Protein AF-A0A3M1SYN9-F1 (afdb_monomer_lite)

Secondary structure (DSSP, 8-state):
-EEEEEEEETTEEEEEEEEEBT-EEEEESSTT-SEE---TTS-SS-EEEEEETTEEEEEE-S-TT-EEETTEEPPTT-EEEE-TT-EEEETTEEEEEEEEPP-TTS-HHHHHHHHHHHGGGT-EEEEEEEEETTEEEEEEEEGGGTEEEEEEEEPP--HHHHHHHHHHHHHHTT---TTBPPEEEEEEETTEEEEEEE---SEEHHHHHHTSPPPHHHHHHHHHHHHHHHHHHHHTT---S--SGGGEEEPTTS-EEE-S-STTTTTSTTTTTT-TTTSHHHHTT--HHHHH-TTS--HHHHHHHHHHHHHHHHHSS-SS---SSS-HHHHHHHHHHPPPPPGGGT-TTS-HHHHHHHHHHT-SSGGGS-S-HHHHHHHHHHHHHHHSPPPTT----------

Structure (mmCIF, N/CA/C/O backbone):
data_AF-A0A3M1SYN9-F1
#
_entry.id   AF-A0A3M1SYN9-F1
#
loop_
_atom_site.group_PDB
_atom_site.id
_atom_site.type_symbol
_atom_site.label_atom_id
_atom_site.label_alt_id
_atom_site.label_comp_id
_atom_site.label_asym_id
_atom_site.label_entity_id
_atom_site.label_seq_id
_atom_site.pdbx_PDB_ins_code
_atom_site.Cartn_x
_atom_site.Cartn_y
_atom_site.Cartn_z
_atom_site.occupancy
_atom_site.B_iso_or_equiv
_atom_site.auth_seq_id
_atom_site.auth_comp_id
_atom_site.auth_asym_id
_atom_site.auth_atom_id
_atom_site.pdbx_PDB_model_num
ATOM 1 N N . MET A 1 1 ? -3.694 12.030 16.478 1.00 66.06 1 MET A N 1
ATOM 2 C CA . MET A 1 1 ? -2.980 10.951 17.192 1.00 66.06 1 MET A CA 1
ATOM 3 C C . MET A 1 1 ? -3.231 9.626 16.485 1.00 66.06 1 MET A C 1
ATOM 5 O O . MET A 1 1 ? -4.340 9.423 15.991 1.00 66.06 1 MET A O 1
ATOM 9 N N . ARG A 1 2 ? -2.213 8.769 16.383 1.00 73.81 2 ARG A N 1
ATOM 10 C CA . ARG A 1 2 ? -2.319 7.401 15.853 1.00 73.81 2 ARG A CA 1
ATOM 11 C C . ARG A 1 2 ? -1.822 6.437 16.924 1.00 73.81 2 ARG A C 1
ATOM 13 O O . ARG A 1 2 ? -0.921 6.789 17.678 1.00 73.81 2 ARG A O 1
ATOM 20 N N . ALA A 1 3 ? -2.394 5.247 16.987 1.00 77.50 3 ALA A N 1
ATOM 21 C CA . ALA A 1 3 ? -1.908 4.177 17.840 1.00 77.50 3 ALA A CA 1
ATOM 22 C C . ALA A 1 3 ? -1.676 2.939 16.982 1.00 77.50 3 ALA A C 1
ATOM 24 O O . ALA A 1 3 ? -2.581 2.462 16.301 1.00 77.50 3 ALA A O 1
ATOM 25 N N . LYS A 1 4 ? -0.460 2.413 17.015 1.00 81.88 4 LYS A N 1
ATOM 26 C CA . LYS A 1 4 ? -0.152 1.112 16.445 1.00 81.88 4 LYS A CA 1
ATOM 27 C C . LYS A 1 4 ? -0.442 0.055 17.497 1.00 81.88 4 LYS A C 1
ATOM 29 O O . LYS A 1 4 ? 0.153 0.058 18.569 1.00 81.88 4 LYS A O 1
ATOM 34 N N . LEU A 1 5 ? -1.353 -0.852 17.185 1.00 85.31 5 LEU A N 1
ATOM 35 C CA . LEU A 1 5 ? -1.667 -2.001 18.013 1.00 85.31 5 LEU A CA 1
ATOM 36 C C . LEU A 1 5 ? -0.888 -3.209 17.505 1.00 85.31 5 LEU A C 1
ATOM 38 O O . LEU A 1 5 ? -1.093 -3.664 16.377 1.00 85.31 5 LEU A O 1
ATOM 42 N N . VAL A 1 6 ? -0.005 -3.733 18.346 1.00 84.75 6 VAL A N 1
ATOM 43 C CA . VAL A 1 6 ? 0.745 -4.963 18.090 1.00 84.75 6 VAL A CA 1
ATOM 44 C C . VAL A 1 6 ? 0.018 -6.111 18.772 1.00 84.75 6 VAL A C 1
ATOM 46 O O . VAL A 1 6 ? -0.166 -6.100 19.987 1.00 84.75 6 VAL A O 1
ATOM 49 N N . ILE A 1 7 ? -0.387 -7.109 17.989 1.00 86.12 7 ILE A N 1
ATOM 50 C CA . ILE A 1 7 ? -1.141 -8.270 18.461 1.00 86.12 7 ILE A CA 1
ATOM 51 C C . ILE A 1 7 ? -0.230 -9.489 18.387 1.00 86.12 7 ILE A C 1
ATOM 53 O O . ILE A 1 7 ? 0.253 -9.860 17.314 1.00 86.12 7 ILE A O 1
ATOM 57 N N . ARG A 1 8 ? -0.018 -10.140 19.524 1.00 85.69 8 ARG A N 1
ATOM 58 C CA . ARG A 1 8 ? 0.822 -11.329 19.682 1.00 85.69 8 ARG A CA 1
ATOM 59 C C . ARG A 1 8 ? -0.016 -12.526 20.116 1.00 85.69 8 ARG A C 1
ATOM 61 O O . ARG A 1 8 ? -1.025 -12.375 20.803 1.00 85.69 8 ARG A O 1
ATOM 68 N N . ARG A 1 9 ? 0.432 -13.725 19.747 1.00 81.94 9 ARG A N 1
ATOM 69 C CA . ARG A 1 9 ? -0.041 -15.003 20.297 1.00 81.94 9 ARG A CA 1
ATOM 70 C C . ARG A 1 9 ? 1.198 -15.768 20.748 1.00 81.94 9 ARG A C 1
ATOM 72 O O . ARG A 1 9 ? 1.974 -16.229 19.915 1.00 81.94 9 ARG A O 1
ATOM 79 N N . GLY A 1 10 ? 1.411 -15.846 22.059 1.00 74.62 10 GLY A N 1
ATOM 80 C CA . GLY A 1 10 ? 2.727 -16.196 22.606 1.00 74.62 10 GLY A CA 1
ATOM 81 C C . GLY A 1 10 ? 3.751 -15.083 22.346 1.00 74.62 10 GLY A C 1
ATOM 82 O O . GLY A 1 10 ? 3.398 -13.906 22.382 1.00 74.62 10 GLY A O 1
ATOM 83 N N . GLU A 1 11 ? 5.002 -15.447 22.063 1.00 59.25 11 GLU A N 1
ATOM 84 C CA . GLU A 1 11 ? 6.099 -14.485 21.848 1.00 59.25 11 GLU A CA 1
ATOM 85 C C . GLU A 1 11 ? 6.140 -13.891 20.431 1.00 59.25 11 GLU A C 1
ATOM 87 O O . GLU A 1 11 ? 6.794 -12.874 20.198 1.00 59.25 11 GLU A O 1
ATOM 92 N N . ARG A 1 12 ? 5.424 -14.485 19.467 1.00 53.34 12 ARG A N 1
ATOM 93 C CA . ARG A 1 12 ? 5.459 -14.039 18.068 1.00 53.34 12 ARG A CA 1
ATOM 94 C C . ARG A 1 12 ? 4.342 -13.029 17.768 1.00 53.34 12 ARG A C 1
ATOM 96 O O . ARG A 1 12 ? 3.180 -13.282 18.113 1.00 53.34 12 ARG A O 1
ATOM 103 N N . PRO A 1 13 ? 4.651 -11.895 17.110 1.00 60.34 13 PRO A N 1
ATOM 104 C CA . PRO A 1 13 ? 3.629 -11.003 16.581 1.00 60.34 13 PRO A CA 1
ATOM 105 C C . PRO A 1 13 ? 2.845 -11.717 15.481 1.00 60.34 13 PRO A C 1
ATOM 107 O O . PRO A 1 13 ? 3.421 -12.334 14.591 1.00 60.34 13 PRO A O 1
ATOM 110 N N . VAL A 1 14 ? 1.520 -11.641 15.570 1.00 70.19 14 VAL A N 1
ATOM 111 C CA . VAL A 1 14 ? 0.594 -12.284 14.630 1.00 70.19 14 VAL A CA 1
ATOM 112 C C . VAL A 1 14 ? -0.031 -11.252 13.705 1.00 70.19 14 VAL A C 1
ATOM 114 O O . VAL A 1 14 ? -0.197 -11.523 12.523 1.00 70.19 14 VAL A O 1
ATOM 117 N N . ARG A 1 15 ? -0.389 -10.073 14.230 1.00 75.19 15 ARG A N 1
ATOM 118 C CA . ARG A 1 15 ? -1.043 -8.998 13.470 1.00 75.19 15 ARG A CA 1
ATOM 119 C C . ARG A 1 15 ? -0.636 -7.628 13.991 1.00 75.19 15 ARG A C 1
ATOM 121 O O . ARG A 1 15 ? -0.247 -7.478 15.150 1.00 75.19 15 ARG A O 1
ATOM 128 N N . ARG A 1 16 ? -0.761 -6.624 13.129 1.00 78.81 16 ARG A N 1
ATOM 129 C CA . ARG A 1 16 ? -0.534 -5.214 13.450 1.00 78.81 16 ARG A CA 1
ATOM 130 C C . ARG A 1 16 ? -1.675 -4.400 12.874 1.00 78.81 16 ARG A C 1
ATOM 132 O O . ARG A 1 16 ? -2.073 -4.632 11.739 1.00 78.81 16 ARG A O 1
ATOM 139 N N . CYS A 1 17 ? -2.198 -3.473 13.661 1.00 79.88 17 CYS A N 1
ATOM 140 C CA . CYS A 1 17 ? -3.273 -2.587 13.230 1.00 79.88 17 CYS A CA 1
ATOM 141 C C . CYS A 1 17 ? -2.858 -1.154 13.503 1.00 79.88 17 CYS A C 1
ATOM 143 O O . CYS A 1 17 ? -2.318 -0.859 14.569 1.00 79.88 17 CYS A O 1
ATOM 145 N N . LEU A 1 18 ? -3.148 -0.261 12.568 1.00 78.00 18 LEU A N 1
ATOM 146 C CA . LEU A 1 18 ? -2.988 1.161 12.798 1.00 78.00 18 LEU A CA 1
ATOM 147 C C . LEU A 1 18 ? -4.362 1.736 13.121 1.00 78.00 18 LEU A C 1
ATOM 149 O O . LEU A 1 18 ? -5.204 1.910 12.239 1.00 78.00 18 LEU A O 1
ATOM 153 N N . LEU A 1 19 ? -4.589 2.010 14.401 1.00 76.44 19 LEU A N 1
ATOM 154 C CA . LEU A 1 19 ? -5.755 2.756 14.831 1.00 76.44 19 LEU A CA 1
ATOM 155 C C . LEU A 1 19 ? -5.458 4.244 14.773 1.00 76.44 19 LEU A C 1
ATOM 157 O O . LEU A 1 19 ? -4.347 4.714 15.037 1.00 76.44 19 LEU A O 1
ATOM 161 N N . HIS A 1 20 ? -6.493 5.013 14.503 1.00 71.75 20 HIS A N 1
ATOM 162 C CA . HIS A 1 20 ? -6.381 6.447 14.456 1.00 71.75 20 HIS A CA 1
ATOM 163 C C . HIS A 1 20 ? -7.418 7.140 15.340 1.00 71.75 20 HIS A C 1
ATOM 165 O O . HIS A 1 20 ? -8.455 6.574 15.668 1.00 71.75 20 HIS A O 1
ATOM 171 N N . SER A 1 21 ? -7.139 8.388 15.728 1.00 69.56 21 SER A N 1
ATOM 172 C CA . SER A 1 21 ? -7.989 9.148 16.651 1.00 69.56 21 SER A CA 1
ATOM 173 C C . SER A 1 21 ? -9.458 9.197 16.215 1.00 69.56 21 SER A C 1
ATOM 175 O O . SER A 1 21 ? -9.762 9.644 15.110 1.00 69.56 21 SER A O 1
ATOM 177 N N . GLY A 1 22 ? -10.370 8.798 17.103 1.00 64.00 22 GLY A N 1
ATOM 178 C CA . GLY A 1 22 ? -11.811 8.767 16.830 1.00 64.00 22 GLY A CA 1
ATOM 179 C C . GLY A 1 22 ? -12.287 7.577 15.987 1.00 64.00 22 GLY A C 1
ATOM 180 O O . GLY A 1 22 ? -13.476 7.497 15.693 1.00 64.00 22 GLY A O 1
ATOM 181 N N . GLN A 1 23 ? -11.398 6.653 15.599 1.00 70.69 23 GLN A N 1
ATOM 182 C CA . GLN A 1 23 ? -11.809 5.325 15.144 1.00 70.69 23 GLN A CA 1
ATOM 183 C C . GLN A 1 23 ? -12.148 4.446 16.342 1.00 70.69 23 GLN A C 1
ATOM 185 O O . GLN A 1 23 ? -11.350 4.354 17.274 1.00 70.69 23 GLN A O 1
ATOM 190 N N . VAL A 1 24 ? -13.282 3.755 16.256 1.00 81.25 24 VAL A N 1
ATOM 191 C CA . VAL A 1 24 ? -13.654 2.653 17.145 1.00 81.25 24 VAL A CA 1
ATOM 192 C C . VAL A 1 24 ? -13.466 1.355 16.365 1.00 81.25 24 VAL A C 1
ATOM 194 O O . VAL A 1 24 ? -13.989 1.234 15.262 1.00 81.25 24 VAL A O 1
ATOM 197 N N . PHE A 1 25 ? -12.711 0.414 16.920 1.00 85.62 25 PHE A N 1
ATOM 198 C CA . PHE A 1 25 ? -12.509 -0.923 16.372 1.00 85.62 25 PHE A CA 1
ATOM 199 C C . PHE A 1 25 ? -13.228 -1.930 17.244 1.00 85.62 25 PHE A C 1
ATOM 201 O O . PHE A 1 25 ? -12.962 -2.028 18.444 1.00 85.62 25 PHE A O 1
ATOM 208 N N . GLU A 1 26 ? -14.079 -2.732 16.630 1.00 90.06 26 GLU A N 1
ATOM 209 C CA . GLU A 1 26 ? -14.638 -3.900 17.273 1.00 90.06 26 GLU A CA 1
ATOM 210 C C . GLU A 1 26 ? -13.681 -5.089 17.167 1.00 90.06 26 GLU A C 1
ATOM 212 O O . GLU A 1 26 ? -13.228 -5.473 16.087 1.00 90.06 26 GLU A O 1
ATOM 217 N N . VAL A 1 27 ? -13.384 -5.697 18.313 1.00 91.94 27 VAL A N 1
ATOM 218 C CA . VAL A 1 27 ? -12.536 -6.881 18.441 1.00 91.94 27 VAL A CA 1
ATOM 219 C C . VAL A 1 27 ? -13.408 -8.084 18.776 1.00 91.94 27 VAL A C 1
ATOM 221 O O . VAL A 1 27 ? -14.240 -8.025 19.684 1.00 91.94 27 VAL A O 1
ATOM 224 N N . GLY A 1 28 ? -13.203 -9.212 18.099 1.00 91.75 28 GLY A N 1
ATOM 225 C CA . GLY A 1 28 ? -13.916 -10.451 18.417 1.00 91.75 28 GLY A CA 1
ATOM 226 C C . GLY A 1 28 ? -13.625 -11.598 17.456 1.00 91.75 28 GLY A C 1
ATOM 227 O O . GLY A 1 28 ? -12.812 -11.474 16.549 1.00 91.75 28 GLY A O 1
ATOM 228 N N . ARG A 1 29 ? -14.300 -12.738 17.638 1.00 92.00 29 ARG A N 1
ATOM 229 C CA . ARG A 1 29 ? -14.220 -13.879 16.699 1.00 92.00 29 ARG A CA 1
ATOM 230 C C . ARG A 1 29 ? -15.294 -13.865 15.610 1.00 92.00 29 ARG A C 1
ATOM 232 O O . ARG A 1 29 ? -15.322 -14.755 14.764 1.00 92.00 29 ARG A O 1
ATOM 239 N N . GLY A 1 30 ? -16.250 -12.939 15.689 1.00 86.44 30 GLY A N 1
ATOM 240 C CA . GLY A 1 30 ? -17.367 -12.834 14.756 1.00 86.44 30 GLY A CA 1
ATOM 241 C C . GLY A 1 30 ? -16.899 -12.494 13.344 1.00 86.44 30 GLY A C 1
ATOM 242 O O . GLY A 1 30 ? -15.811 -11.959 13.148 1.00 86.44 30 GLY A O 1
ATOM 243 N N . ARG A 1 31 ? -17.716 -12.819 12.340 1.00 74.88 31 ARG A N 1
ATOM 244 C CA . ARG A 1 31 ? -17.532 -12.274 10.989 1.00 74.88 31 ARG A CA 1
ATOM 245 C C . ARG A 1 31 ? -18.068 -10.835 10.998 1.00 74.88 31 ARG A C 1
ATOM 247 O O . ARG A 1 31 ? -19.160 -10.625 11.516 1.00 74.88 31 ARG A O 1
ATOM 254 N N . GLY A 1 32 ? -17.305 -9.880 10.464 1.00 71.06 32 GLY A N 1
ATOM 255 C CA . GLY A 1 32 ? -17.706 -8.466 10.371 1.00 71.06 32 GLY A CA 1
ATOM 256 C C . GLY A 1 32 ? -17.196 -7.538 11.480 1.00 71.06 32 GLY A C 1
ATOM 257 O O . GLY A 1 32 ? -17.567 -6.373 11.479 1.00 71.06 32 GLY A O 1
ATOM 258 N N . VAL A 1 33 ? -16.361 -8.028 12.401 1.00 81.44 33 VAL A N 1
ATOM 259 C CA . VAL A 1 33 ? -15.623 -7.167 13.343 1.00 81.44 33 VAL A CA 1
ATOM 260 C C . VAL A 1 33 ? -14.366 -6.601 12.671 1.00 81.44 33 VAL A C 1
ATOM 262 O O . VAL A 1 33 ? -13.794 -7.271 11.807 1.00 81.44 33 VAL A O 1
ATOM 265 N N . ASP A 1 34 ? -13.913 -5.416 13.084 1.00 81.25 34 ASP A N 1
ATOM 266 C CA . ASP A 1 34 ? -12.741 -4.745 12.495 1.00 81.25 34 ASP A CA 1
ATOM 267 C C . ASP A 1 34 ? -11.438 -5.508 12.767 1.00 81.25 34 ASP A C 1
ATOM 269 O O . ASP A 1 34 ? -10.575 -5.631 11.897 1.00 81.25 34 ASP A O 1
ATOM 273 N N . LEU A 1 35 ? -11.308 -6.069 13.975 1.00 83.88 35 LEU A N 1
ATOM 274 C CA . LEU A 1 35 ? -10.184 -6.909 14.368 1.00 83.88 35 LEU A CA 1
ATOM 275 C C . LEU A 1 35 ? -10.657 -8.313 14.750 1.00 83.88 35 LEU A C 1
ATOM 277 O O . LEU A 1 35 ? -11.051 -8.592 15.887 1.00 83.88 35 LEU A O 1
ATOM 281 N N . GLN A 1 36 ? -10.567 -9.231 13.787 1.00 85.94 36 GLN A N 1
ATOM 282 C CA . GLN A 1 36 ? -10.929 -10.623 14.021 1.00 85.94 36 GLN A CA 1
ATOM 283 C C . GLN A 1 36 ? -9.798 -11.398 14.714 1.00 85.94 36 GLN A C 1
ATOM 285 O O . GLN A 1 36 ? -8.738 -11.630 14.129 1.00 85.94 36 GLN A O 1
ATOM 290 N N . LEU A 1 37 ? -10.059 -11.870 15.933 1.00 87.69 37 LEU A N 1
ATOM 291 C CA . LEU A 1 37 ? -9.196 -12.783 16.682 1.00 87.69 37 LEU A CA 1
ATOM 292 C C . LEU A 1 37 ? -9.840 -14.175 16.724 1.00 87.69 37 LEU A C 1
ATOM 294 O O . LEU A 1 37 ? -10.953 -14.347 17.225 1.00 87.69 37 LEU A O 1
ATOM 298 N N . ARG A 1 38 ? -9.151 -15.190 16.187 1.00 84.00 38 ARG A N 1
ATOM 299 C CA . ARG A 1 38 ? -9.663 -16.569 16.127 1.00 84.00 38 ARG A CA 1
ATOM 300 C C . ARG A 1 38 ? -9.268 -17.355 17.381 1.00 84.00 38 ARG A C 1
ATOM 302 O O . ARG A 1 38 ? -8.089 -17.601 17.618 1.00 84.00 38 ARG A O 1
ATOM 309 N N . GLY A 1 39 ? -10.264 -17.771 18.158 1.00 83.44 39 GLY A N 1
ATOM 310 C CA . GLY A 1 39 ? -10.102 -18.644 19.321 1.00 83.44 39 GLY A CA 1
ATOM 311 C C . GLY A 1 39 ? -11.430 -18.878 20.036 1.00 83.44 39 GLY A C 1
ATOM 312 O O . GLY A 1 39 ? -12.271 -17.980 20.094 1.00 83.44 39 GLY A O 1
ATOM 313 N N . GLU A 1 40 ? -11.636 -20.076 20.582 1.00 85.00 40 GLU A N 1
ATOM 314 C CA . GLU A 1 40 ? -12.886 -20.432 21.276 1.00 85.00 40 GLU A CA 1
ATOM 315 C C . GLU A 1 40 ? -13.113 -19.614 22.551 1.00 85.00 40 GLU A C 1
ATOM 317 O O . GLU A 1 40 ? -14.252 -19.330 22.924 1.00 85.00 40 GLU A O 1
ATOM 322 N N . SER A 1 41 ? -12.025 -19.160 23.178 1.00 88.81 41 SER A N 1
ATOM 323 C CA . SER A 1 41 ? -12.070 -18.279 24.341 1.00 88.81 41 SER A CA 1
ATOM 324 C C . SER A 1 41 ? -12.486 -16.839 24.008 1.00 88.81 41 SER A C 1
ATOM 326 O O . SER A 1 41 ? -12.668 -16.028 24.914 1.00 88.81 41 SER A O 1
ATOM 328 N N . ILE A 1 42 ? -12.699 -16.506 22.734 1.00 93.62 42 ILE A N 1
ATOM 329 C CA . ILE A 1 42 ? -13.025 -15.151 22.283 1.00 93.62 42 ILE A CA 1
ATOM 330 C C . ILE A 1 42 ? -14.517 -15.068 21.957 1.00 93.62 42 ILE A C 1
ATOM 332 O O . ILE A 1 42 ? -15.128 -15.973 21.389 1.00 93.62 42 ILE A O 1
ATOM 336 N N . SER A 1 43 ? -15.149 -13.964 22.343 1.00 94.56 43 SER A N 1
ATOM 337 C CA . SER A 1 43 ? -16.576 -13.732 22.080 1.00 94.56 43 SER A CA 1
ATOM 338 C C . SER A 1 43 ? -16.774 -13.200 20.661 1.00 94.56 43 SER A C 1
ATOM 340 O O . SER A 1 43 ? -15.850 -12.642 20.075 1.00 94.56 43 SER A O 1
ATOM 342 N N . ARG A 1 44 ? -17.960 -13.403 20.066 1.00 91.62 44 ARG A N 1
ATOM 343 C CA . ARG A 1 44 ? -18.233 -12.953 18.682 1.00 91.62 44 ARG A CA 1
ATOM 344 C C . ARG A 1 44 ? -17.978 -11.451 18.523 1.00 91.62 44 ARG A C 1
ATOM 346 O O . ARG A 1 44 ? -17.267 -11.071 17.605 1.00 91.62 44 ARG A O 1
ATOM 353 N N . ARG A 1 45 ? -18.492 -10.673 19.473 1.00 94.75 45 ARG A N 1
ATOM 354 C CA . ARG A 1 45 ? -18.142 -9.281 19.763 1.00 94.75 45 ARG A CA 1
ATOM 355 C C . ARG A 1 45 ? -17.547 -9.309 21.169 1.00 94.75 45 ARG A C 1
ATOM 357 O O . ARG A 1 45 ? -18.194 -9.868 22.054 1.00 94.75 45 ARG A O 1
ATOM 364 N N . HIS A 1 46 ? -16.305 -8.884 21.358 1.00 95.81 46 HIS A N 1
ATOM 365 C CA . HIS A 1 46 ? -15.573 -9.093 22.613 1.00 95.81 46 HIS A CA 1
ATOM 366 C C . HIS A 1 46 ? -15.233 -7.774 23.300 1.00 95.81 46 HIS A C 1
ATOM 368 O O . HIS A 1 46 ? -15.600 -7.587 24.454 1.00 95.81 46 HIS A O 1
ATOM 374 N N . ALA A 1 47 ? -14.594 -6.852 22.585 1.00 96.00 47 ALA A N 1
ATOM 375 C CA . ALA A 1 47 ? -14.211 -5.552 23.120 1.00 96.00 47 ALA A CA 1
ATOM 376 C C . ALA A 1 47 ? -14.260 -4.474 22.032 1.00 96.00 47 ALA A C 1
ATOM 378 O O . ALA A 1 47 ? -14.231 -4.789 20.842 1.00 96.00 47 ALA A O 1
ATOM 379 N N . LEU A 1 48 ? -14.308 -3.211 22.449 1.00 93.62 48 LEU A N 1
ATOM 380 C CA . LEU A 1 48 ? -14.079 -2.044 21.602 1.00 93.62 48 LEU A CA 1
ATOM 381 C C . LEU A 1 48 ? -12.725 -1.423 21.932 1.00 93.62 48 LEU A C 1
ATOM 383 O O . LEU A 1 48 ? -12.353 -1.344 23.103 1.00 93.62 48 LEU A O 1
ATOM 387 N N . LEU A 1 49 ? -12.017 -0.963 20.903 1.00 91.06 49 LEU A N 1
ATOM 388 C CA . LEU A 1 49 ? -10.791 -0.179 21.016 1.00 91.06 49 LEU A CA 1
ATOM 389 C C . LEU A 1 49 ? -10.995 1.185 20.358 1.00 91.06 49 LEU A C 1
ATOM 391 O O . LEU A 1 49 ? -11.377 1.242 19.194 1.00 91.06 49 LEU A O 1
ATOM 395 N N . GLU A 1 50 ? -10.704 2.279 21.055 1.00 86.50 50 GLU A N 1
ATOM 396 C CA . GLU A 1 50 ? -10.821 3.636 20.505 1.00 86.50 50 GLU A CA 1
ATOM 397 C C . GLU A 1 50 ? -9.576 4.470 20.814 1.00 86.50 50 GLU A C 1
ATOM 399 O O . GLU A 1 50 ? -9.160 4.577 21.963 1.00 86.50 50 GLU A O 1
ATOM 404 N N . VAL A 1 51 ? -8.977 5.115 19.812 1.00 78.38 51 VAL A N 1
ATOM 405 C CA . VAL A 1 51 ? -7.845 6.028 20.058 1.00 78.38 51 VAL A CA 1
ATOM 406 C C . VAL A 1 51 ? -8.369 7.402 20.461 1.00 78.38 51 VAL A C 1
ATOM 408 O O . VAL A 1 51 ? -9.014 8.088 19.661 1.00 78.38 51 VAL A O 1
ATOM 411 N N . ARG A 1 52 ? -8.019 7.840 21.672 1.00 77.00 52 ARG A N 1
ATOM 412 C CA . ARG A 1 52 ? -8.268 9.194 22.189 1.00 77.00 52 ARG A CA 1
ATOM 413 C C . ARG A 1 52 ? -6.944 9.881 22.536 1.00 77.00 52 ARG A C 1
ATOM 415 O O . ARG A 1 52 ? -5.898 9.244 22.535 1.00 77.00 52 ARG A O 1
ATOM 422 N N . GLY A 1 53 ? -6.989 11.193 22.786 1.00 63.22 53 GLY A N 1
ATOM 423 C CA . GLY A 1 53 ? -5.812 12.071 22.923 1.00 63.22 53 GLY A CA 1
ATOM 424 C C . GLY A 1 53 ? -4.775 11.676 23.985 1.00 63.22 53 GLY A C 1
ATOM 425 O O . GLY A 1 53 ? -3.666 12.194 23.967 1.00 63.22 53 GLY A O 1
ATOM 426 N N . ASP A 1 54 ? -5.118 10.761 24.885 1.00 68.06 54 ASP A N 1
ATOM 427 C CA . ASP A 1 54 ? -4.295 10.277 25.993 1.00 68.06 54 ASP A CA 1
ATOM 428 C C . ASP A 1 54 ? -4.060 8.750 25.965 1.00 68.06 54 ASP A C 1
ATOM 430 O O . ASP A 1 54 ? -3.503 8.203 26.912 1.00 68.06 54 ASP A O 1
ATOM 434 N N . GLY A 1 55 ? -4.467 8.038 24.903 1.00 74.44 55 GLY A N 1
ATOM 435 C CA . GLY A 1 55 ? -4.181 6.607 24.743 1.00 74.44 55 GLY A CA 1
ATOM 436 C C . GLY A 1 55 ? -5.236 5.826 23.958 1.00 74.44 55 GLY A C 1
ATOM 437 O O . GLY A 1 55 ? -6.131 6.395 23.332 1.00 74.44 55 GLY A O 1
ATOM 438 N N . VAL A 1 56 ? -5.153 4.494 24.012 1.00 87.75 56 VAL A N 1
ATOM 439 C CA . VAL A 1 56 ? -6.201 3.613 23.473 1.00 87.75 56 VAL A CA 1
ATOM 440 C C . VAL A 1 56 ? -7.186 3.290 24.592 1.00 87.75 56 VAL A C 1
ATOM 442 O O . VAL A 1 56 ? -6.814 2.707 25.605 1.00 87.75 56 VAL A O 1
ATOM 445 N N . ARG A 1 57 ? -8.447 3.685 24.433 1.00 91.25 57 ARG A N 1
ATOM 446 C CA . ARG A 1 57 ? -9.549 3.249 25.288 1.00 91.25 57 ARG A CA 1
ATOM 447 C C . ARG A 1 57 ? -9.953 1.836 24.928 1.00 91.25 57 ARG A C 1
ATOM 449 O O . ARG A 1 57 ? -10.045 1.502 23.751 1.00 91.25 57 ARG A O 1
ATOM 456 N N . VAL A 1 58 ? -10.202 1.035 25.949 1.00 94.12 58 VAL A N 1
ATOM 457 C CA . VAL A 1 58 ? -10.674 -0.337 25.829 1.00 94.12 58 VAL A CA 1
ATOM 458 C C . VAL A 1 58 ? -11.962 -0.477 26.615 1.00 94.12 58 VAL A C 1
ATOM 460 O O . VAL A 1 58 ? -12.018 -0.080 27.777 1.00 94.12 58 VAL A O 1
ATOM 463 N N . THR A 1 59 ? -12.974 -1.074 25.997 1.00 95.81 59 THR A N 1
ATOM 464 C CA . THR A 1 59 ? -14.248 -1.386 26.652 1.00 95.81 59 THR A CA 1
ATOM 465 C C . THR A 1 59 ? -14.595 -2.842 26.394 1.00 95.81 59 THR A C 1
ATOM 467 O O . THR A 1 59 ? -14.773 -3.238 25.243 1.00 95.81 59 THR A O 1
ATOM 470 N N . ASP A 1 60 ? -14.709 -3.650 27.447 1.00 95.75 60 ASP A N 1
ATOM 471 C CA . ASP A 1 60 ? -15.223 -5.018 27.329 1.00 95.75 60 ASP A CA 1
ATOM 472 C C . ASP A 1 60 ? -16.736 -4.984 27.046 1.00 95.75 60 ASP A C 1
ATOM 474 O O . ASP A 1 60 ? -17.483 -4.250 27.694 1.00 95.75 60 ASP A O 1
ATOM 478 N N . LEU A 1 61 ? -17.204 -5.759 26.065 1.00 95.69 61 LEU A N 1
ATOM 479 C CA . LEU A 1 61 ? -18.606 -5.770 25.625 1.00 95.69 61 LEU A CA 1
ATOM 480 C C . LEU A 1 61 ? -19.480 -6.796 26.372 1.00 95.69 61 LEU A C 1
ATOM 482 O O . LEU A 1 61 ? -20.488 -7.250 25.827 1.00 95.69 61 LEU A O 1
ATOM 486 N N . GLY A 1 62 ? -19.104 -7.188 27.590 1.00 92.62 62 GLY A N 1
ATOM 487 C CA . GLY A 1 62 ? -19.749 -8.281 28.322 1.00 92.62 62 GLY A CA 1
ATOM 488 C C . GLY A 1 62 ? -19.264 -9.640 27.823 1.00 92.62 62 GLY A C 1
ATOM 489 O O . GLY A 1 62 ? -20.049 -10.560 27.577 1.00 92.62 62 GLY A O 1
ATOM 490 N N . SER A 1 63 ? -17.961 -9.749 27.579 1.00 95.12 63 SER A N 1
ATOM 491 C CA . SER A 1 63 ? -17.365 -10.938 26.997 1.00 95.12 63 SER A CA 1
ATOM 492 C C . SER A 1 63 ? -17.404 -12.133 27.957 1.00 95.12 63 SER A C 1
ATOM 494 O O . SER A 1 63 ? -17.274 -12.002 29.171 1.00 95.12 63 SER A O 1
ATOM 496 N N . ARG A 1 64 ? -17.559 -13.351 27.414 1.00 93.81 64 ARG A N 1
ATOM 497 C CA . ARG A 1 64 ? -17.720 -14.568 28.238 1.00 93.81 64 ARG A CA 1
ATOM 498 C C . ARG A 1 64 ? -16.506 -14.881 29.118 1.00 93.81 64 ARG A C 1
ATOM 500 O O . ARG A 1 64 ? -16.678 -15.397 30.213 1.00 93.81 64 ARG A O 1
ATOM 507 N N . ASN A 1 65 ? -15.301 -14.636 28.607 1.00 93.56 65 ASN A N 1
ATOM 508 C CA . ASN A 1 65 ? -14.049 -15.002 29.279 1.00 93.56 65 ASN A CA 1
ATOM 509 C C . ASN A 1 65 ? -13.253 -13.780 29.754 1.00 93.56 65 ASN A C 1
ATOM 511 O O . ASN A 1 65 ? -12.117 -13.943 30.189 1.00 93.56 65 ASN A O 1
ATOM 515 N N . GLY A 1 66 ? -13.847 -12.587 29.664 1.00 94.38 66 GLY A N 1
ATOM 516 C CA . GLY A 1 66 ? -13.254 -11.338 30.112 1.00 94.38 66 GLY A CA 1
ATOM 517 C C . GLY A 1 66 ? -12.147 -10.786 29.213 1.00 94.38 66 GLY A C 1
ATOM 518 O O . GLY A 1 66 ? -11.443 -11.512 28.505 1.00 94.38 66 GLY A O 1
ATOM 519 N N . THR A 1 67 ? -11.965 -9.476 29.330 1.00 96.38 67 THR A N 1
ATOM 520 C CA . THR A 1 67 ? -10.814 -8.726 28.826 1.00 96.38 67 THR A CA 1
ATOM 521 C C . THR A 1 67 ? -9.949 -8.312 30.015 1.00 96.38 67 THR A C 1
ATOM 523 O O . THR A 1 67 ? -10.469 -7.783 30.997 1.00 96.38 67 THR A O 1
ATOM 526 N N . TYR A 1 68 ? -8.637 -8.531 29.944 1.00 96.06 68 TYR 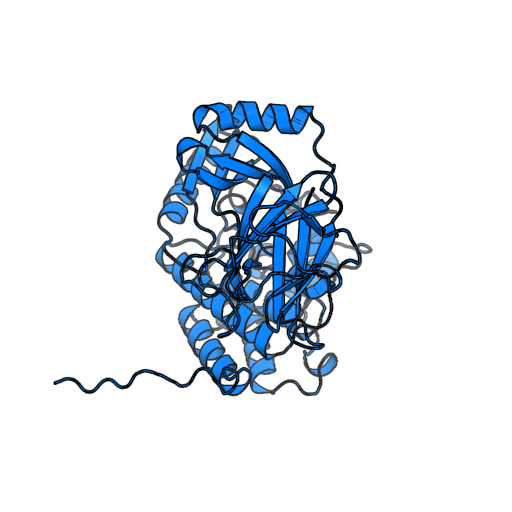A N 1
ATOM 527 C CA . TYR A 1 68 ? -7.714 -8.220 31.040 1.00 96.06 68 TYR A CA 1
ATOM 528 C C . TYR A 1 68 ? -6.733 -7.127 30.622 1.00 96.06 68 TYR A C 1
ATOM 530 O O . TYR A 1 68 ? -6.202 -7.194 29.520 1.00 96.06 68 TYR A O 1
ATOM 538 N N . LEU A 1 69 ? -6.460 -6.160 31.491 1.00 95.06 69 LEU A N 1
ATOM 539 C CA . LEU A 1 69 ? -5.443 -5.122 31.308 1.00 95.06 69 LEU A CA 1
ATOM 540 C C . LEU A 1 69 ? -4.412 -5.254 32.430 1.00 95.06 69 LEU A C 1
ATOM 542 O O . LEU A 1 69 ? -4.794 -5.161 33.594 1.00 95.06 69 LEU A O 1
ATOM 546 N N . ASP A 1 70 ? -3.146 -5.505 32.090 1.00 92.62 70 ASP A N 1
ATOM 547 C CA . ASP A 1 70 ? -2.065 -5.764 33.056 1.00 92.62 70 ASP A CA 1
ATOM 548 C C . ASP A 1 70 ? -2.492 -6.800 34.124 1.00 92.62 70 ASP A C 1
ATOM 550 O O . ASP A 1 70 ? -2.414 -6.581 35.331 1.00 92.62 70 ASP A O 1
ATOM 554 N N . ASP A 1 71 ? -3.053 -7.917 33.641 1.00 90.88 71 ASP A N 1
ATOM 555 C CA . ASP A 1 71 ? -3.629 -9.037 34.406 1.00 90.88 71 ASP A CA 1
ATOM 556 C C . ASP A 1 71 ? -4.861 -8.736 35.278 1.00 90.88 71 ASP A C 1
ATOM 558 O O . ASP A 1 71 ? -5.461 -9.654 35.848 1.00 90.88 71 ASP A O 1
ATOM 562 N N . ARG A 1 72 ? -5.347 -7.494 35.301 1.00 94.50 72 ARG A N 1
ATOM 563 C CA . ARG A 1 72 ? -6.606 -7.126 35.955 1.00 94.50 72 ARG A CA 1
ATOM 564 C C . ARG A 1 72 ? -7.792 -7.302 35.006 1.00 94.50 72 ARG A C 1
ATOM 566 O O . ARG A 1 72 ? -7.809 -6.739 33.916 1.00 94.50 72 ARG A O 1
ATOM 573 N N . LEU A 1 73 ? -8.821 -8.030 35.443 1.00 96.00 73 LEU A N 1
ATOM 574 C CA . LEU A 1 73 ? -10.087 -8.141 34.711 1.00 96.00 73 LEU A CA 1
ATOM 575 C C . LEU A 1 73 ? -10.774 -6.769 34.619 1.00 96.00 73 LEU A C 1
ATOM 577 O O . LEU A 1 73 ? -10.952 -6.088 35.633 1.00 96.00 73 LEU A O 1
ATOM 581 N N . LEU A 1 74 ? -11.160 -6.375 33.407 1.00 95.62 74 LEU A N 1
ATOM 582 C CA . LEU A 1 74 ? -11.971 -5.187 33.176 1.00 95.62 74 LEU A CA 1
ATOM 583 C C . LEU A 1 74 ? -13.435 -5.467 33.519 1.00 95.62 74 LEU A C 1
ATOM 585 O O . LEU A 1 74 ? -13.971 -6.532 33.216 1.00 95.62 74 LEU A O 1
ATOM 589 N N . GLU A 1 75 ? -14.085 -4.486 34.135 1.00 95.25 75 GLU A N 1
ATOM 590 C CA . GLU A 1 75 ? -15.531 -4.511 34.325 1.00 95.25 75 GLU A CA 1
ATOM 591 C C . GLU A 1 75 ? -16.230 -4.310 32.975 1.00 95.25 75 GLU A C 1
ATOM 593 O O . GLU A 1 75 ? -15.828 -3.462 32.171 1.00 95.25 75 GLU A O 1
ATOM 598 N N . ALA A 1 76 ? -17.265 -5.110 32.712 1.00 93.19 76 ALA A N 1
ATOM 599 C CA . ALA A 1 76 ? -18.012 -5.036 31.465 1.00 93.19 76 ALA A CA 1
ATOM 600 C C . ALA A 1 76 ? -18.624 -3.641 31.277 1.00 93.19 76 ALA A C 1
ATOM 602 O O . ALA A 1 76 ? -19.209 -3.080 32.199 1.00 93.19 76 ALA A O 1
ATOM 603 N N . HIS A 1 77 ? -18.522 -3.112 30.059 1.00 93.19 77 HIS A N 1
ATOM 604 C CA . HIS A 1 77 ? -19.032 -1.799 29.653 1.00 93.19 77 HIS A CA 1
ATOM 605 C C . HIS A 1 77 ? -18.372 -0.586 30.330 1.00 93.19 77 HIS A C 1
ATOM 607 O O . HIS A 1 77 ? -18.837 0.537 30.138 1.00 93.19 77 HIS A O 1
ATOM 613 N N . THR A 1 78 ? -17.255 -0.782 31.033 1.00 92.31 78 THR A N 1
ATOM 614 C CA . THR A 1 78 ? -16.446 0.303 31.601 1.00 92.31 78 THR A CA 1
ATOM 615 C C . THR A 1 78 ? -15.234 0.591 30.710 1.00 92.31 78 THR A C 1
ATOM 617 O O . THR A 1 78 ? -14.583 -0.326 30.207 1.00 92.31 78 THR A O 1
ATOM 620 N N . GLU A 1 79 ? -14.922 1.873 30.494 1.00 91.81 79 GLU A N 1
ATOM 621 C CA . GLU A 1 79 ? -13.722 2.287 29.757 1.00 91.81 79 GLU A CA 1
ATOM 622 C C . GLU A 1 79 ? -12.461 2.145 30.626 1.00 91.81 79 GLU A C 1
ATOM 624 O O . GLU A 1 79 ? -12.401 2.630 31.757 1.00 91.81 79 GLU A O 1
ATOM 629 N N . ALA A 1 80 ? -11.420 1.536 30.062 1.00 92.12 80 ALA A N 1
ATOM 630 C CA . ALA A 1 80 ? -10.067 1.513 30.609 1.00 92.12 80 ALA A CA 1
ATOM 631 C C . ALA A 1 80 ? -9.065 2.079 29.595 1.00 92.12 80 ALA A C 1
ATOM 633 O O . ALA A 1 80 ? -9.328 2.097 28.393 1.00 92.12 80 ALA A O 1
ATOM 634 N N . VAL A 1 81 ? -7.907 2.547 30.065 1.00 91.00 81 VAL A N 1
ATOM 635 C CA . VAL A 1 81 ? -6.853 3.100 29.201 1.00 91.00 81 VAL A CA 1
ATOM 636 C C . VAL A 1 81 ? -5.734 2.080 29.037 1.00 91.00 81 VAL A C 1
ATOM 638 O O . VAL A 1 81 ? -5.041 1.769 29.999 1.00 91.00 81 VAL A O 1
ATOM 641 N N . LEU A 1 82 ? -5.526 1.595 27.814 1.00 90.00 82 LEU A N 1
ATOM 642 C CA . LEU A 1 82 ? -4.321 0.873 27.419 1.00 90.00 82 LEU A CA 1
ATOM 643 C C . LEU A 1 82 ? -3.217 1.903 27.145 1.00 90.00 82 LEU A C 1
ATOM 645 O O . LEU A 1 82 ? -3.120 2.467 26.049 1.00 90.00 82 LEU A O 1
ATOM 649 N N . ALA A 1 83 ? -2.441 2.200 28.185 1.00 84.44 83 ALA A N 1
ATOM 650 C CA . ALA A 1 83 ? -1.316 3.125 28.131 1.00 84.44 83 ALA A CA 1
ATOM 651 C C . ALA A 1 83 ? -0.103 2.504 27.403 1.00 84.44 83 ALA A C 1
ATOM 653 O O . ALA A 1 83 ? 0.004 1.277 27.322 1.00 84.44 83 ALA A O 1
ATOM 654 N N . PRO A 1 84 ? 0.839 3.318 26.886 1.00 80.19 84 PRO A N 1
ATOM 655 C CA . PRO A 1 84 ? 2.109 2.807 26.374 1.00 80.19 84 PRO A CA 1
ATOM 656 C C . PRO A 1 84 ? 2.822 1.931 27.412 1.00 80.19 84 PRO A C 1
ATOM 658 O O . PRO A 1 84 ? 3.025 2.355 28.547 1.00 80.19 84 PRO A O 1
ATOM 661 N N . GLY A 1 85 ? 3.211 0.719 27.014 1.00 82.25 85 GLY A N 1
ATOM 662 C CA . GLY A 1 85 ? 3.868 -0.257 27.892 1.00 82.25 85 GLY A CA 1
ATOM 663 C C . GLY A 1 85 ? 2.918 -1.177 28.667 1.00 82.25 85 GLY A C 1
ATOM 664 O O . GLY A 1 85 ? 3.369 -2.228 29.113 1.00 82.25 85 GLY A O 1
ATOM 665 N N . SER A 1 86 ? 1.627 -0.842 28.764 1.00 89.50 86 SER A N 1
ATOM 666 C CA . SER A 1 86 ? 0.601 -1.758 29.273 1.00 89.50 86 SER A CA 1
ATOM 667 C C . SER A 1 86 ? 0.232 -2.812 28.230 1.00 89.50 86 SER A C 1
ATOM 669 O O . SER A 1 86 ? 0.392 -2.617 27.018 1.00 89.50 86 SER A O 1
ATOM 671 N N . GLU A 1 87 ? -0.318 -3.924 28.704 1.00 92.06 87 GLU A N 1
ATOM 672 C CA . GLU A 1 87 ? -0.737 -5.039 27.869 1.00 92.06 87 GLU A CA 1
ATOM 673 C C . GLU A 1 87 ? -2.195 -5.426 28.117 1.00 92.06 87 GLU A C 1
ATOM 675 O O . GLU A 1 87 ? -2.642 -5.650 29.242 1.00 92.06 87 GLU A O 1
ATOM 680 N N . LEU A 1 88 ? -2.943 -5.555 27.025 1.00 94.19 88 LEU A N 1
ATOM 681 C CA . LEU A 1 88 ? -4.302 -6.061 27.017 1.00 94.19 88 LEU A CA 1
ATOM 682 C C . LEU A 1 88 ? -4.313 -7.539 26.611 1.00 94.19 88 LEU A C 1
ATOM 684 O O . LEU A 1 88 ? -3.785 -7.910 25.564 1.00 94.19 88 LEU A O 1
ATOM 688 N N . ARG A 1 89 ? -4.970 -8.394 27.389 1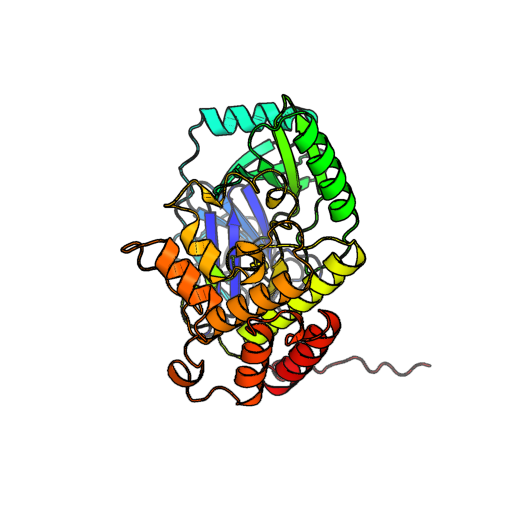.00 94.62 89 ARG A N 1
ATOM 689 C CA . ARG A 1 89 ? -5.116 -9.823 27.110 1.00 94.62 89 ARG A CA 1
ATOM 690 C C . ARG A 1 89 ? -6.571 -10.184 26.819 1.00 94.62 89 ARG A C 1
ATOM 692 O O . ARG A 1 89 ? -7.455 -9.994 27.653 1.00 94.62 89 ARG A O 1
ATOM 699 N N . ILE A 1 90 ? -6.787 -10.767 25.638 1.00 93.94 90 ILE A N 1
ATOM 700 C CA . ILE A 1 90 ? -8.069 -11.302 25.155 1.00 93.94 90 ILE A CA 1
ATOM 701 C C . ILE A 1 90 ? -7.848 -12.765 24.756 1.00 93.94 90 ILE A C 1
ATOM 703 O O . ILE A 1 90 ? -7.241 -13.069 23.724 1.00 93.94 90 ILE A O 1
ATOM 707 N N . GLY A 1 91 ? -8.310 -13.698 25.591 1.00 90.94 91 GLY A N 1
ATOM 708 C CA . GLY A 1 91 ? -8.024 -15.123 25.408 1.00 90.94 91 GLY A CA 1
ATOM 709 C C . GLY A 1 91 ? -6.514 -15.405 25.371 1.00 90.94 91 GLY A C 1
ATOM 710 O O . GLY A 1 91 ? -5.798 -15.082 26.316 1.00 90.94 91 GLY A O 1
ATOM 711 N N . ALA A 1 92 ? -6.036 -16.005 24.275 1.00 89.19 92 ALA A N 1
ATOM 712 C CA . ALA A 1 92 ? -4.616 -16.308 24.047 1.00 89.19 92 ALA A CA 1
ATOM 713 C C . ALA A 1 92 ? -3.821 -15.157 23.395 1.00 89.19 92 ALA A C 1
ATOM 715 O O . ALA A 1 92 ? -2.630 -15.316 23.118 1.00 89.19 92 ALA A O 1
ATOM 716 N N . PHE A 1 93 ? -4.475 -14.031 23.098 1.00 91.19 93 PHE A N 1
ATOM 717 C CA . PHE A 1 93 ? -3.859 -12.898 22.419 1.00 91.19 93 PHE A CA 1
ATOM 718 C C . PHE A 1 93 ? -3.445 -11.827 23.420 1.00 91.19 93 PHE A C 1
ATOM 720 O O . PHE A 1 93 ? -4.200 -11.498 24.337 1.00 91.19 93 PHE A O 1
ATOM 727 N N . ARG A 1 94 ? -2.253 -11.277 23.199 1.00 92.00 94 ARG A N 1
ATOM 728 C CA . ARG A 1 94 ? -1.691 -10.137 23.923 1.00 92.00 94 ARG A CA 1
ATOM 729 C C . ARG A 1 94 ? -1.599 -8.953 22.970 1.00 92.00 94 ARG A C 1
ATOM 731 O O . ARG A 1 94 ? -1.101 -9.094 21.854 1.00 92.00 94 ARG A O 1
ATOM 738 N N . LEU A 1 95 ? -2.137 -7.817 23.377 1.00 91.62 95 LEU A N 1
ATOM 739 C CA . LEU A 1 95 ? -2.282 -6.605 22.588 1.00 91.62 95 LEU A CA 1
ATOM 740 C C . LEU A 1 95 ? -1.540 -5.482 23.310 1.00 91.62 95 LEU A C 1
ATOM 742 O O . LEU A 1 95 ? -1.831 -5.195 24.465 1.00 91.62 95 LEU A O 1
ATOM 746 N N . ALA A 1 96 ? -0.616 -4.826 22.621 1.00 89.19 96 ALA A N 1
ATOM 747 C CA . ALA A 1 96 ? 0.083 -3.653 23.134 1.00 89.19 96 ALA A CA 1
ATOM 748 C C . ALA A 1 96 ? -0.146 -2.471 22.192 1.00 89.19 96 ALA A C 1
ATOM 750 O O . ALA A 1 96 ? -0.130 -2.643 20.970 1.00 89.19 96 ALA A O 1
ATOM 751 N N . ALA A 1 97 ? -0.354 -1.282 22.755 1.00 86.38 97 ALA A N 1
ATOM 752 C CA . ALA A 1 97 ? -0.496 -0.056 21.984 1.00 86.38 97 ALA A CA 1
ATOM 753 C C . ALA A 1 97 ? 0.786 0.777 22.059 1.00 86.38 97 ALA A C 1
ATOM 755 O O . ALA A 1 97 ? 1.256 1.139 23.136 1.00 86.38 97 ALA A O 1
ATOM 756 N N . GLU A 1 98 ? 1.320 1.123 20.897 1.00 83.12 98 GLU A N 1
ATOM 757 C CA . GLU A 1 98 ? 2.349 2.138 20.738 1.00 83.12 98 GLU A CA 1
ATOM 758 C C . GLU A 1 98 ? 1.676 3.396 20.193 1.00 83.12 98 GLU A C 1
ATOM 760 O O . GLU A 1 98 ? 1.116 3.393 19.093 1.00 83.12 98 GLU A O 1
ATOM 765 N N . ILE A 1 99 ? 1.696 4.480 20.966 1.00 75.94 99 ILE A N 1
ATOM 766 C CA . ILE A 1 99 ? 1.238 5.769 20.459 1.00 75.94 99 ILE A CA 1
ATOM 767 C C . ILE A 1 99 ? 2.291 6.278 19.491 1.00 75.94 99 ILE A C 1
ATOM 769 O O . ILE A 1 99 ? 3.404 6.619 19.884 1.00 75.94 99 ILE A O 1
ATOM 773 N N . LEU A 1 100 ? 1.917 6.343 18.220 1.00 67.56 100 LEU A N 1
ATOM 774 C CA . LEU A 1 100 ? 2.766 6.947 17.217 1.00 67.56 100 LEU A CA 1
ATOM 775 C C . LEU A 1 100 ? 2.568 8.461 17.280 1.00 67.56 100 LEU A C 1
ATOM 777 O O . LEU A 1 100 ? 1.413 8.916 17.359 1.00 67.56 100 LEU A O 1
ATOM 781 N N . PRO A 1 101 ? 3.651 9.255 17.184 1.00 55.75 101 PRO A N 1
ATOM 782 C CA . PRO A 1 101 ? 3.504 10.680 16.961 1.00 55.75 101 PRO A CA 1
ATOM 783 C C . PRO A 1 101 ? 2.553 10.873 15.776 1.00 55.75 101 PRO A C 1
ATOM 785 O O . PRO A 1 101 ? 2.661 10.228 14.720 1.00 55.75 101 PRO A O 1
ATOM 788 N N . GLY A 1 102 ? 1.529 11.703 15.982 1.00 51.00 102 GLY A N 1
ATOM 789 C CA . GLY A 1 102 ? 0.733 12.153 14.854 1.00 51.00 102 GLY A CA 1
ATOM 790 C C . GLY A 1 102 ? 1.667 12.829 13.855 1.00 51.00 102 GLY A C 1
ATOM 791 O O . GLY A 1 102 ? 2.706 13.364 14.240 1.00 51.00 102 GLY A O 1
ATOM 792 N N . LEU A 1 103 ? 1.282 12.885 12.582 1.00 49.09 103 LEU A N 1
ATOM 793 C CA . LEU A 1 103 ? 1.703 14.035 11.791 1.00 49.09 103 LEU A CA 1
ATOM 794 C C . LEU A 1 103 ? 1.035 15.261 12.432 1.00 49.09 103 LEU A C 1
ATOM 796 O O . LEU A 1 103 ? -0.020 15.715 11.995 1.00 49.09 103 LEU A O 1
ATOM 800 N N . GLU A 1 104 ? 1.610 15.765 13.523 1.00 46.12 104 GLU A N 1
ATOM 801 C CA . GLU A 1 104 ? 1.385 17.115 14.034 1.00 46.12 104 GLU A CA 1
ATOM 802 C C . GLU A 1 104 ? 2.057 18.078 13.046 1.00 46.12 104 GLU A C 1
ATOM 804 O O . GLU A 1 104 ? 3.057 18.717 13.337 1.00 46.12 104 GLU A O 1
ATOM 809 N N . GLY A 1 105 ? 1.586 18.063 11.799 1.00 43.41 105 GLY A N 1
ATOM 810 C CA . GLY A 1 105 ? 2.245 18.726 10.674 1.00 43.41 105 GLY A CA 1
ATOM 811 C C . GLY A 1 105 ? 1.319 19.662 9.918 1.00 43.41 105 GLY A C 1
ATOM 812 O O . GLY A 1 105 ? 1.753 20.710 9.446 1.00 43.41 105 GLY A O 1
ATOM 813 N N . ALA A 1 106 ? 0.028 19.345 9.853 1.00 53.22 106 ALA A N 1
ATOM 814 C CA . ALA A 1 106 ? -0.930 20.293 9.331 1.00 53.22 106 ALA A CA 1
ATOM 815 C C . ALA A 1 106 ? -1.224 21.369 10.374 1.00 53.22 106 ALA A C 1
ATOM 817 O O . ALA A 1 106 ? -1.817 21.095 11.422 1.00 53.22 106 ALA A O 1
ATOM 818 N N . SER A 1 107 ? -0.885 22.616 10.051 1.00 62.25 107 SER A N 1
ATOM 819 C CA . SER A 1 107 ? -1.412 23.764 10.789 1.00 62.25 107 SER A CA 1
ATOM 820 C C . SER A 1 107 ? -2.942 23.650 10.896 1.00 62.25 107 SER A C 1
ATOM 822 O O . SER A 1 107 ? -3.608 23.174 9.969 1.00 62.25 107 SER A O 1
ATOM 824 N N . GLY A 1 108 ? -3.538 24.120 11.998 1.00 72.50 108 GLY A N 1
ATOM 825 C CA . GLY A 1 108 ? -5.003 24.188 12.115 1.00 72.50 108 GLY A CA 1
ATOM 826 C C . GLY A 1 108 ? -5.660 24.900 10.918 1.00 72.50 108 GLY A C 1
ATOM 827 O O . GLY A 1 108 ? -6.787 24.577 10.543 1.00 72.50 108 GLY A O 1
ATOM 828 N N . ALA A 1 109 ? -4.917 25.794 10.256 1.00 80.38 109 ALA A N 1
ATOM 829 C CA . ALA A 1 109 ? -5.308 26.451 9.017 1.00 80.38 109 ALA A CA 1
ATOM 830 C C . ALA A 1 109 ? -5.426 25.492 7.814 1.00 80.38 109 ALA A C 1
ATOM 832 O O . ALA A 1 109 ? -6.419 25.572 7.091 1.00 80.38 109 ALA A O 1
ATOM 833 N N . GLU A 1 110 ? -4.479 24.567 7.612 1.00 84.06 110 GLU A N 1
ATOM 834 C CA . GLU A 1 110 ? -4.522 23.579 6.518 1.00 84.06 110 GLU A CA 1
ATOM 835 C C . GLU A 1 110 ? -5.703 22.617 6.705 1.00 84.06 110 GLU A C 1
ATOM 837 O O . GLU A 1 110 ? -6.494 22.412 5.783 1.00 84.06 110 GLU A O 1
ATOM 842 N N . ARG A 1 111 ? -5.923 22.126 7.935 1.00 87.19 111 ARG A N 1
ATOM 843 C CA . ARG A 1 111 ? -7.105 21.306 8.253 1.00 87.19 111 ARG A CA 1
ATOM 844 C C . ARG A 1 111 ? -8.405 22.065 7.985 1.00 87.19 111 ARG A C 1
ATOM 846 O O . ARG A 1 111 ? -9.322 21.508 7.387 1.00 87.19 111 ARG A O 1
ATOM 853 N N . ALA A 1 112 ? -8.494 23.330 8.398 1.00 88.19 112 ALA A N 1
ATOM 854 C CA . ALA A 1 112 ? -9.673 24.159 8.152 1.00 88.19 112 ALA A CA 1
ATOM 855 C C . ALA A 1 112 ? -9.897 24.429 6.653 1.00 88.19 112 ALA A C 1
ATOM 857 O O . ALA A 1 112 ? -11.040 24.492 6.200 1.00 88.19 112 ALA A O 1
ATOM 858 N N . GLN A 1 113 ? -8.824 24.570 5.869 1.00 89.69 113 GLN A N 1
ATOM 859 C CA . GLN A 1 113 ? -8.909 24.698 4.416 1.00 89.69 113 GLN A CA 1
ATOM 860 C C . GLN A 1 113 ? -9.471 23.425 3.782 1.00 89.69 113 GLN A C 1
ATOM 862 O O . GLN A 1 113 ? -10.417 23.514 3.000 1.00 89.69 113 GLN A O 1
ATOM 867 N N . VAL A 1 114 ? -8.939 22.256 4.148 1.00 91.31 114 VAL A N 1
ATOM 868 C CA . VAL A 1 114 ? -9.429 20.969 3.640 1.00 91.31 114 VAL A CA 1
ATOM 869 C C . VAL A 1 114 ? -10.872 20.728 4.081 1.00 91.31 114 VAL A C 1
ATOM 871 O O . VAL A 1 114 ? -11.698 20.360 3.255 1.00 91.31 114 VAL A O 1
ATOM 874 N N . GLN A 1 115 ? -11.232 21.060 5.325 1.00 93.31 115 GLN A N 1
ATOM 875 C CA . GLN A 1 115 ? -12.615 20.974 5.805 1.00 93.31 115 GLN A CA 1
ATOM 876 C C . GLN A 1 115 ? -13.587 21.825 4.968 1.00 93.31 115 GLN A C 1
ATOM 878 O O . GLN A 1 115 ? -14.690 21.375 4.666 1.00 93.31 115 GLN A O 1
ATOM 883 N N . ARG A 1 116 ? -13.193 23.042 4.565 1.00 92.50 116 ARG A N 1
ATOM 884 C CA . ARG A 1 116 ? -14.002 23.897 3.672 1.00 92.50 116 ARG A CA 1
ATOM 885 C C . ARG A 1 116 ? -14.075 23.373 2.237 1.00 92.50 116 ARG A C 1
ATOM 887 O O . ARG A 1 116 ? -15.032 23.693 1.531 1.00 92.50 116 ARG A O 1
ATOM 894 N N . LEU A 1 117 ? -13.060 22.635 1.791 1.00 91.75 117 LEU A N 1
ATOM 895 C CA . LEU A 1 117 ? -13.028 22.010 0.470 1.00 91.75 117 LEU A CA 1
ATOM 896 C C . LEU A 1 117 ? -14.016 20.839 0.395 1.00 91.75 117 LEU A C 1
ATOM 898 O O . LEU A 1 117 ? -14.757 20.732 -0.577 1.00 91.75 117 LEU A O 1
ATOM 902 N N . VAL A 1 118 ? -14.062 20.009 1.440 1.00 92.06 118 VAL A N 1
ATOM 903 C CA . VAL A 1 118 ? -14.918 18.812 1.483 1.00 92.06 118 VAL A CA 1
ATOM 904 C C . VAL A 1 118 ? -16.315 19.066 2.044 1.00 92.06 118 VAL A C 1
ATOM 906 O O . VAL A 1 118 ? -17.157 18.189 1.994 1.00 92.06 118 VAL A O 1
ATOM 909 N N . ALA A 1 119 ? -16.625 20.264 2.549 1.00 86.88 119 ALA A N 1
ATOM 910 C CA . ALA A 1 119 ? -17.904 20.541 3.220 1.00 86.88 119 ALA A CA 1
ATOM 911 C C . ALA A 1 119 ? -19.158 20.090 2.433 1.00 86.88 119 ALA A C 1
ATOM 913 O O . ALA A 1 119 ? -20.147 19.685 3.038 1.00 86.88 119 ALA A O 1
ATOM 914 N N . GLY A 1 120 ? -19.112 20.128 1.095 1.00 81.88 120 GLY A N 1
ATOM 915 C CA . GLY A 1 120 ? -20.209 19.689 0.226 1.00 81.88 120 GLY A CA 1
ATOM 916 C C . GLY A 1 120 ? -20.445 18.172 0.165 1.00 81.88 120 GLY A C 1
ATOM 917 O O . GLY A 1 120 ? -21.505 17.759 -0.297 1.00 81.88 120 GLY A O 1
ATOM 918 N N . ASP A 1 121 ? -19.502 17.342 0.617 1.00 81.81 121 ASP A N 1
ATOM 919 C CA . ASP A 1 121 ? -19.634 15.877 0.650 1.00 81.81 121 ASP A CA 1
ATOM 920 C C . ASP A 1 121 ? -20.105 15.336 2.021 1.00 81.81 121 ASP A C 1
ATOM 922 O O . ASP A 1 121 ? -20.440 14.157 2.148 1.00 81.81 121 ASP A O 1
ATOM 926 N N . GLY A 1 122 ? -20.190 16.203 3.040 1.00 86.06 122 GLY A N 1
ATOM 927 C CA . GLY A 1 122 ? -20.598 15.839 4.401 1.00 86.06 122 GLY A CA 1
ATOM 928 C C . GLY A 1 122 ? -19.520 15.129 5.230 1.00 86.06 122 GLY A C 1
ATOM 929 O O . GLY A 1 122 ? -19.847 14.527 6.253 1.00 86.06 122 GLY A O 1
ATOM 930 N N . THR A 1 123 ? -18.257 15.177 4.805 1.00 93.06 123 THR A N 1
ATOM 931 C CA . THR A 1 123 ? -17.112 14.581 5.499 1.00 93.06 123 THR A CA 1
ATOM 932 C C . THR A 1 123 ? -16.518 15.557 6.515 1.00 93.06 123 THR A C 1
ATOM 934 O O . THR A 1 123 ? -16.159 16.697 6.212 1.00 93.06 123 THR A O 1
ATOM 937 N N . GLU A 1 124 ? -16.356 15.085 7.745 1.00 91.38 124 GLU A N 1
ATOM 938 C CA . GLU A 1 124 ? -15.675 15.786 8.830 1.00 91.38 124 GLU A CA 1
ATOM 939 C C . GLU A 1 124 ? -14.206 15.361 8.883 1.00 91.38 124 GLU A C 1
ATOM 941 O O . GLU A 1 124 ? -13.883 14.228 9.241 1.00 91.38 124 GLU A O 1
ATOM 946 N N . ILE A 1 125 ? -13.290 16.268 8.556 1.00 91.19 125 ILE A N 1
ATOM 947 C CA . ILE A 1 125 ? -11.851 16.012 8.573 1.00 91.19 125 ILE A CA 1
ATOM 948 C C . ILE A 1 125 ? -11.359 15.904 10.014 1.00 91.19 125 ILE A C 1
ATOM 950 O O . ILE A 1 125 ? -11.514 16.826 10.824 1.00 91.19 125 ILE A O 1
ATOM 954 N N . ARG A 1 126 ? -10.704 14.787 10.329 1.00 84.94 126 ARG A N 1
ATOM 955 C CA . ARG A 1 126 ? -10.179 14.470 11.660 1.00 84.94 126 ARG A CA 1
ATOM 956 C C . ARG A 1 126 ? -8.710 14.868 11.800 1.00 84.94 126 ARG A C 1
ATOM 958 O O . ARG A 1 126 ? -8.395 15.734 12.611 1.00 84.94 126 ARG A O 1
ATOM 965 N N . TYR A 1 127 ? -7.817 14.271 11.016 1.00 77.62 127 TYR A N 1
ATOM 966 C CA . TYR A 1 127 ? -6.365 14.500 11.088 1.00 77.62 127 TYR A CA 1
ATOM 967 C C . TYR A 1 127 ? -5.689 14.120 9.765 1.00 77.62 127 TYR A C 1
ATOM 969 O O . TYR A 1 127 ? -6.278 13.430 8.934 1.00 77.62 127 TYR A O 1
ATOM 977 N N . GLN A 1 128 ? -4.451 14.567 9.567 1.00 83.38 128 GLN A N 1
ATOM 978 C CA . GLN A 1 128 ? -3.652 14.225 8.393 1.00 83.38 128 GLN A CA 1
ATOM 979 C C . GLN A 1 128 ? -3.019 12.835 8.561 1.00 83.38 128 GLN A C 1
ATOM 981 O O . GLN A 1 128 ? -2.463 12.523 9.614 1.00 83.38 128 GLN A O 1
ATOM 986 N N . ILE A 1 129 ? -3.130 11.998 7.529 1.00 81.19 129 ILE A N 1
ATOM 987 C CA . ILE A 1 129 ? -2.542 10.650 7.453 1.00 81.19 129 ILE A CA 1
ATOM 988 C C . ILE A 1 129 ? -1.165 10.710 6.790 1.00 81.19 129 ILE A C 1
ATOM 990 O O . ILE A 1 129 ? -0.251 10.010 7.214 1.00 81.19 129 ILE A O 1
ATOM 994 N N . GLY A 1 130 ? -1.013 11.559 5.772 1.00 78.88 130 GLY A N 1
ATOM 995 C CA . GLY A 1 130 ? 0.220 11.678 5.004 1.00 78.88 130 GLY A CA 1
ATOM 996 C C . GLY A 1 130 ? 0.280 12.961 4.185 1.00 78.88 130 GLY A C 1
ATOM 997 O O . GLY A 1 130 ? -0.739 13.603 3.915 1.00 78.88 130 GLY A O 1
ATOM 998 N N . LYS A 1 131 ? 1.491 13.328 3.774 1.00 78.94 131 LYS A N 1
ATOM 999 C CA . LYS A 1 131 ? 1.762 14.404 2.820 1.00 78.94 131 LYS A CA 1
ATOM 1000 C C . LYS A 1 131 ? 2.863 13.932 1.882 1.00 78.94 131 LYS A C 1
ATOM 1002 O O . LYS A 1 131 ? 3.900 13.470 2.344 1.00 78.94 131 LYS A O 1
ATOM 1007 N N . GLY A 1 132 ? 2.614 14.015 0.584 1.00 69.75 132 GLY A N 1
ATOM 1008 C CA . GLY A 1 132 ? 3.555 13.622 -0.457 1.00 69.75 132 GLY A CA 1
ATOM 1009 C C . GLY A 1 132 ? 3.643 14.683 -1.546 1.00 69.75 132 GLY A C 1
ATOM 1010 O O . GLY A 1 132 ? 2.975 15.712 -1.480 1.00 69.75 132 GLY A O 1
ATOM 1011 N N . ALA A 1 133 ? 4.443 14.405 -2.575 1.00 65.62 133 ALA A N 1
ATOM 1012 C CA . ALA A 1 133 ? 4.642 15.317 -3.703 1.00 65.62 133 ALA A CA 1
ATOM 1013 C C . ALA A 1 133 ? 3.335 15.668 -4.439 1.00 65.62 133 ALA A C 1
ATOM 1015 O O . ALA A 1 133 ? 3.186 16.767 -4.952 1.00 65.62 133 ALA A O 1
ATOM 1016 N N . THR A 1 134 ? 2.362 14.752 -4.468 1.00 70.25 134 THR A N 1
ATOM 1017 C CA . THR A 1 134 ? 1.094 14.948 -5.191 1.00 70.25 134 THR A CA 1
ATOM 1018 C C . THR A 1 134 ? -0.006 15.599 -4.348 1.00 70.25 134 THR A C 1
ATOM 1020 O O . THR A 1 134 ? -1.122 15.750 -4.838 1.00 70.25 134 THR A O 1
ATOM 1023 N N . GLY A 1 135 ? 0.252 15.900 -3.071 1.00 80.81 135 GLY A N 1
ATOM 1024 C CA . GLY A 1 135 ? -0.729 16.504 -2.169 1.00 80.81 135 GLY A CA 1
ATOM 1025 C C . GLY A 1 135 ? -0.779 15.860 -0.783 1.00 80.81 135 GLY A C 1
ATOM 1026 O O . GLY A 1 135 ? 0.188 15.266 -0.301 1.00 80.81 135 GLY A O 1
ATOM 1027 N N . SER A 1 136 ? -1.923 15.986 -0.114 1.00 87.25 136 SER A N 1
ATOM 1028 C CA . SER A 1 136 ? -2.108 15.543 1.274 1.00 87.25 136 SER A CA 1
ATOM 1029 C C . SER A 1 136 ? -3.239 14.533 1.412 1.00 87.25 136 SER A C 1
ATOM 1031 O O . SER A 1 136 ? -4.239 14.596 0.702 1.00 87.25 136 SER A O 1
ATOM 1033 N N . VAL A 1 137 ? -3.089 13.600 2.347 1.00 90.12 137 VAL A N 1
ATOM 1034 C CA . VAL A 1 137 ? -4.086 12.574 2.659 1.00 90.12 137 VAL A CA 1
ATOM 1035 C C . VAL A 1 137 ? -4.568 12.776 4.085 1.00 90.12 137 VAL A C 1
ATOM 1037 O O . VAL A 1 137 ? -3.768 12.929 5.008 1.00 90.12 137 VAL A O 1
ATOM 1040 N N . TRP A 1 138 ? -5.882 12.767 4.267 1.00 90.50 138 TRP A N 1
ATOM 1041 C CA . TRP A 1 138 ? -6.556 13.072 5.522 1.00 90.50 138 TRP A CA 1
ATOM 1042 C C . TRP A 1 138 ? -7.517 11.968 5.900 1.00 90.50 138 TRP A C 1
ATOM 1044 O O . TRP A 1 138 ? -8.165 11.386 5.044 1.00 90.50 138 TRP A O 1
ATOM 1054 N N . ALA A 1 139 ? -7.672 11.717 7.187 1.00 88.56 139 ALA A N 1
ATOM 1055 C CA . ALA A 1 139 ? -8.781 10.921 7.662 1.00 88.56 139 ALA A CA 1
ATOM 1056 C C . ALA A 1 139 ? -10.018 11.799 7.801 1.00 88.56 139 ALA A C 1
ATOM 1058 O O . ALA A 1 139 ? -9.964 12.874 8.409 1.00 88.56 139 ALA A O 1
ATOM 1059 N N . GLY A 1 140 ? -11.131 11.316 7.271 1.00 90.50 140 GLY A N 1
ATOM 1060 C CA . GLY A 1 140 ? -12.441 11.930 7.376 1.00 90.50 140 GLY A CA 1
ATOM 1061 C C . GLY A 1 140 ? -13.452 10.980 8.005 1.00 90.50 140 GLY A C 1
ATOM 1062 O O . GLY A 1 140 ? -13.330 9.764 7.892 1.00 90.50 140 GLY A O 1
ATOM 1063 N N . TRP A 1 141 ? -14.463 11.538 8.654 1.00 88.62 141 TRP A N 1
ATOM 1064 C CA . TRP A 1 141 ? -15.634 10.820 9.143 1.00 88.62 141 TRP A CA 1
ATOM 1065 C C . TRP A 1 141 ? -16.856 11.216 8.323 1.00 88.62 141 TRP A C 1
ATOM 1067 O O . TRP A 1 141 ? -17.072 12.402 8.100 1.00 88.62 141 TRP A O 1
ATOM 1077 N N . GLN A 1 142 ? -17.665 10.248 7.899 1.00 90.88 142 GLN A N 1
ATOM 1078 C CA . GLN A 1 142 ? -18.937 10.493 7.219 1.00 90.88 142 GLN A CA 1
ATOM 1079 C C . GLN A 1 142 ? -20.094 10.114 8.157 1.00 90.88 142 GLN A C 1
ATOM 1081 O O . GLN A 1 142 ? -20.494 8.946 8.161 1.00 90.88 142 GLN A O 1
ATOM 1086 N N . PRO A 1 143 ? -20.670 11.065 8.929 1.00 85.50 143 PRO A N 1
ATOM 1087 C CA . PRO A 1 143 ? -21.680 10.766 9.950 1.00 85.50 143 PRO A CA 1
ATOM 1088 C C . PRO A 1 143 ? -22.893 10.018 9.403 1.00 85.50 143 PRO A C 1
ATOM 1090 O O . PRO A 1 143 ? -23.375 9.073 10.015 1.00 85.50 143 PRO A O 1
ATOM 1093 N N . ARG A 1 144 ? -23.353 10.401 8.205 1.00 89.38 144 ARG A N 1
ATOM 1094 C CA . ARG A 1 144 ? -24.534 9.802 7.564 1.00 89.38 144 ARG A CA 1
ATOM 1095 C C . ARG A 1 144 ? -24.367 8.319 7.242 1.00 89.38 144 ARG A C 1
ATOM 1097 O O . ARG A 1 144 ? -25.355 7.598 7.219 1.00 89.38 144 ARG A O 1
ATOM 1104 N N . LEU A 1 145 ? -23.141 7.895 6.946 1.00 87.62 145 LEU A N 1
ATOM 1105 C CA . LEU A 1 145 ? -22.807 6.510 6.606 1.00 87.62 145 LEU A CA 1
ATOM 1106 C C . LEU A 1 145 ? -22.150 5.773 7.775 1.00 87.62 145 LEU A C 1
ATOM 1108 O O . LEU A 1 145 ? -21.834 4.596 7.638 1.00 87.62 145 LEU A O 1
ATOM 1112 N N . ASN A 1 146 ? -21.928 6.467 8.894 1.00 82.31 146 ASN A N 1
ATOM 1113 C CA . ASN A 1 146 ? -21.235 5.960 10.067 1.00 82.31 146 ASN A CA 1
ATOM 1114 C C . ASN A 1 146 ? -19.915 5.243 9.711 1.00 82.31 146 ASN A C 1
ATOM 1116 O O . ASN A 1 146 ? -19.661 4.132 10.174 1.00 82.31 146 ASN A O 1
ATOM 1120 N N . ARG A 1 147 ? -19.083 5.862 8.858 1.00 86.19 147 ARG A N 1
ATOM 1121 C CA . ARG A 1 147 ? -17.798 5.286 8.422 1.00 86.19 147 ARG A CA 1
ATOM 1122 C C . ARG A 1 147 ? -16.667 6.306 8.356 1.00 86.19 147 ARG A C 1
ATOM 1124 O O . ARG A 1 147 ? -16.884 7.483 8.058 1.00 86.19 147 ARG A O 1
ATOM 1131 N N . MET A 1 148 ? -15.448 5.820 8.560 1.00 85.56 148 MET A N 1
ATOM 1132 C CA . MET A 1 148 ? -14.226 6.576 8.297 1.00 85.56 148 MET A CA 1
ATOM 1133 C C . MET A 1 148 ? -13.773 6.406 6.846 1.00 85.56 148 MET A C 1
ATOM 1135 O O . MET A 1 148 ? -13.993 5.361 6.236 1.00 85.56 148 MET A O 1
ATOM 1139 N N . VAL A 1 149 ? -13.132 7.439 6.306 1.00 93.19 149 VAL A N 1
ATOM 1140 C CA . VAL A 1 149 ? -12.637 7.507 4.926 1.00 93.19 149 VAL A CA 1
ATOM 1141 C C . VAL A 1 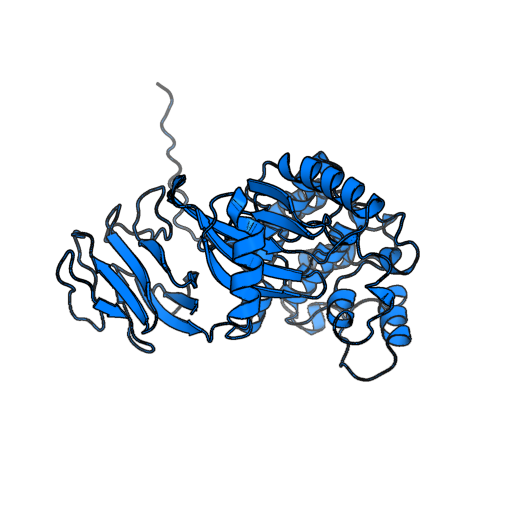149 ? -11.260 8.164 4.878 1.00 93.19 149 VAL A C 1
ATOM 1143 O O . VAL A 1 149 ? -10.897 8.938 5.766 1.00 93.19 149 VAL A O 1
ATOM 1146 N N . ALA A 1 150 ? -10.494 7.869 3.833 1.00 93.19 150 ALA A N 1
ATOM 1147 C CA . ALA A 1 150 ? -9.292 8.609 3.481 1.00 93.19 150 ALA A CA 1
ATOM 1148 C C . ALA A 1 150 ? -9.643 9.649 2.408 1.00 93.19 150 ALA A C 1
ATOM 1150 O O . ALA A 1 150 ? -10.257 9.323 1.400 1.00 93.19 150 ALA A O 1
ATOM 1151 N N . VAL A 1 151 ? -9.257 10.904 2.606 1.00 94.12 151 VAL A N 1
ATOM 1152 C CA . VAL A 1 151 ? -9.463 12.007 1.666 1.00 94.12 151 VAL A CA 1
ATOM 1153 C C . VAL A 1 151 ? -8.108 12.452 1.139 1.00 94.12 151 VAL A C 1
ATOM 1155 O O . VAL A 1 151 ? -7.334 13.076 1.867 1.00 94.12 151 VAL A O 1
ATOM 1158 N N . LYS A 1 152 ? -7.814 12.146 -0.125 1.00 92.69 152 LYS A N 1
ATOM 1159 C CA . LYS A 1 152 ? -6.609 12.625 -0.809 1.00 92.69 152 LYS A CA 1
ATOM 1160 C C . LYS A 1 152 ? -6.929 13.917 -1.542 1.00 92.69 152 LYS A C 1
ATOM 1162 O O . LYS A 1 152 ? -7.695 13.910 -2.499 1.00 92.69 152 LYS A O 1
ATOM 1167 N N . VAL A 1 153 ? -6.347 15.016 -1.081 1.00 91.38 153 VAL A N 1
ATOM 1168 C CA . VAL A 1 153 ? -6.466 16.343 -1.683 1.00 91.38 153 VAL A CA 1
ATOM 1169 C C . VAL A 1 153 ? -5.247 16.586 -2.554 1.00 91.38 153 VAL A C 1
ATOM 1171 O O . VAL A 1 153 ? -4.116 16.515 -2.067 1.00 91.38 153 VAL A O 1
ATOM 1174 N N . LEU A 1 154 ? -5.488 16.887 -3.825 1.00 88.31 154 LEU A N 1
ATOM 1175 C CA . LEU A 1 154 ? -4.447 17.188 -4.798 1.00 88.31 154 LEU A CA 1
ATOM 1176 C C . LEU A 1 154 ? -4.220 18.706 -4.899 1.00 88.31 154 LEU A C 1
ATOM 1178 O O . LEU A 1 154 ? -4.977 19.533 -4.361 1.00 88.31 154 LEU A O 1
ATOM 1182 N N . GLU A 1 155 ? -3.134 19.076 -5.566 1.00 84.12 155 GLU A N 1
ATOM 1183 C CA . GLU A 1 155 ? -2.882 20.466 -5.939 1.00 84.12 155 GLU A CA 1
ATOM 1184 C C . GLU A 1 155 ? -3.920 20.977 -6.946 1.00 84.12 155 GLU A C 1
ATOM 1186 O O . GLU A 1 155 ? -4.684 20.208 -7.532 1.00 84.12 155 GLU A O 1
ATOM 1191 N N . ALA A 1 156 ? -4.014 22.301 -7.077 1.00 82.62 156 ALA A N 1
ATOM 1192 C CA . ALA A 1 156 ? -4.922 22.907 -8.043 1.00 82.62 156 ALA A CA 1
ATOM 1193 C C . ALA A 1 156 ? -4.501 22.541 -9.471 1.00 82.62 156 ALA A C 1
ATOM 1195 O O . ALA A 1 156 ? -3.314 22.532 -9.784 1.00 82.62 156 ALA A O 1
ATOM 1196 N N . VAL A 1 157 ? -5.485 22.264 -10.321 1.00 80.75 157 VAL A N 1
ATOM 1197 C CA . VAL A 1 157 ? -5.268 21.836 -11.707 1.00 80.75 157 VAL A CA 1
ATOM 1198 C C . VAL A 1 157 ? -5.911 22.811 -12.682 1.00 80.75 157 VAL A C 1
ATOM 1200 O O . VAL A 1 157 ? -6.909 23.466 -12.355 1.00 80.75 157 VAL A O 1
ATOM 1203 N N . ASP A 1 158 ? -5.356 22.894 -13.887 1.00 82.62 158 ASP A N 1
ATOM 1204 C CA . ASP A 1 158 ? -5.962 23.656 -14.972 1.00 82.62 158 ASP A CA 1
ATOM 1205 C C . ASP A 1 158 ? -7.164 22.917 -15.599 1.00 82.62 158 ASP A C 1
ATOM 1207 O O . ASP A 1 158 ? -7.627 21.876 -15.119 1.00 82.62 158 ASP A O 1
ATOM 1211 N N . ALA A 1 159 ? -7.742 23.489 -16.658 1.00 81.00 159 ALA A N 1
ATOM 1212 C CA . ALA A 1 159 ? -8.921 22.917 -17.300 1.00 81.00 159 ALA A CA 1
ATOM 1213 C C . ALA A 1 159 ? -8.646 21.579 -18.014 1.00 81.00 159 ALA A C 1
ATOM 1215 O O . ALA A 1 159 ? -9.534 20.721 -18.025 1.00 81.00 159 ALA A O 1
ATOM 1216 N N . GLU A 1 160 ? -7.461 21.398 -18.600 1.00 78.00 160 GLU A N 1
ATOM 1217 C CA . GLU A 1 160 ? -7.086 20.182 -19.328 1.00 78.00 160 GLU A CA 1
ATOM 1218 C C . GLU A 1 160 ? -6.815 19.043 -18.340 1.00 78.00 160 GLU A C 1
ATOM 1220 O O . GLU A 1 160 ? -7.427 17.970 -18.425 1.00 78.00 160 GLU A O 1
ATOM 1225 N N . ASP A 1 161 ? -6.001 19.319 -17.325 1.00 80.88 161 ASP A N 1
ATOM 1226 C CA . ASP A 1 161 ? -5.677 18.390 -16.247 1.00 80.88 161 ASP A CA 1
ATOM 1227 C C . ASP A 1 161 ? -6.922 17.985 -15.455 1.00 80.88 161 ASP A C 1
ATOM 1229 O O . ASP A 1 161 ? -7.087 16.823 -15.072 1.00 80.88 161 ASP A O 1
ATOM 1233 N N . ARG A 1 162 ? -7.879 18.906 -15.281 1.00 85.06 162 ARG A N 1
ATOM 1234 C CA . ARG A 1 162 ? -9.182 18.594 -14.683 1.00 85.06 162 ARG A CA 1
ATOM 1235 C C . ARG A 1 162 ? -9.960 17.563 -15.495 1.00 85.06 162 ARG A C 1
ATOM 1237 O O . ARG A 1 162 ? -10.572 16.666 -14.912 1.00 85.06 162 ARG A O 1
ATOM 1244 N N . GLN A 1 163 ? -10.012 17.692 -16.820 1.00 84.38 163 GLN A N 1
ATOM 1245 C CA . GLN A 1 163 ? -10.736 16.728 -17.655 1.00 84.38 163 GLN A CA 1
ATOM 1246 C C . GLN A 1 163 ? -10.079 15.348 -17.610 1.00 84.38 163 GLN A C 1
ATOM 1248 O O . GLN A 1 163 ? -10.791 14.339 -17.556 1.00 84.38 163 GLN A O 1
ATOM 1253 N N . ARG A 1 164 ? -8.743 15.310 -17.582 1.00 82.06 164 ARG A N 1
ATOM 1254 C CA . ARG A 1 164 ? -7.963 14.079 -17.433 1.00 82.06 164 ARG A CA 1
ATOM 1255 C C . ARG A 1 164 ? -8.213 13.414 -16.080 1.00 82.06 164 ARG A C 1
ATOM 1257 O O . ARG A 1 164 ? -8.646 12.264 -16.058 1.00 82.06 164 ARG A O 1
ATOM 1264 N N . PHE A 1 165 ? -8.114 14.171 -14.986 1.00 86.56 165 PHE A N 1
ATOM 1265 C CA . PHE A 1 165 ? -8.464 13.716 -13.637 1.00 86.56 165 PHE A CA 1
ATOM 1266 C C . PHE A 1 165 ? -9.852 13.068 -13.597 1.00 86.56 165 PHE A C 1
ATOM 1268 O O . PHE A 1 165 ? -10.014 11.940 -13.139 1.00 86.56 165 PHE A O 1
ATOM 1275 N N . LEU A 1 166 ? -10.872 13.765 -14.113 1.00 88.88 166 LEU A N 1
ATOM 1276 C CA . LEU A 1 166 ? -12.250 13.269 -14.103 1.00 88.88 166 LEU A CA 1
ATOM 1277 C C . LEU A 1 166 ? -12.431 12.015 -14.966 1.00 88.88 166 LEU A C 1
ATOM 1279 O O . LEU A 1 166 ? -13.340 11.227 -14.710 1.00 88.88 166 LEU A O 1
ATOM 1283 N N . ARG A 1 167 ? -11.632 11.831 -16.021 1.00 87.19 167 ARG A N 1
ATOM 1284 C CA . ARG A 1 167 ? -11.645 10.608 -16.833 1.00 87.19 167 ARG A CA 1
ATOM 1285 C C . ARG A 1 167 ? -11.050 9.442 -16.049 1.00 87.19 167 ARG A C 1
ATOM 1287 O O . ARG A 1 167 ? -11.705 8.410 -15.939 1.00 87.19 167 ARG A O 1
ATOM 1294 N N . GLU A 1 168 ? -9.861 9.616 -15.489 1.00 85.81 168 GLU A N 1
ATOM 1295 C CA . GLU A 1 168 ? -9.148 8.560 -14.763 1.00 85.81 168 GLU A CA 1
ATOM 1296 C C . GLU A 1 168 ? -9.864 8.173 -13.467 1.00 85.81 168 GLU A C 1
ATOM 1298 O O . GLU A 1 168 ? -10.056 6.988 -13.202 1.00 85.81 168 GLU A O 1
ATOM 1303 N N . ALA A 1 169 ? -10.385 9.146 -12.714 1.00 89.81 169 ALA A N 1
ATOM 1304 C CA . ALA A 1 169 ? -11.168 8.879 -11.510 1.00 89.81 169 ALA A CA 1
ATOM 1305 C C . ALA A 1 169 ? -12.451 8.078 -11.807 1.00 89.81 169 ALA A C 1
ATOM 1307 O O . ALA A 1 169 ? -12.831 7.209 -11.024 1.00 89.81 169 ALA A O 1
ATOM 1308 N N . ARG A 1 170 ? -13.097 8.299 -12.964 1.00 91.75 170 ARG A N 1
ATOM 1309 C CA . ARG A 1 170 ? -14.252 7.489 -13.401 1.00 91.75 170 ARG A CA 1
ATOM 1310 C C . ARG A 1 170 ? -13.874 6.061 -13.762 1.00 91.75 170 ARG A C 1
ATOM 1312 O O . ARG A 1 170 ? -14.682 5.170 -13.522 1.00 91.75 170 ARG A O 1
ATOM 1319 N N . LEU A 1 171 ? -12.709 5.848 -14.375 1.00 90.44 171 LEU A N 1
ATOM 1320 C CA . LEU A 1 171 ? -12.216 4.498 -14.650 1.00 90.44 171 LEU A CA 1
ATOM 1321 C C . LEU A 1 171 ? -11.910 3.785 -13.334 1.00 90.44 171 LEU A C 1
ATOM 1323 O O . LEU A 1 171 ? -12.378 2.673 -13.119 1.00 90.44 171 LEU A O 1
ATOM 1327 N N . ALA A 1 172 ? -11.230 4.463 -12.412 1.00 89.81 172 ALA A N 1
ATOM 1328 C CA . ALA A 1 172 ? -10.850 3.869 -11.141 1.00 89.81 172 ALA A CA 1
ATOM 1329 C C . ALA A 1 172 ? -12.045 3.557 -10.234 1.00 89.81 172 ALA A C 1
ATOM 1331 O O . ALA A 1 172 ? -12.040 2.555 -9.528 1.00 89.81 172 ALA A O 1
ATOM 1332 N N . ALA A 1 173 ? -13.103 4.371 -10.288 1.00 91.62 173 ALA A N 1
ATOM 1333 C CA . ALA A 1 173 ? -14.350 4.104 -9.572 1.00 91.62 173 ALA A CA 1
ATOM 1334 C C . ALA A 1 173 ? -15.052 2.806 -10.024 1.00 91.62 173 ALA A C 1
ATOM 1336 O O . ALA A 1 173 ? -15.943 2.336 -9.322 1.00 91.62 173 ALA A O 1
ATOM 1337 N N . ARG A 1 174 ? -14.679 2.234 -11.181 1.00 92.06 174 ARG A N 1
ATOM 1338 C CA . ARG A 1 174 ? -15.203 0.952 -11.684 1.00 92.06 174 ARG A CA 1
ATOM 1339 C C . ARG A 1 174 ? -14.400 -0.257 -11.210 1.00 92.06 174 ARG A C 1
ATOM 1341 O O . ARG A 1 174 ? -14.815 -1.377 -11.481 1.00 92.06 174 ARG A O 1
ATOM 1348 N N . ILE A 1 175 ? -13.254 -0.052 -10.560 1.00 93.56 175 ILE A N 1
ATOM 1349 C CA . ILE A 1 175 ? -12.426 -1.158 -10.085 1.00 93.56 175 ILE A CA 1
ATOM 1350 C C . ILE A 1 175 ? -13.132 -1.834 -8.908 1.00 93.56 175 ILE A C 1
ATOM 1352 O O . ILE A 1 175 ? -13.304 -1.247 -7.836 1.00 93.56 175 ILE A O 1
ATOM 1356 N N . GLU A 1 176 ? -13.487 -3.101 -9.094 1.00 91.62 176 GLU A N 1
ATOM 1357 C CA . GLU A 1 176 ? -14.052 -3.961 -8.060 1.00 91.62 176 GLU A CA 1
ATOM 1358 C C . GLU A 1 176 ? -13.046 -5.052 -7.692 1.00 91.62 176 GLU A C 1
ATOM 1360 O O . GLU A 1 176 ? -13.016 -6.130 -8.273 1.00 91.62 176 GLU A O 1
ATOM 1365 N N . SER A 1 177 ? -12.190 -4.770 -6.710 1.00 95.62 177 SER A N 1
ATOM 1366 C CA . SER A 1 177 ? -11.201 -5.736 -6.233 1.00 95.62 177 SER A CA 1
ATOM 1367 C C . SER A 1 177 ? -10.932 -5.553 -4.742 1.00 95.62 177 SER A C 1
ATOM 1369 O O . SER A 1 177 ? -10.837 -4.413 -4.281 1.00 95.62 177 SER A O 1
ATOM 1371 N N . PRO A 1 178 ? -10.790 -6.638 -3.957 1.00 95.81 178 PRO A N 1
ATOM 1372 C CA . PRO A 1 178 ? -10.362 -6.529 -2.567 1.00 95.81 178 PRO A CA 1
ATOM 1373 C C . PRO A 1 178 ? -8.902 -6.069 -2.440 1.00 95.81 178 PRO A C 1
ATOM 1375 O O . PRO A 1 178 ? -8.536 -5.573 -1.379 1.00 95.81 178 PRO A O 1
ATOM 1378 N N . TYR A 1 179 ? -8.100 -6.192 -3.504 1.00 97.50 179 TYR A N 1
ATOM 1379 C CA . TYR A 1 179 ? -6.667 -5.878 -3.535 1.00 97.50 179 TYR A CA 1
ATOM 1380 C C . TYR A 1 179 ? -6.360 -4.437 -3.966 1.00 97.50 179 TYR A C 1
ATOM 1382 O O . TYR A 1 179 ? -5.198 -4.052 -4.075 1.00 97.50 179 TYR A O 1
ATOM 1390 N N . VAL A 1 180 ? -7.385 -3.622 -4.219 1.00 96.50 180 VAL A N 1
ATOM 1391 C CA . VAL A 1 180 ? -7.248 -2.206 -4.580 1.00 96.50 180 VAL A CA 1
ATOM 1392 C C . VAL A 1 180 ? -8.035 -1.379 -3.575 1.00 96.50 180 VAL A C 1
ATOM 1394 O O . VAL A 1 180 ? -9.161 -1.729 -3.218 1.00 96.50 180 VAL A O 1
ATOM 1397 N N . VAL A 1 181 ? -7.451 -0.280 -3.097 1.00 95.50 181 VAL A N 1
ATOM 1398 C CA . VAL A 1 181 ? -8.156 0.663 -2.222 1.00 95.50 181 VAL A CA 1
ATOM 1399 C C . VAL A 1 181 ? -9.367 1.222 -2.960 1.00 95.50 181 VAL A C 1
ATOM 1401 O O . VAL A 1 181 ? -9.243 1.830 -4.023 1.00 95.50 181 VAL A O 1
ATOM 1404 N N . ARG A 1 182 ? -10.559 1.028 -2.391 1.00 94.75 182 ARG A N 1
ATOM 1405 C CA . ARG A 1 182 ? -11.797 1.431 -3.060 1.00 94.75 182 ARG A CA 1
ATOM 1406 C C . ARG A 1 182 ? -11.920 2.953 -3.129 1.00 94.75 182 ARG A C 1
ATOM 1408 O O . ARG A 1 182 ? -11.874 3.629 -2.102 1.00 94.75 182 ARG A O 1
ATOM 1415 N N . LEU A 1 183 ? -12.186 3.483 -4.321 1.00 94.62 183 LEU A N 1
ATOM 1416 C CA . LEU A 1 183 ? -12.609 4.870 -4.506 1.00 94.62 183 LEU A CA 1
ATOM 1417 C C . LEU A 1 183 ? -14.115 4.988 -4.221 1.00 94.62 183 LEU A C 1
ATOM 1419 O O . LEU A 1 183 ? -14.926 4.315 -4.848 1.00 94.62 183 LEU A O 1
ATOM 1423 N N . HIS A 1 184 ? -14.498 5.814 -3.249 1.00 93.31 184 HIS A N 1
ATOM 1424 C CA . HIS A 1 184 ? -15.896 6.045 -2.876 1.00 93.31 184 HIS A CA 1
ATOM 1425 C C . HIS A 1 184 ? -16.524 7.230 -3.607 1.00 93.31 184 HIS A C 1
ATOM 1427 O O . HIS A 1 184 ? -17.690 7.154 -3.981 1.00 93.31 184 HIS A O 1
ATOM 1433 N N . ASP A 1 185 ? -15.784 8.326 -3.757 1.00 93.06 185 ASP A N 1
ATOM 1434 C CA . ASP A 1 185 ? -16.232 9.534 -4.454 1.00 93.06 185 ASP A CA 1
ATOM 1435 C C . ASP A 1 185 ? -15.011 10.315 -4.962 1.00 93.06 185 ASP A C 1
ATOM 1437 O O . ASP A 1 185 ? -13.894 10.141 -4.469 1.00 93.06 185 ASP A O 1
ATOM 1441 N N . PHE A 1 186 ? -15.211 11.196 -5.936 1.00 93.06 186 PHE A N 1
ATOM 1442 C CA . PHE A 1 186 ? -14.191 12.125 -6.411 1.00 93.06 186 PHE A CA 1
ATOM 1443 C C . PHE A 1 186 ? -14.835 13.436 -6.850 1.00 93.06 186 PHE A C 1
ATOM 1445 O O . PHE A 1 186 ? -15.902 13.461 -7.465 1.00 93.06 186 PHE A O 1
ATOM 1452 N N . ARG A 1 187 ? -14.180 14.556 -6.550 1.00 92.50 187 ARG A N 1
ATOM 1453 C CA . ARG A 1 187 ? -14.722 15.895 -6.808 1.00 92.50 187 ARG A CA 1
ATOM 1454 C C . ARG A 1 187 ? -13.619 16.856 -7.207 1.00 92.50 187 ARG A C 1
ATOM 1456 O O . ARG A 1 187 ? -12.441 16.607 -6.977 1.00 92.50 187 ARG A O 1
ATOM 1463 N N . VAL A 1 188 ? -14.026 17.968 -7.810 1.00 91.38 188 VAL A N 1
ATOM 1464 C CA . VAL A 1 188 ? -13.151 19.110 -8.081 1.00 91.38 188 VAL A CA 1
ATOM 1465 C C . VAL A 1 188 ? -13.859 20.342 -7.557 1.00 91.38 188 VAL A C 1
ATOM 1467 O O . VAL A 1 188 ? -14.866 20.759 -8.125 1.00 91.38 188 VAL A O 1
ATOM 1470 N N . GLU A 1 189 ? -13.334 20.903 -6.475 1.00 90.88 189 GLU A N 1
ATOM 1471 C CA . GLU A 1 189 ? -13.921 22.045 -5.782 1.00 90.88 189 GLU A CA 1
ATOM 1472 C C . GLU A 1 189 ? -12.895 23.178 -5.759 1.00 90.88 189 GLU A C 1
ATOM 1474 O O . GLU A 1 189 ? -11.731 22.962 -5.429 1.00 90.88 189 GLU A O 1
ATOM 1479 N N . ARG A 1 190 ? -13.295 24.391 -6.163 1.00 86.19 190 ARG A N 1
ATOM 1480 C CA . ARG A 1 190 ? -12.380 25.548 -6.287 1.00 86.19 190 ARG A CA 1
ATOM 1481 C C . ARG A 1 190 ? -11.081 25.235 -7.061 1.00 86.19 190 ARG A C 1
ATOM 1483 O O . ARG A 1 190 ? -10.002 25.664 -6.668 1.00 86.19 190 ARG A O 1
ATOM 1490 N N . GLY A 1 191 ? -11.185 24.439 -8.129 1.00 86.94 191 GLY A N 1
ATOM 1491 C CA . GLY A 1 191 ? -10.043 24.024 -8.958 1.00 86.94 191 GLY A CA 1
ATOM 1492 C C . GLY A 1 191 ? -9.135 22.957 -8.336 1.00 86.94 191 GLY A C 1
ATOM 1493 O O . GLY A 1 191 ? -8.173 22.548 -8.975 1.00 86.94 191 GLY A O 1
ATOM 1494 N N . ARG A 1 192 ? -9.433 22.472 -7.123 1.00 89.69 192 ARG A N 1
ATOM 1495 C CA . ARG A 1 192 ? -8.661 21.425 -6.444 1.00 89.69 192 ARG A CA 1
ATOM 1496 C C . ARG A 1 192 ? -9.395 20.087 -6.495 1.00 89.69 192 ARG A C 1
ATOM 1498 O O . ARG A 1 192 ? -10.505 19.986 -5.957 1.00 89.69 192 ARG A O 1
ATOM 1505 N N . PRO A 1 193 ? -8.808 19.060 -7.123 1.00 90.94 193 PRO A N 1
ATOM 1506 C CA . PRO A 1 193 ? -9.350 17.719 -7.079 1.00 90.94 193 PRO A CA 1
ATOM 1507 C C . PRO A 1 193 ? -9.168 17.083 -5.701 1.00 90.94 193 PRO A C 1
ATOM 1509 O O . PRO A 1 193 ? -8.160 17.299 -5.022 1.00 90.94 193 PRO A O 1
ATOM 1512 N N . TYR A 1 194 ? -10.122 16.248 -5.308 1.00 92.75 194 TYR A N 1
ATOM 1513 C CA . TYR A 1 194 ? -9.943 15.333 -4.192 1.00 92.75 194 TYR A CA 1
ATOM 1514 C C . TYR A 1 194 ? -10.648 14.001 -4.428 1.00 92.75 194 TYR A C 1
ATOM 1516 O O . TYR A 1 194 ? -11.641 13.912 -5.154 1.00 92.75 194 TYR A O 1
ATOM 1524 N N . LEU A 1 195 ? -10.103 12.968 -3.794 1.00 93.50 195 LEU A N 1
ATOM 1525 C CA . LEU A 1 195 ? -10.588 11.595 -3.819 1.00 93.50 195 LEU A CA 1
ATOM 1526 C C . LEU A 1 195 ? -11.018 11.206 -2.406 1.00 93.50 195 LEU A C 1
ATOM 1528 O O . LEU A 1 195 ? -10.253 11.397 -1.462 1.00 93.50 195 LEU A O 1
ATOM 1532 N N . VAL A 1 196 ? -12.213 10.641 -2.268 1.00 94.62 196 VAL A N 1
ATOM 1533 C CA . VAL A 1 196 ? -12.693 10.009 -1.036 1.00 94.62 196 VAL A CA 1
ATOM 1534 C C . VAL A 1 196 ? -12.561 8.506 -1.217 1.00 94.62 196 VAL A C 1
ATOM 1536 O O . VAL A 1 196 ? -13.163 7.934 -2.119 1.00 94.62 196 VAL A O 1
ATOM 1539 N N . MET A 1 197 ? -11.770 7.863 -0.374 1.00 94.81 197 MET A N 1
ATOM 1540 C CA . MET A 1 197 ? -11.304 6.490 -0.539 1.00 94.81 197 MET A CA 1
ATOM 1541 C C . MET A 1 197 ? -11.542 5.684 0.738 1.00 94.81 197 MET A C 1
ATOM 1543 O O . MET A 1 197 ? -11.756 6.240 1.821 1.00 94.81 197 MET A O 1
ATOM 1547 N N . GLU A 1 198 ? -11.488 4.365 0.612 1.00 94.19 198 GLU A N 1
ATOM 1548 C CA . GLU A 1 198 ? -11.401 3.456 1.749 1.00 94.19 198 GLU A CA 1
ATOM 1549 C C . GLU A 1 198 ? -10.216 3.846 2.648 1.00 94.19 198 GLU A C 1
ATOM 1551 O O . GLU A 1 198 ? -9.097 4.057 2.177 1.00 94.19 198 GLU A O 1
ATOM 1556 N N . LEU A 1 199 ? -10.460 3.940 3.957 1.00 91.75 199 LEU A N 1
ATOM 1557 C CA . LEU A 1 199 ? -9.394 4.088 4.942 1.00 91.75 199 LEU A CA 1
ATOM 1558 C C . LEU A 1 199 ? -8.939 2.702 5.398 1.00 91.75 199 LEU A C 1
ATOM 1560 O O . LEU A 1 199 ? -9.642 2.061 6.175 1.00 91.75 199 LEU A O 1
ATOM 1564 N N . VAL A 1 200 ? -7.766 2.257 4.943 1.00 90.62 200 VAL A N 1
ATOM 1565 C CA . VAL A 1 200 ? -7.205 0.953 5.330 1.00 90.62 200 VAL A CA 1
ATOM 1566 C C . VAL A 1 200 ? -6.547 1.052 6.718 1.00 90.62 200 VAL A C 1
ATOM 1568 O O . VAL A 1 200 ? -5.620 1.844 6.893 1.00 90.62 200 VAL A O 1
ATOM 1571 N N . PRO A 1 201 ? -6.997 0.271 7.719 1.00 78.31 201 PRO A N 1
ATOM 1572 C CA . PRO A 1 201 ? -6.552 0.398 9.110 1.00 78.31 201 PRO A CA 1
ATOM 1573 C C . PRO A 1 201 ? -5.231 -0.331 9.439 1.00 78.31 201 PRO A C 1
ATOM 1575 O O . PRO A 1 201 ? -5.132 -1.071 10.422 1.00 78.31 201 PRO A O 1
ATOM 1578 N N . GLY A 1 202 ? -4.185 -0.124 8.641 1.00 82.88 202 GLY A N 1
ATOM 1579 C CA . GLY A 1 202 ? -2.894 -0.775 8.862 1.00 82.88 202 GLY A CA 1
ATOM 1580 C C . GLY A 1 202 ? -1.696 0.003 8.335 1.00 82.88 202 GLY A C 1
ATOM 1581 O O . GLY A 1 202 ? -1.762 1.220 8.174 1.00 82.88 202 GLY A O 1
ATOM 1582 N N . LEU A 1 203 ? -0.578 -0.699 8.166 1.00 86.44 203 LEU A N 1
ATOM 1583 C CA . LEU A 1 203 ? 0.706 -0.112 7.781 1.00 86.44 203 LEU A CA 1
ATOM 1584 C C . LEU A 1 203 ? 0.907 -0.217 6.275 1.00 86.44 203 LEU A C 1
ATOM 1586 O O . LEU A 1 203 ? 0.443 -1.166 5.646 1.00 86.44 203 LEU A O 1
ATOM 1590 N N . SER A 1 204 ? 1.673 0.700 5.702 1.00 91.94 204 SER A N 1
ATOM 1591 C CA . SER A 1 204 ? 2.268 0.449 4.393 1.00 91.94 204 SER A CA 1
ATOM 1592 C C . SER A 1 204 ? 3.297 -0.689 4.469 1.00 91.94 204 SER A C 1
ATOM 1594 O O . SER A 1 204 ? 3.912 -0.924 5.513 1.00 91.94 204 SER A O 1
ATOM 1596 N N . ALA A 1 205 ? 3.550 -1.379 3.357 1.00 94.88 205 ALA A N 1
ATOM 1597 C CA . ALA A 1 205 ? 4.603 -2.388 3.276 1.00 94.88 205 ALA A CA 1
ATOM 1598 C C . ALA A 1 205 ? 5.992 -1.775 3.538 1.00 94.88 205 ALA A C 1
ATOM 1600 O O . ALA A 1 205 ? 6.875 -2.447 4.065 1.00 94.88 205 ALA A O 1
ATOM 1601 N N . LEU A 1 206 ? 6.175 -0.483 3.236 1.00 92.50 206 LEU A N 1
ATOM 1602 C CA . LEU A 1 206 ? 7.383 0.264 3.595 1.00 92.50 206 LEU A CA 1
ATOM 1603 C C . LEU A 1 206 ? 7.531 0.449 5.112 1.00 92.50 206 LEU A C 1
ATOM 1605 O O . LEU A 1 206 ? 8.606 0.215 5.655 1.00 92.50 206 LEU A O 1
ATOM 1609 N N . GLU A 1 207 ? 6.463 0.847 5.807 1.00 89.00 207 GLU A N 1
ATOM 1610 C CA . GLU A 1 207 ? 6.470 0.934 7.274 1.00 89.00 207 GLU A CA 1
ATOM 1611 C C . GLU A 1 207 ? 6.683 -0.449 7.898 1.00 89.00 207 GLU A C 1
ATOM 1613 O O . GLU A 1 207 ? 7.453 -0.577 8.843 1.00 89.00 207 GLU A O 1
ATOM 1618 N N . ARG A 1 208 ? 6.079 -1.501 7.330 1.00 89.19 208 ARG A N 1
ATOM 1619 C CA . ARG A 1 208 ? 6.310 -2.886 7.756 1.00 89.19 208 ARG A CA 1
ATOM 1620 C C . ARG A 1 208 ? 7.776 -3.301 7.604 1.00 89.19 208 ARG A C 1
ATOM 1622 O O . ARG A 1 208 ? 8.291 -3.959 8.506 1.00 89.19 208 ARG A O 1
ATOM 1629 N N . LEU A 1 209 ? 8.441 -2.925 6.512 1.00 90.69 209 LEU A N 1
ATOM 1630 C CA . LEU A 1 209 ? 9.875 -3.168 6.310 1.00 90.69 209 LEU A CA 1
ATOM 1631 C C . LEU A 1 209 ? 10.737 -2.459 7.358 1.00 90.69 209 LEU A C 1
ATOM 1633 O O . LEU A 1 209 ? 11.700 -3.032 7.859 1.00 90.69 209 LEU A O 1
ATOM 1637 N N . ALA A 1 210 ? 10.372 -1.230 7.731 1.00 88.06 210 ALA A N 1
ATOM 1638 C CA . ALA A 1 210 ? 11.099 -0.462 8.740 1.00 88.06 210 ALA A CA 1
ATOM 1639 C C . ALA A 1 210 ? 11.035 -1.088 10.148 1.00 88.06 210 ALA A C 1
ATOM 1641 O O . ALA A 1 210 ? 11.874 -0.782 10.993 1.00 88.06 210 ALA A O 1
ATOM 1642 N N . GLU A 1 211 ? 10.070 -1.973 10.410 1.00 83.00 211 GLU A N 1
ATOM 1643 C CA . GLU A 1 211 ? 9.959 -2.700 11.682 1.00 83.00 211 GLU A CA 1
ATOM 1644 C C . GLU A 1 211 ? 10.852 -3.945 11.774 1.00 83.00 211 GLU A C 1
ATOM 1646 O O . GLU A 1 211 ? 10.904 -4.582 12.828 1.00 83.00 211 GLU A O 1
ATOM 1651 N N . GLY A 1 212 ? 11.537 -4.305 10.688 1.00 86.06 212 GLY A N 1
ATOM 1652 C CA . GLY A 1 212 ? 12.438 -5.448 10.619 1.00 86.06 212 GLY A CA 1
ATOM 1653 C C . GLY A 1 212 ? 12.107 -6.394 9.472 1.00 86.06 212 GLY A C 1
ATOM 1654 O O . GLY A 1 212 ? 11.239 -6.131 8.637 1.00 86.06 212 GLY A O 1
ATOM 1655 N N . GLU A 1 213 ? 12.797 -7.529 9.460 1.00 87.06 213 GLU A N 1
ATOM 1656 C CA . GLU A 1 213 ? 12.780 -8.477 8.348 1.00 87.06 213 GLU A CA 1
ATOM 1657 C C . GLU A 1 213 ? 11.364 -8.945 7.973 1.00 87.06 213 GLU A C 1
ATOM 1659 O O . GLU A 1 213 ? 10.479 -9.164 8.815 1.00 87.06 213 GLU A O 1
ATOM 1664 N N . VAL A 1 214 ? 11.142 -9.074 6.666 1.00 91.31 214 VAL A N 1
ATOM 1665 C CA . VAL A 1 214 ? 9.921 -9.622 6.077 1.00 91.31 214 VAL A CA 1
ATOM 1666 C C . VAL A 1 214 ? 10.223 -11.056 5.671 1.00 91.31 214 VAL A C 1
ATOM 1668 O O . VAL A 1 214 ? 11.160 -11.316 4.923 1.00 91.31 214 VAL A O 1
ATOM 1671 N N . SER A 1 215 ? 9.437 -12.004 6.182 1.00 92.50 215 SER A N 1
ATOM 1672 C CA . SER A 1 215 ? 9.636 -13.414 5.834 1.00 92.50 215 SER A CA 1
ATOM 1673 C C . SER A 1 215 ? 9.348 -13.662 4.351 1.00 92.50 215 SER A C 1
ATOM 1675 O O . SER A 1 215 ? 8.503 -12.985 3.762 1.00 92.50 215 SER A O 1
ATOM 1677 N N . LEU A 1 216 ? 9.970 -14.693 3.766 1.00 94.88 216 LEU A N 1
ATOM 1678 C CA . LEU A 1 216 ? 9.699 -15.104 2.383 1.00 94.88 216 LEU A CA 1
ATOM 1679 C C . LEU A 1 216 ? 8.194 -15.273 2.121 1.00 94.88 216 LEU A C 1
ATOM 1681 O O . LEU A 1 216 ? 7.681 -14.795 1.113 1.00 94.88 216 LEU A O 1
ATOM 1685 N N . GLY A 1 217 ? 7.472 -15.914 3.043 1.00 94.56 217 GLY A N 1
ATOM 1686 C CA . GLY A 1 217 ? 6.041 -16.139 2.871 1.00 94.56 217 GLY A CA 1
ATOM 1687 C C . GLY A 1 217 ? 5.201 -14.863 2.909 1.00 94.56 217 GLY A C 1
ATOM 1688 O O . GLY A 1 217 ? 4.264 -14.726 2.127 1.00 94.56 217 GLY A O 1
ATOM 1689 N N . GLU A 1 218 ? 5.570 -13.903 3.757 1.00 94.12 218 GLU A N 1
ATOM 1690 C CA . GLU A 1 218 ? 4.931 -12.585 3.798 1.00 94.12 218 GLU A CA 1
ATOM 1691 C C . GLU A 1 218 ? 5.214 -11.797 2.509 1.00 94.12 218 GLU A C 1
ATOM 1693 O O . GLU A 1 218 ? 4.283 -11.274 1.900 1.00 94.12 218 GLU A O 1
ATOM 1698 N N . ALA A 1 219 ? 6.464 -11.784 2.032 1.00 97.00 219 ALA A N 1
ATOM 1699 C CA . ALA A 1 219 ? 6.838 -11.120 0.783 1.00 97.00 219 ALA A CA 1
ATOM 1700 C C . ALA A 1 219 ? 6.093 -11.702 -0.433 1.00 97.00 219 ALA A C 1
ATOM 1702 O O . ALA A 1 219 ? 5.548 -10.950 -1.242 1.00 97.00 219 ALA A O 1
ATOM 1703 N N . LEU A 1 220 ? 6.015 -13.034 -0.541 1.00 97.75 220 LEU A N 1
ATOM 1704 C CA . LEU A 1 220 ? 5.277 -13.708 -1.613 1.00 97.75 220 LEU A CA 1
ATOM 1705 C C . LEU A 1 220 ? 3.767 -13.455 -1.521 1.00 97.75 220 LEU A C 1
ATOM 1707 O O . LEU A 1 220 ? 3.131 -13.234 -2.550 1.00 97.75 220 LEU A O 1
ATOM 1711 N N . GLY A 1 221 ? 3.199 -13.446 -0.310 1.00 97.25 221 GLY A N 1
ATOM 1712 C CA . GLY A 1 221 ? 1.790 -13.119 -0.081 1.00 97.25 221 GLY A CA 1
ATOM 1713 C C . GLY A 1 221 ? 1.444 -11.703 -0.540 1.00 97.25 221 GLY A C 1
ATOM 1714 O O . GLY A 1 221 ? 0.514 -11.526 -1.326 1.00 97.25 221 GLY A O 1
ATOM 1715 N N . ILE A 1 222 ? 2.255 -10.716 -0.140 1.00 97.94 222 ILE A N 1
ATOM 1716 C CA . ILE A 1 222 ? 2.123 -9.324 -0.593 1.00 97.94 222 ILE A CA 1
ATOM 1717 C C . ILE A 1 222 ? 2.243 -9.248 -2.117 1.00 97.94 222 ILE A C 1
ATOM 1719 O O . ILE A 1 222 ? 1.412 -8.622 -2.771 1.00 97.94 222 ILE A O 1
ATOM 1723 N N . GLY A 1 223 ? 3.244 -9.909 -2.704 1.00 98.44 223 GLY A N 1
ATOM 1724 C CA . GLY A 1 223 ? 3.424 -9.936 -4.153 1.00 98.44 223 GLY A CA 1
ATOM 1725 C C . GLY A 1 223 ? 2.215 -10.499 -4.892 1.00 98.44 223 GLY A C 1
ATOM 1726 O O . GLY A 1 223 ? 1.787 -9.925 -5.892 1.00 98.44 223 GLY A O 1
ATOM 1727 N N . ARG A 1 224 ? 1.665 -11.624 -4.421 1.00 98.62 224 ARG A N 1
ATOM 1728 C CA . ARG A 1 224 ? 0.494 -12.273 -5.026 1.00 98.62 224 ARG A CA 1
ATOM 1729 C C . ARG A 1 224 ? -0.713 -11.338 -5.014 1.00 98.62 224 ARG A C 1
ATOM 1731 O O . ARG A 1 224 ? -1.371 -11.175 -6.038 1.00 98.62 224 ARG A O 1
ATOM 1738 N N . ASP A 1 225 ? -0.982 -10.718 -3.872 1.00 98.50 225 ASP A N 1
ATOM 1739 C CA . ASP A 1 225 ? -2.091 -9.781 -3.700 1.00 98.50 225 ASP A CA 1
ATOM 1740 C C . ASP A 1 225 ? -1.912 -8.538 -4.598 1.00 98.50 225 ASP A C 1
ATOM 1742 O O . ASP A 1 225 ? -2.859 -8.094 -5.246 1.00 98.50 225 ASP A O 1
ATOM 1746 N N . LEU A 1 226 ? -0.682 -8.032 -4.750 1.00 98.31 226 LEU A N 1
ATOM 1747 C CA . LEU A 1 226 ? -0.375 -6.962 -5.706 1.00 98.31 226 LEU A CA 1
ATOM 1748 C C . LEU A 1 226 ? -0.564 -7.387 -7.161 1.00 98.31 226 LEU A C 1
ATOM 1750 O O . LEU A 1 226 ? -1.107 -6.617 -7.946 1.00 98.31 226 LEU A O 1
ATOM 1754 N N . ALA A 1 227 ? -0.158 -8.599 -7.539 1.00 98.50 227 ALA A N 1
ATOM 1755 C CA . ALA A 1 227 ? -0.408 -9.104 -8.884 1.00 98.50 227 ALA A CA 1
ATOM 1756 C C . ALA A 1 227 ? -1.918 -9.176 -9.172 1.00 98.50 227 ALA A C 1
ATOM 1758 O O . ALA A 1 227 ? -2.350 -8.760 -10.243 1.00 98.50 227 ALA A O 1
ATOM 1759 N N . ALA A 1 228 ? -2.730 -9.599 -8.196 1.00 98.44 228 ALA A N 1
ATOM 1760 C CA . ALA A 1 228 ? -4.190 -9.577 -8.307 1.00 98.44 228 ALA A CA 1
ATOM 1761 C C . ALA A 1 228 ? -4.760 -8.149 -8.413 1.00 98.44 228 ALA A C 1
ATOM 1763 O O . ALA A 1 228 ? -5.708 -7.916 -9.164 1.00 98.44 228 ALA A O 1
ATOM 1764 N N . ALA A 1 229 ? -4.170 -7.177 -7.710 1.00 97.75 229 ALA A N 1
ATOM 1765 C CA . ALA A 1 229 ? -4.505 -5.766 -7.885 1.00 97.75 229 ALA A CA 1
ATOM 1766 C C . ALA A 1 229 ? -4.227 -5.299 -9.324 1.00 97.75 229 ALA A C 1
ATOM 1768 O O . ALA A 1 229 ? -5.086 -4.677 -9.943 1.00 97.75 229 ALA A O 1
ATOM 1769 N N . LEU A 1 230 ? -3.059 -5.640 -9.878 1.00 97.25 230 LEU A N 1
ATOM 1770 C CA . LEU A 1 230 ? -2.664 -5.253 -11.236 1.00 97.25 230 LEU A CA 1
ATOM 1771 C C . LEU A 1 230 ? -3.532 -5.894 -12.325 1.00 97.25 230 LEU A C 1
ATOM 1773 O O . LEU A 1 230 ? -3.818 -5.229 -13.318 1.00 97.25 230 LEU A O 1
ATOM 1777 N N . VAL A 1 231 ? -4.002 -7.130 -12.124 1.00 97.62 231 VAL A N 1
ATOM 1778 C CA . VAL A 1 231 ? -5.026 -7.746 -12.990 1.00 97.62 231 VAL A CA 1
ATOM 1779 C C . VAL A 1 231 ? -6.281 -6.868 -13.024 1.00 97.62 231 VAL A C 1
ATOM 1781 O O . VAL A 1 231 ? -6.703 -6.436 -14.094 1.00 97.62 231 VAL A O 1
ATOM 1784 N N . ALA A 1 232 ? -6.818 -6.504 -11.854 1.00 96.19 232 ALA A N 1
ATOM 1785 C CA . ALA A 1 232 ? -8.029 -5.685 -11.762 1.00 96.19 232 ALA A CA 1
ATOM 1786 C C . ALA A 1 232 ? -7.858 -4.274 -12.363 1.00 96.19 232 ALA A C 1
ATOM 1788 O O . ALA A 1 232 ? -8.785 -3.731 -12.964 1.00 96.19 232 ALA A O 1
ATOM 1789 N N . LEU A 1 233 ? -6.674 -3.663 -12.231 1.00 93.31 233 LEU A N 1
ATOM 1790 C CA . LEU A 1 233 ? -6.368 -2.391 -12.896 1.00 93.31 233 LEU A CA 1
ATOM 1791 C C . LEU A 1 233 ? -6.364 -2.550 -14.424 1.00 93.31 233 LEU A C 1
ATOM 1793 O O . LEU A 1 233 ? -6.992 -1.749 -15.125 1.00 93.31 233 LEU A O 1
ATOM 1797 N N . GLY A 1 234 ? -5.709 -3.602 -14.925 1.00 91.19 234 GLY A N 1
ATOM 1798 C CA . GLY A 1 234 ? -5.601 -3.909 -16.351 1.00 91.19 234 GLY A CA 1
ATOM 1799 C C . GLY A 1 234 ? -6.956 -4.080 -17.039 1.00 91.19 234 GLY A C 1
ATOM 1800 O O . GLY A 1 234 ? -7.155 -3.544 -18.128 1.00 91.19 234 GLY A O 1
ATOM 1801 N N . GLU A 1 235 ? -7.925 -4.716 -16.375 1.00 92.25 235 GLU A N 1
ATOM 1802 C CA . GLU A 1 235 ? -9.305 -4.875 -16.872 1.00 92.25 235 GLU A CA 1
ATOM 1803 C C . GLU A 1 235 ? -10.029 -3.537 -17.107 1.00 92.25 235 GLU A C 1
ATOM 1805 O O . GLU A 1 235 ? -10.923 -3.440 -17.950 1.00 92.25 235 GLU A O 1
ATOM 1810 N N . THR A 1 236 ? -9.624 -2.478 -16.399 1.00 89.62 236 THR A N 1
ATOM 1811 C CA . THR A 1 236 ? -10.177 -1.121 -16.557 1.00 89.62 236 THR A CA 1
ATOM 1812 C C . THR A 1 236 ? -9.350 -0.220 -17.479 1.00 89.62 236 THR A C 1
ATOM 1814 O O . THR A 1 236 ? -9.749 0.917 -17.744 1.00 89.62 236 THR A O 1
ATOM 1817 N N . GLY A 1 237 ? -8.216 -0.718 -17.985 1.00 87.69 237 GLY A N 1
ATOM 1818 C CA . GLY A 1 237 ? -7.274 0.034 -18.816 1.00 87.69 237 GLY A CA 1
ATOM 1819 C C . GLY A 1 237 ? -6.414 1.039 -18.044 1.00 87.69 237 GLY A C 1
ATOM 1820 O O . GLY A 1 237 ? -5.841 1.938 -18.659 1.00 87.69 237 GLY A O 1
ATOM 1821 N N . ILE A 1 238 ? -6.330 0.922 -16.714 1.00 88.44 238 ILE A N 1
ATOM 1822 C CA . ILE A 1 238 ? -5.492 1.788 -15.876 1.00 88.44 238 ILE A CA 1
ATOM 1823 C C . ILE A 1 238 ? -4.108 1.164 -15.707 1.00 88.44 238 ILE A C 1
ATOM 1825 O O . ILE A 1 238 ? -3.983 -0.012 -15.381 1.00 88.44 238 ILE A O 1
ATOM 1829 N N . VAL A 1 239 ? -3.070 1.987 -15.864 1.00 89.81 239 VAL A N 1
ATOM 1830 C CA . VAL A 1 239 ? -1.685 1.664 -15.490 1.00 89.81 239 VAL A CA 1
ATOM 1831 C C . VAL A 1 239 ? -1.348 2.447 -14.222 1.00 89.81 239 VAL A C 1
ATOM 1833 O O . VAL A 1 239 ? -1.606 3.649 -14.146 1.00 89.81 239 VAL A O 1
ATOM 1836 N N . HIS A 1 240 ? -0.789 1.791 -13.209 1.00 91.44 240 HIS A N 1
ATOM 1837 C CA . HIS A 1 240 ? -0.530 2.402 -11.907 1.00 91.44 240 HIS A CA 1
ATOM 1838 C C . HIS A 1 240 ? 0.642 3.392 -11.932 1.00 91.44 240 HIS A C 1
ATOM 1840 O O . HIS A 1 240 ? 0.556 4.470 -11.341 1.00 91.44 240 HIS A O 1
ATOM 1846 N N . ARG A 1 241 ? 1.753 3.025 -12.584 1.00 89.50 241 ARG A N 1
ATOM 1847 C CA . ARG A 1 241 ? 2.984 3.822 -12.765 1.00 89.50 241 ARG A CA 1
ATOM 1848 C C . ARG A 1 241 ? 3.743 4.170 -11.476 1.00 89.50 241 ARG A C 1
ATOM 1850 O O . ARG A 1 241 ? 4.619 5.039 -11.492 1.00 89.50 241 ARG A O 1
ATOM 1857 N N . ASP A 1 242 ? 3.401 3.560 -10.340 1.00 89.12 242 ASP A N 1
ATOM 1858 C CA . ASP A 1 242 ? 4.007 3.848 -9.020 1.00 89.12 242 ASP A CA 1
ATOM 1859 C C . ASP A 1 242 ? 3.927 2.676 -8.045 1.00 89.12 242 ASP A C 1
ATOM 1861 O O . ASP A 1 242 ? 3.709 2.866 -6.846 1.00 89.12 242 ASP A O 1
ATOM 1865 N N . VAL A 1 243 ? 4.034 1.454 -8.553 1.00 94.75 243 VAL A N 1
ATOM 1866 C CA . VAL A 1 243 ? 4.027 0.278 -7.687 1.00 94.75 243 VAL A CA 1
ATOM 1867 C C . VAL A 1 243 ? 5.316 0.285 -6.863 1.00 94.75 243 VAL A C 1
ATOM 1869 O O . VAL A 1 243 ? 6.410 0.158 -7.408 1.00 94.75 243 VAL A O 1
ATOM 1872 N N . LYS A 1 244 ? 5.184 0.496 -5.551 1.00 94.44 244 LYS A N 1
ATOM 1873 C CA . LYS A 1 244 ? 6.288 0.542 -4.580 1.00 94.44 244 LYS A CA 1
ATOM 1874 C C . LYS A 1 244 ? 5.770 0.243 -3.173 1.00 94.44 244 LYS A C 1
ATOM 1876 O O . LYS A 1 244 ? 4.606 0.551 -2.915 1.00 94.44 244 LYS A O 1
ATOM 1881 N N . PRO A 1 245 ? 6.608 -0.210 -2.219 1.00 95.44 245 PRO A N 1
ATOM 1882 C CA . PRO A 1 245 ? 6.162 -0.576 -0.870 1.00 95.44 245 PRO A CA 1
ATOM 1883 C C . PRO A 1 245 ? 5.358 0.510 -0.129 1.00 95.44 245 PRO A C 1
ATOM 1885 O O . PRO A 1 245 ? 4.476 0.193 0.663 1.00 95.44 245 PRO A O 1
ATOM 1888 N N . GLY A 1 246 ? 5.629 1.795 -0.389 1.00 91.94 246 GLY A N 1
ATOM 1889 C CA . GLY A 1 246 ? 4.894 2.911 0.225 1.00 91.94 246 GLY A CA 1
ATOM 1890 C C . GLY A 1 246 ? 3.436 3.047 -0.237 1.00 91.94 246 GLY A C 1
ATOM 1891 O O . GLY A 1 246 ? 2.630 3.621 0.486 1.00 91.94 246 GLY A O 1
ATOM 1892 N N . ASN A 1 247 ? 3.088 2.483 -1.397 1.00 94.06 247 ASN A N 1
ATOM 1893 C CA . ASN A 1 247 ? 1.735 2.494 -1.966 1.00 94.06 247 ASN A CA 1
ATOM 1894 C C . ASN A 1 247 ? 1.007 1.151 -1.768 1.00 94.06 247 ASN A C 1
ATOM 1896 O O . ASN A 1 247 ? -0.032 0.903 -2.377 1.00 94.06 247 ASN A O 1
ATOM 1900 N N . VAL A 1 248 ? 1.550 0.271 -0.926 1.00 96.81 248 VAL A N 1
ATOM 1901 C CA . VAL A 1 248 ? 0.960 -1.029 -0.603 1.00 96.81 248 VAL A CA 1
ATOM 1902 C C . VAL A 1 248 ? 0.520 -0.992 0.846 1.00 96.81 248 VAL A C 1
ATOM 1904 O O . VAL A 1 248 ? 1.367 -0.993 1.730 1.00 96.81 248 VAL A O 1
ATOM 1907 N N . LEU A 1 249 ? -0.781 -0.931 1.101 1.00 95.25 249 LEU A N 1
ATOM 1908 C CA . LEU A 1 249 ? -1.340 -0.914 2.450 1.00 95.25 249 LEU A CA 1
ATOM 1909 C C . LEU A 1 249 ? -1.674 -2.340 2.883 1.00 95.25 249 LEU A C 1
ATOM 1911 O O . LEU A 1 249 ? -2.357 -3.061 2.165 1.00 95.25 249 LEU A O 1
ATOM 1915 N N . LEU A 1 250 ? -1.205 -2.739 4.056 1.00 93.38 250 LEU A N 1
ATOM 1916 C CA . LEU A 1 250 ? -1.504 -4.023 4.673 1.00 93.38 250 LEU A CA 1
ATOM 1917 C C . LEU A 1 250 ? -2.648 -3.818 5.655 1.00 93.38 250 LEU A C 1
ATOM 1919 O O . LEU A 1 250 ? -2.515 -3.042 6.602 1.00 93.38 250 LEU A O 1
ATOM 1923 N N . ASP A 1 251 ? -3.774 -4.486 5.437 1.00 87.00 251 ASP A N 1
ATOM 1924 C CA . ASP A 1 251 ? -4.878 -4.437 6.390 1.00 87.00 251 ASP A CA 1
ATOM 1925 C C . ASP A 1 251 ? -4.568 -5.276 7.655 1.00 87.00 251 ASP A C 1
ATOM 1927 O O . ASP A 1 251 ? -3.609 -6.055 7.680 1.00 87.00 251 ASP A O 1
ATOM 1931 N N . PRO A 1 252 ? -5.375 -5.170 8.727 1.00 79.88 252 PRO A N 1
ATOM 1932 C CA . PRO A 1 252 ? -5.211 -5.977 9.938 1.00 79.88 252 PRO A CA 1
ATOM 1933 C C . PRO A 1 252 ? -5.165 -7.493 9.727 1.00 79.88 252 PRO A C 1
ATOM 1935 O O . PRO A 1 252 ? -4.676 -8.216 10.596 1.00 79.88 252 PRO A O 1
ATOM 1938 N N . SER A 1 253 ? -5.726 -8.002 8.629 1.00 79.25 253 SER A N 1
ATOM 1939 C CA . SER A 1 253 ? -5.701 -9.423 8.290 1.00 79.25 253 SER A CA 1
ATOM 1940 C C . SER A 1 253 ? -4.402 -9.857 7.610 1.00 79.25 253 SER A C 1
ATOM 1942 O O . SER A 1 253 ? -4.119 -11.056 7.593 1.00 79.25 253 SER A O 1
ATOM 1944 N N . GLY A 1 254 ? -3.603 -8.895 7.139 1.00 84.38 254 GLY A N 1
ATOM 1945 C CA . GLY A 1 254 ? -2.390 -9.097 6.352 1.00 84.38 254 GLY A CA 1
ATOM 1946 C C . GLY A 1 254 ? -2.622 -9.028 4.841 1.00 84.38 254 GLY A C 1
ATOM 1947 O O . GLY A 1 254 ? -1.675 -9.249 4.092 1.00 84.38 254 GLY A O 1
ATOM 1948 N N . LEU A 1 255 ? -3.846 -8.728 4.389 1.00 92.25 255 LEU A N 1
ATOM 1949 C CA . LEU A 1 255 ? -4.163 -8.568 2.970 1.00 92.25 255 LEU A CA 1
ATOM 1950 C C . LEU A 1 255 ? -3.500 -7.292 2.443 1.00 92.25 255 LEU A C 1
ATOM 1952 O O . LEU A 1 255 ? -3.677 -6.217 3.027 1.00 92.25 255 LEU A O 1
ATOM 1956 N N . ALA A 1 256 ? -2.781 -7.398 1.327 1.00 96.81 256 ALA A N 1
ATOM 1957 C CA . ALA A 1 256 ? -2.188 -6.233 0.686 1.00 96.81 256 ALA A CA 1
ATOM 1958 C C . ALA A 1 256 ? -3.179 -5.555 -0.271 1.00 96.81 256 ALA A C 1
ATOM 1960 O O . ALA A 1 256 ? -3.829 -6.198 -1.097 1.00 96.81 256 ALA A O 1
ATOM 1961 N N . LYS A 1 257 ? -3.267 -4.228 -0.170 1.00 97.69 257 LYS A N 1
ATOM 1962 C CA . LYS A 1 257 ? -4.083 -3.365 -1.020 1.00 97.69 257 LYS A CA 1
ATOM 1963 C C . LYS A 1 257 ? -3.225 -2.309 -1.693 1.00 97.69 257 LYS A C 1
ATOM 1965 O O . LYS A 1 257 ? -2.512 -1.560 -1.026 1.00 97.69 257 LYS A O 1
ATOM 1970 N N . LEU A 1 258 ? -3.331 -2.212 -3.009 1.00 96.50 258 LEU A N 1
ATOM 1971 C CA . LEU A 1 258 ? -2.678 -1.175 -3.791 1.00 96.50 258 LEU A CA 1
ATOM 1972 C C . LEU A 1 258 ? -3.475 0.136 -3.690 1.00 96.50 258 LEU A C 1
ATOM 1974 O O . LEU A 1 258 ? -4.691 0.152 -3.900 1.00 96.50 258 LEU A O 1
ATOM 1978 N N . THR A 1 259 ? -2.796 1.228 -3.347 1.00 92.75 259 THR A N 1
ATOM 1979 C CA . THR A 1 259 ? -3.361 2.585 -3.259 1.00 92.75 259 THR A CA 1
ATOM 1980 C C . THR A 1 259 ? -2.620 3.539 -4.188 1.00 92.75 259 THR A C 1
ATOM 1982 O O . THR A 1 259 ? -1.571 3.194 -4.714 1.00 92.75 259 THR A O 1
ATOM 1985 N N . ASP A 1 260 ? -3.120 4.766 -4.342 1.00 82.56 260 ASP A N 1
ATOM 1986 C CA . ASP A 1 260 ? -2.456 5.818 -5.123 1.00 82.56 260 ASP A CA 1
ATOM 1987 C C . ASP A 1 260 ? -2.246 5.462 -6.608 1.00 82.56 260 ASP A C 1
ATOM 1989 O O . ASP A 1 260 ? -1.295 5.918 -7.248 1.00 82.56 260 ASP A O 1
ATOM 1993 N N . PHE A 1 261 ? -3.190 4.703 -7.174 1.00 72.94 261 PHE A N 1
ATOM 1994 C CA . PHE A 1 261 ? -3.257 4.401 -8.603 1.00 72.94 261 PHE A CA 1
ATOM 1995 C C . PHE A 1 261 ? -3.328 5.683 -9.446 1.00 72.94 261 PHE A C 1
ATOM 1997 O O . PHE A 1 261 ? -3.894 6.686 -9.008 1.00 72.94 261 PHE A O 1
ATOM 2004 N N . GLY A 1 262 ? -2.732 5.628 -10.646 1.00 64.00 262 GLY A N 1
ATOM 2005 C CA . GLY A 1 262 ? -2.156 6.713 -11.467 1.00 64.00 262 GLY A CA 1
ATOM 2006 C C . GLY A 1 262 ? -2.921 8.021 -11.731 1.00 64.00 262 GLY A C 1
ATOM 2007 O O . GLY A 1 262 ? -2.342 8.901 -12.360 1.00 64.00 262 GLY A O 1
ATOM 2008 N N . ILE A 1 263 ? -4.122 8.217 -11.175 1.00 64.56 263 ILE A N 1
ATOM 2009 C CA . ILE A 1 263 ? -4.989 9.408 -11.300 1.00 64.56 263 ILE A CA 1
ATOM 2010 C C . ILE A 1 263 ? -4.230 10.735 -11.117 1.00 64.56 263 ILE A C 1
ATOM 2012 O O . ILE A 1 263 ? -4.564 11.750 -11.720 1.00 64.56 263 ILE A O 1
ATOM 2016 N N . ALA A 1 264 ? -3.229 10.758 -10.231 1.00 56.34 264 ALA A N 1
ATOM 2017 C CA . ALA A 1 264 ? -2.486 11.968 -9.872 1.00 56.34 264 ALA A CA 1
ATOM 2018 C C . ALA A 1 264 ? -1.138 12.126 -10.601 1.00 56.34 264 ALA A C 1
ATOM 2020 O O . ALA A 1 264 ? -0.495 13.171 -10.469 1.00 56.34 264 ALA A O 1
ATOM 2021 N N . LYS A 1 265 ? -0.671 11.100 -11.325 1.00 59.72 265 LYS A N 1
ATOM 2022 C CA . LYS A 1 265 ? 0.648 11.109 -11.979 1.00 59.72 265 LYS A CA 1
ATOM 2023 C C . LYS A 1 265 ? 0.605 11.659 -13.397 1.00 59.72 265 LYS A C 1
ATOM 2025 O O . LYS A 1 265 ? 1.565 12.314 -13.801 1.00 59.72 265 LYS A O 1
ATOM 2030 N N . ASP A 1 266 ? -0.508 11.480 -14.099 1.00 55.22 266 ASP A N 1
ATOM 2031 C CA . ASP A 1 266 ? -0.679 11.979 -15.470 1.00 55.22 266 ASP A CA 1
ATOM 2032 C C . ASP A 1 266 ? -0.932 13.489 -15.524 1.00 55.22 266 ASP A C 1
ATOM 2034 O O . ASP A 1 266 ? -0.705 14.123 -16.552 1.00 55.22 266 ASP A O 1
ATOM 2038 N N . ILE A 1 267 ? -1.352 14.061 -14.395 1.00 50.06 267 ILE A N 1
ATOM 2039 C CA . ILE A 1 267 ? -1.500 15.503 -14.155 1.00 50.06 267 ILE A CA 1
ATOM 2040 C C . ILE A 1 267 ? -0.131 16.138 -13.852 1.00 50.06 267 ILE A C 1
ATOM 2042 O O . ILE A 1 267 ? 0.199 17.209 -14.339 1.00 50.06 267 ILE A O 1
ATOM 2046 N N . ASN A 1 268 ? 0.718 15.443 -13.087 1.00 51.28 268 ASN A N 1
ATOM 2047 C CA . ASN A 1 268 ? 2.005 15.966 -12.607 1.00 51.28 268 ASN A CA 1
ATOM 2048 C C . ASN A 1 268 ? 3.220 15.463 -13.409 1.00 51.28 268 ASN A C 1
ATOM 2050 O O . ASN A 1 268 ? 4.360 15.583 -12.951 1.00 51.28 268 ASN A O 1
ATOM 2054 N N . SER A 1 269 ? 3.011 14.876 -14.594 1.00 47.56 269 SER A N 1
ATOM 2055 C CA . SER A 1 269 ? 4.077 14.204 -15.359 1.00 47.56 269 SER A CA 1
ATOM 2056 C C . SER A 1 269 ? 5.215 15.140 -15.777 1.00 47.56 269 SER A C 1
ATOM 2058 O O . SER A 1 269 ? 6.325 14.676 -16.011 1.00 47.56 269 SER A O 1
ATOM 2060 N N . GLN A 1 270 ? 4.964 16.452 -15.850 1.00 40.50 270 GLN A N 1
ATOM 2061 C CA . GLN A 1 270 ? 5.989 17.452 -16.172 1.00 40.50 270 GLN A CA 1
ATOM 2062 C C . GLN A 1 270 ? 6.812 17.894 -14.947 1.00 40.50 270 GLN A C 1
ATOM 2064 O O . GLN A 1 270 ? 7.938 18.359 -15.106 1.00 40.50 270 GLN A O 1
ATOM 2069 N N . THR A 1 271 ? 6.292 17.714 -13.729 1.00 42.34 271 THR A N 1
ATOM 2070 C CA . THR A 1 271 ? 6.882 18.246 -12.484 1.00 42.34 271 THR A CA 1
ATOM 2071 C C . THR A 1 271 ? 7.759 17.222 -11.753 1.00 42.34 271 THR A C 1
ATOM 2073 O O . THR A 1 271 ? 8.699 17.582 -11.050 1.00 42.34 271 THR A O 1
ATOM 2076 N N . LEU A 1 272 ? 7.503 15.920 -11.943 1.00 43.50 272 LEU A N 1
ATOM 2077 C CA . LEU A 1 272 ? 8.251 14.840 -11.274 1.00 43.50 272 LEU A CA 1
ATOM 2078 C C . LEU A 1 272 ? 9.731 14.747 -11.692 1.00 43.50 272 LEU A C 1
ATOM 2080 O O . LEU A 1 272 ? 10.535 14.190 -10.948 1.00 43.50 272 LEU A O 1
ATOM 2084 N N . LEU A 1 273 ? 10.088 15.284 -12.862 1.00 44.69 273 LEU A N 1
ATOM 2085 C CA . LEU A 1 273 ? 11.464 15.312 -13.371 1.00 44.69 273 LEU A CA 1
ATOM 2086 C C . LEU A 1 273 ? 12.263 16.536 -12.887 1.00 44.69 273 LEU A C 1
ATOM 2088 O O . LEU A 1 273 ? 13.490 16.506 -12.934 1.00 44.69 273 LEU A O 1
ATOM 2092 N N . THR A 1 274 ? 11.601 17.603 -12.425 1.00 41.31 274 THR A N 1
ATOM 2093 C CA . THR A 1 274 ? 12.235 18.909 -12.164 1.00 41.31 274 THR A CA 1
ATOM 2094 C C . THR A 1 274 ? 12.500 19.205 -10.685 1.00 41.31 274 THR A C 1
ATOM 2096 O O . THR A 1 274 ? 13.406 19.982 -10.386 1.00 41.31 274 THR A O 1
ATOM 2099 N N . GLU A 1 275 ? 11.817 18.550 -9.741 1.00 42.84 275 GLU A N 1
ATOM 2100 C CA . GLU A 1 275 ? 12.094 18.694 -8.301 1.00 42.84 275 GLU A CA 1
ATOM 2101 C C . GLU A 1 275 ? 13.076 17.620 -7.792 1.00 42.84 275 GLU A C 1
ATOM 2103 O O . GLU A 1 275 ? 12.727 16.642 -7.120 1.00 42.84 275 GLU A O 1
ATOM 2108 N N . ALA A 1 276 ? 14.354 17.806 -8.131 1.00 42.16 276 ALA A N 1
ATOM 2109 C CA . ALA A 1 276 ? 15.463 16.976 -7.671 1.00 42.16 276 ALA A CA 1
ATOM 2110 C C . ALA A 1 276 ? 15.691 17.141 -6.153 1.00 42.16 276 ALA A C 1
ATOM 2112 O O . ALA A 1 276 ? 16.452 17.992 -5.703 1.00 42.16 276 ALA A O 1
ATOM 2113 N N . GLY A 1 277 ? 15.027 16.315 -5.342 1.00 43.56 277 GLY A N 1
ATOM 2114 C CA . GLY A 1 277 ? 15.315 16.222 -3.906 1.00 43.56 277 GLY A CA 1
ATOM 2115 C C . GLY A 1 277 ? 14.438 15.226 -3.152 1.00 43.56 277 GLY A C 1
ATOM 2116 O O . GLY A 1 277 ? 14.950 14.363 -2.446 1.00 43.56 277 GLY A O 1
ATOM 2117 N N . THR A 1 278 ? 13.120 15.286 -3.345 1.00 45.28 278 THR A N 1
ATOM 2118 C CA . THR A 1 278 ? 12.135 14.422 -2.660 1.00 45.28 278 THR A CA 1
ATOM 2119 C C . THR A 1 278 ? 11.647 13.256 -3.529 1.00 45.28 278 THR A C 1
ATOM 2121 O O . THR A 1 278 ? 11.237 12.225 -2.998 1.00 45.28 278 THR A O 1
ATOM 2124 N N . GLY A 1 279 ? 11.738 13.368 -4.861 1.00 56.28 279 GLY A N 1
ATOM 2125 C CA . GLY A 1 279 ? 11.286 12.341 -5.813 1.00 56.28 279 GLY A CA 1
ATOM 2126 C C . GLY A 1 279 ? 12.266 11.186 -6.064 1.00 56.28 279 GLY A C 1
ATOM 2127 O O . 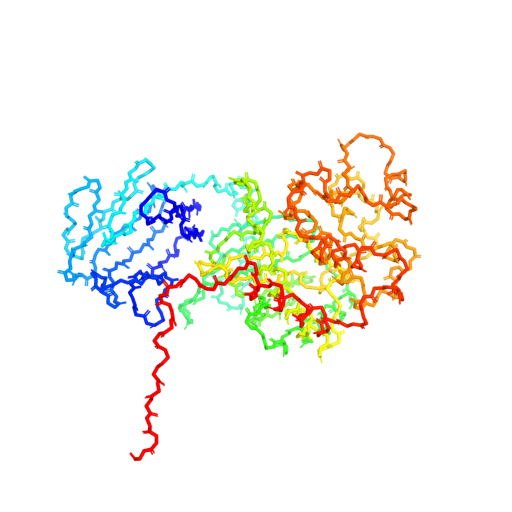GLY A 1 279 ? 11.845 10.108 -6.484 1.00 56.28 279 GLY A O 1
ATOM 2128 N N . LEU A 1 280 ? 13.556 11.358 -5.755 1.00 60.97 280 LEU A N 1
ATOM 2129 C CA . LEU A 1 280 ? 14.609 10.404 -6.145 1.00 60.97 280 LEU A CA 1
ATOM 2130 C C . LEU A 1 280 ? 14.488 9.035 -5.459 1.00 60.97 280 LEU A C 1
ATOM 2132 O O . LEU A 1 280 ? 14.850 8.023 -6.048 1.00 60.97 280 LEU A O 1
ATOM 2136 N N . GLY A 1 281 ? 13.899 8.965 -4.261 1.00 63.19 281 GLY A N 1
ATOM 2137 C CA . GLY A 1 281 ? 13.594 7.683 -3.611 1.00 63.19 281 GLY A CA 1
ATOM 2138 C C . GLY A 1 281 ? 12.499 6.874 -4.320 1.00 63.19 281 GLY A C 1
ATOM 2139 O O . GLY A 1 281 ? 12.429 5.659 -4.163 1.00 63.19 281 GLY A O 1
ATOM 2140 N N . THR A 1 282 ? 11.651 7.520 -5.128 1.00 75.44 282 THR A N 1
ATOM 2141 C CA . THR A 1 282 ? 10.638 6.827 -5.944 1.00 75.44 282 THR A CA 1
ATOM 2142 C C . THR A 1 282 ? 11.255 6.214 -7.204 1.00 75.44 282 THR A C 1
ATOM 2144 O O . THR A 1 282 ? 10.779 5.180 -7.668 1.00 75.44 282 THR A O 1
ATOM 2147 N N . PHE A 1 283 ? 12.344 6.787 -7.727 1.00 87.75 283 PHE A N 1
ATOM 2148 C CA . PHE A 1 283 ? 13.018 6.280 -8.929 1.00 87.75 283 PHE A CA 1
ATOM 2149 C C . PHE A 1 283 ? 13.573 4.864 -8.736 1.00 87.75 283 PHE A C 1
ATOM 2151 O O . PHE A 1 283 ? 13.613 4.094 -9.688 1.00 87.75 283 PHE A O 1
ATOM 2158 N N . SER A 1 284 ? 13.881 4.474 -7.497 1.00 91.44 284 SER A N 1
ATOM 2159 C CA . SER A 1 284 ? 14.278 3.114 -7.115 1.00 91.44 284 SER A CA 1
ATOM 2160 C C . SER A 1 284 ? 13.310 1.997 -7.538 1.00 91.44 284 SER A C 1
ATOM 2162 O O . SER A 1 284 ? 13.718 0.838 -7.556 1.00 91.44 284 SER A O 1
ATOM 2164 N N . TYR A 1 285 ? 12.053 2.321 -7.858 1.00 94.12 285 TYR A N 1
ATOM 2165 C CA . TYR A 1 285 ? 11.018 1.361 -8.272 1.00 94.12 285 TYR A CA 1
ATOM 2166 C C . TYR A 1 285 ? 10.484 1.625 -9.683 1.00 94.12 285 TYR A C 1
ATOM 2168 O O . TYR A 1 285 ? 9.626 0.890 -10.165 1.00 94.12 285 TYR A O 1
ATOM 2176 N N . MET A 1 286 ? 10.952 2.694 -10.327 1.00 92.19 286 MET A N 1
ATOM 2177 C CA . MET A 1 286 ? 10.461 3.131 -11.626 1.00 92.19 286 MET A CA 1
ATOM 2178 C C . MET A 1 286 ? 11.074 2.273 -12.735 1.00 92.19 286 MET A C 1
ATOM 2180 O O . MET A 1 286 ? 12.277 2.001 -12.719 1.00 92.19 286 MET A O 1
ATOM 2184 N N . ALA A 1 287 ? 10.245 1.846 -13.686 1.00 93.06 287 ALA A N 1
ATOM 2185 C CA . ALA A 1 287 ? 10.705 1.048 -14.813 1.00 93.06 287 ALA A CA 1
ATOM 2186 C C . ALA A 1 287 ? 11.572 1.896 -15.767 1.00 93.06 287 ALA A C 1
ATOM 2188 O O . ALA A 1 287 ? 11.267 3.080 -15.944 1.00 93.06 287 ALA A O 1
ATOM 2189 N N . PRO A 1 288 ? 12.620 1.330 -16.397 1.00 92.25 288 PRO A N 1
ATOM 2190 C CA . PRO A 1 288 ? 13.507 2.055 -17.312 1.00 92.25 288 PRO A CA 1
ATOM 2191 C C . PRO A 1 288 ? 12.775 2.876 -18.382 1.00 92.25 288 PRO A C 1
ATOM 2193 O O . PRO A 1 288 ? 13.052 4.060 -18.565 1.00 92.25 288 PRO A O 1
ATOM 2196 N N . GLU A 1 289 ? 11.754 2.293 -19.007 1.00 90.31 289 GLU A N 1
ATOM 2197 C CA . GLU A 1 289 ? 10.980 2.935 -20.068 1.00 90.31 289 GLU A CA 1
ATOM 2198 C C . GLU A 1 289 ? 10.198 4.175 -19.599 1.00 90.31 289 GLU A C 1
ATOM 2200 O O . GLU A 1 289 ? 9.848 5.029 -20.411 1.00 90.31 289 GLU A O 1
ATOM 2205 N N . GLN A 1 290 ? 9.946 4.326 -18.292 1.00 88.12 290 GLN A N 1
ATOM 2206 C CA . GLN A 1 290 ? 9.291 5.522 -17.752 1.00 88.12 290 GLN A CA 1
ATOM 2207 C C . GLN A 1 290 ? 10.209 6.753 -17.786 1.00 88.12 290 GLN A C 1
ATOM 2209 O O . GLN A 1 290 ? 9.702 7.874 -17.813 1.00 88.12 290 GLN A O 1
ATOM 2214 N N . PHE A 1 291 ? 11.533 6.560 -17.800 1.00 84.75 291 PHE A N 1
ATOM 2215 C CA . PHE A 1 291 ? 12.508 7.643 -17.958 1.00 84.75 291 PHE A CA 1
ATOM 2216 C C . PHE A 1 291 ? 12.727 8.009 -19.431 1.00 84.75 291 PHE A C 1
ATOM 2218 O O . PHE A 1 291 ? 12.973 9.171 -19.742 1.00 84.75 291 PHE A O 1
ATOM 2225 N N . GLU A 1 292 ? 12.630 7.028 -20.330 1.00 78.56 292 GLU A N 1
ATOM 2226 C CA . GLU A 1 292 ? 12.913 7.198 -21.761 1.00 78.56 292 GLU A CA 1
ATOM 2227 C C . GLU A 1 292 ? 11.692 7.696 -22.549 1.00 78.56 292 GLU A C 1
ATOM 2229 O O . GLU A 1 292 ? 11.817 8.568 -23.408 1.00 78.56 292 GLU A O 1
ATOM 2234 N N . ALA A 1 293 ? 10.502 7.166 -22.247 1.00 72.50 293 ALA A N 1
ATOM 2235 C CA . ALA A 1 293 ? 9.275 7.414 -22.999 1.00 72.50 293 ALA A CA 1
ATOM 2236 C C . ALA A 1 293 ? 8.043 7.438 -22.078 1.00 72.50 293 ALA A C 1
ATOM 2238 O O . ALA A 1 293 ? 7.134 6.614 -22.181 1.00 72.50 293 ALA A O 1
ATOM 2239 N N . ALA A 1 294 ? 7.969 8.437 -21.192 1.00 67.19 294 ALA A N 1
ATOM 2240 C CA . ALA A 1 294 ? 6.904 8.568 -20.188 1.00 67.19 294 ALA A CA 1
ATOM 2241 C C . ALA A 1 294 ? 5.458 8.544 -20.745 1.00 67.19 294 ALA A C 1
ATOM 2243 O O . ALA A 1 294 ? 4.520 8.287 -19.993 1.00 67.19 294 ALA A O 1
ATOM 2244 N N . ARG A 1 295 ? 5.257 8.807 -22.047 1.00 62.91 295 ARG A N 1
ATOM 2245 C CA . ARG A 1 295 ? 3.935 8.797 -22.703 1.00 62.91 295 ARG A CA 1
ATOM 2246 C C . ARG A 1 295 ? 3.479 7.413 -23.182 1.00 62.91 295 ARG A C 1
ATOM 2248 O O . ARG A 1 295 ? 2.275 7.220 -23.316 1.00 62.91 295 ARG A O 1
ATOM 2255 N N . ASP A 1 296 ? 4.396 6.460 -23.351 1.00 70.25 296 ASP A N 1
ATOM 2256 C CA . ASP A 1 296 ? 4.126 5.126 -23.917 1.00 70.25 296 ASP A CA 1
ATOM 2257 C C . ASP A 1 296 ? 4.215 4.008 -22.860 1.00 70.25 296 ASP A C 1
ATOM 2259 O O . ASP A 1 296 ? 4.394 2.828 -23.165 1.00 70.25 296 ASP A O 1
ATOM 2263 N N . VAL A 1 297 ? 4.087 4.378 -21.583 1.00 80.06 297 VAL A N 1
ATOM 2264 C CA . VAL A 1 297 ? 4.186 3.457 -20.447 1.00 80.06 297 VAL A CA 1
ATOM 2265 C C . VAL A 1 297 ? 2.985 2.513 -20.419 1.00 80.06 297 VAL A C 1
ATOM 2267 O O . VAL A 1 297 ? 1.840 2.939 -20.237 1.00 80.06 297 VAL A O 1
ATOM 2270 N N . THR A 1 298 ? 3.268 1.218 -20.548 1.00 88.44 298 THR A N 1
ATOM 2271 C CA . THR A 1 298 ? 2.280 0.130 -20.525 1.00 88.44 298 THR A CA 1
ATOM 2272 C C . THR A 1 298 ? 2.223 -0.558 -19.156 1.00 88.44 298 THR A C 1
ATOM 2274 O O . THR A 1 298 ? 3.021 -0.269 -18.263 1.00 88.44 298 THR A O 1
ATOM 2277 N N . ALA A 1 299 ? 1.318 -1.530 -18.997 1.00 92.25 299 ALA A N 1
ATOM 2278 C CA . ALA A 1 299 ? 1.226 -2.368 -17.796 1.00 92.25 299 ALA A CA 1
ATOM 2279 C C . ALA A 1 299 ? 2.536 -3.115 -17.456 1.00 92.25 299 ALA A C 1
ATOM 2281 O O . ALA A 1 299 ? 2.739 -3.510 -16.310 1.00 92.25 299 ALA A O 1
ATOM 2282 N N . ALA A 1 300 ? 3.461 -3.271 -18.414 1.00 95.50 300 ALA A N 1
ATOM 2283 C CA . ALA A 1 300 ? 4.773 -3.861 -18.158 1.00 95.50 300 ALA A CA 1
ATOM 2284 C C . ALA A 1 300 ? 5.598 -3.061 -17.133 1.00 95.50 300 ALA A C 1
ATOM 2286 O O . ALA A 1 300 ? 6.398 -3.655 -16.405 1.00 95.50 300 ALA A O 1
ATOM 2287 N N . ALA A 1 301 ? 5.390 -1.744 -17.029 1.00 94.62 301 ALA A N 1
ATOM 2288 C CA . ALA A 1 301 ? 6.049 -0.913 -16.024 1.00 94.62 301 ALA A CA 1
ATOM 2289 C C . ALA A 1 301 ? 5.565 -1.235 -14.602 1.00 94.62 301 ALA A C 1
ATOM 2291 O O . ALA A 1 301 ? 6.361 -1.257 -13.663 1.00 94.62 301 ALA A O 1
ATOM 2292 N N . ASP A 1 302 ? 4.282 -1.569 -14.440 1.00 95.81 302 ASP A N 1
ATOM 2293 C CA . ASP A 1 302 ? 3.742 -1.988 -13.144 1.00 95.81 302 ASP A CA 1
ATOM 2294 C C . ASP A 1 302 ? 4.305 -3.346 -12.710 1.00 95.81 302 ASP A C 1
ATOM 2296 O O . ASP A 1 302 ? 4.550 -3.558 -11.522 1.00 95.81 302 ASP A O 1
ATOM 2300 N N . LEU A 1 303 ? 4.589 -4.243 -13.664 1.00 98.38 303 LEU A N 1
ATOM 2301 C CA . LEU A 1 303 ? 5.272 -5.510 -13.380 1.00 98.38 303 LEU A CA 1
ATOM 2302 C C . LEU A 1 303 ? 6.709 -5.288 -12.896 1.00 98.38 303 LEU A C 1
ATOM 2304 O O . LEU A 1 303 ? 7.150 -5.970 -11.972 1.00 98.38 303 LEU A O 1
ATOM 2308 N N . TYR A 1 304 ? 7.421 -4.308 -13.459 1.00 98.19 304 TYR A N 1
ATOM 2309 C CA . TYR A 1 304 ? 8.738 -3.919 -12.953 1.00 98.19 304 TYR A CA 1
ATOM 2310 C C . TYR A 1 304 ? 8.646 -3.351 -11.536 1.00 98.19 304 TYR A C 1
ATOM 2312 O O . TYR A 1 304 ? 9.393 -3.778 -10.657 1.00 98.19 304 TYR A O 1
ATOM 2320 N N . GLY A 1 305 ? 7.699 -2.443 -11.277 1.00 97.50 305 GLY A N 1
ATOM 2321 C CA . GLY A 1 305 ? 7.486 -1.889 -9.938 1.00 97.50 305 GLY A CA 1
ATOM 2322 C C . GLY A 1 305 ? 7.098 -2.957 -8.905 1.00 97.50 305 GLY A C 1
ATOM 2323 O O . GLY A 1 305 ? 7.566 -2.921 -7.763 1.00 97.50 305 GLY A O 1
ATOM 2324 N N . LEU A 1 306 ? 6.327 -3.974 -9.308 1.00 98.50 306 LEU A N 1
ATOM 2325 C CA . LEU A 1 306 ? 6.073 -5.168 -8.497 1.00 98.50 306 LEU A CA 1
ATOM 2326 C C . LEU A 1 306 ? 7.366 -5.950 -8.221 1.00 98.50 306 LEU A C 1
ATOM 2328 O O . LEU A 1 306 ? 7.626 -6.303 -7.071 1.00 98.50 306 LEU A O 1
ATOM 2332 N N . GLY A 1 307 ? 8.199 -6.176 -9.239 1.00 98.56 307 GLY A N 1
ATOM 2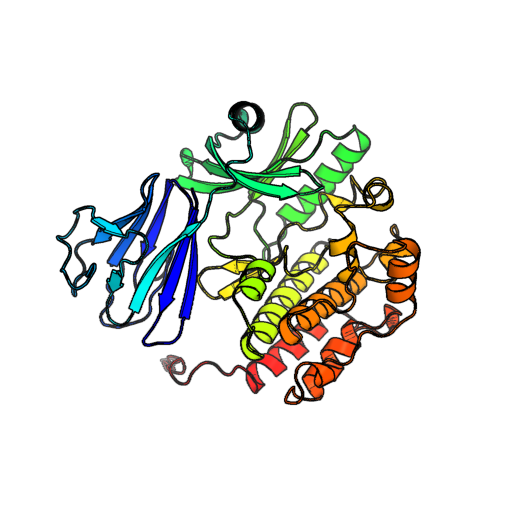333 C CA . GLY A 1 307 ? 9.513 -6.807 -9.090 1.00 98.56 307 GLY A CA 1
ATOM 2334 C C . GLY A 1 307 ? 10.427 -6.049 -8.126 1.00 98.56 307 GLY A C 1
ATOM 2335 O O . GLY A 1 307 ? 11.011 -6.650 -7.229 1.00 98.56 307 GLY A O 1
ATOM 2336 N N . ALA A 1 308 ? 10.489 -4.722 -8.239 1.00 98.38 308 ALA A N 1
ATOM 2337 C CA . ALA A 1 308 ? 11.281 -3.864 -7.359 1.00 98.38 308 ALA A CA 1
ATOM 2338 C C . ALA A 1 308 ? 10.737 -3.846 -5.922 1.00 98.38 308 ALA A C 1
ATOM 2340 O O . ALA A 1 308 ? 11.505 -3.795 -4.960 1.00 98.38 308 ALA A O 1
ATOM 2341 N N . THR A 1 309 ? 9.413 -3.926 -5.766 1.00 98.38 309 THR A N 1
ATOM 2342 C CA . THR A 1 309 ? 8.746 -4.070 -4.465 1.00 98.38 309 THR A CA 1
ATOM 2343 C C . THR A 1 309 ? 9.106 -5.404 -3.815 1.00 98.38 309 THR A C 1
ATOM 2345 O O . THR A 1 309 ? 9.548 -5.415 -2.670 1.00 98.38 309 THR A O 1
ATOM 2348 N N . LEU A 1 310 ? 8.985 -6.515 -4.549 1.00 98.44 310 LEU A N 1
ATOM 2349 C CA . LEU A 1 310 ? 9.373 -7.848 -4.081 1.00 98.44 310 LEU A CA 1
ATOM 2350 C C . LEU A 1 310 ? 10.858 -7.922 -3.730 1.00 98.44 310 LEU A C 1
ATOM 2352 O O . LEU A 1 310 ? 11.207 -8.442 -2.675 1.00 98.44 310 LEU A O 1
ATOM 2356 N N . TYR A 1 311 ? 11.719 -7.347 -4.570 1.00 98.44 311 TYR A N 1
ATOM 2357 C CA . TYR A 1 311 ? 13.145 -7.243 -4.293 1.00 98.44 311 TYR A CA 1
ATOM 2358 C C . TYR A 1 311 ? 13.391 -6.546 -2.955 1.00 98.44 311 TYR A C 1
ATOM 2360 O O . TYR A 1 311 ? 14.120 -7.065 -2.118 1.00 98.44 311 TYR A O 1
ATOM 2368 N N . HIS A 1 312 ? 12.749 -5.397 -2.718 1.00 97.56 312 HIS A N 1
ATOM 2369 C CA . HIS A 1 312 ? 12.914 -4.666 -1.464 1.00 97.56 312 HIS A CA 1
ATOM 2370 C C . HIS A 1 312 ? 12.421 -5.474 -0.264 1.00 97.56 312 HIS A C 1
ATOM 2372 O O . HIS A 1 312 ? 13.108 -5.538 0.752 1.00 97.56 312 HIS A O 1
ATOM 2378 N N . LEU A 1 313 ? 11.275 -6.141 -0.393 1.00 97.19 313 LEU A N 1
ATOM 2379 C CA . LEU A 1 313 ? 10.752 -6.983 0.678 1.00 97.19 313 LEU A CA 1
ATOM 2380 C C . LEU A 1 313 ? 11.726 -8.108 1.059 1.00 97.19 313 LEU A C 1
ATOM 2382 O O . LEU A 1 313 ? 11.874 -8.397 2.240 1.00 97.19 313 LEU A O 1
ATOM 2386 N N . LEU A 1 314 ? 12.407 -8.703 0.077 1.00 96.88 314 LEU A N 1
ATOM 2387 C CA . LEU A 1 314 ? 13.322 -9.829 0.282 1.00 96.88 314 LEU A CA 1
ATOM 2388 C C . LEU A 1 314 ? 14.739 -9.405 0.701 1.00 96.88 314 LEU A C 1
ATOM 2390 O O . LEU A 1 314 ? 15.354 -10.073 1.522 1.00 96.88 314 LEU A O 1
ATOM 2394 N N . ALA A 1 315 ? 15.261 -8.308 0.149 1.00 95.50 315 ALA A N 1
ATOM 2395 C CA . ALA A 1 315 ? 16.621 -7.832 0.416 1.00 95.50 315 ALA A CA 1
ATOM 2396 C C . ALA A 1 315 ? 16.710 -6.827 1.577 1.00 95.50 315 ALA A C 1
ATOM 2398 O O . ALA A 1 315 ? 17.808 -6.435 1.968 1.00 95.50 315 ALA A O 1
ATOM 2399 N N . GLY A 1 316 ? 15.576 -6.309 2.062 1.00 94.25 316 GLY A N 1
ATOM 2400 C CA . GLY A 1 316 ? 15.532 -5.215 3.040 1.00 94.25 316 GLY A CA 1
ATOM 2401 C C . GLY A 1 316 ? 15.991 -3.855 2.489 1.00 94.25 316 GLY A C 1
ATOM 2402 O O . GLY A 1 316 ? 16.097 -2.885 3.236 1.00 94.25 316 GLY A O 1
ATOM 2403 N N . ARG A 1 317 ? 16.262 -3.762 1.180 1.00 93.94 317 ARG A N 1
ATOM 2404 C CA . ARG A 1 317 ? 16.633 -2.527 0.468 1.00 93.94 317 ARG A CA 1
ATOM 2405 C C . ARG A 1 317 ? 16.146 -2.546 -0.984 1.00 93.94 317 ARG A C 1
ATOM 2407 O O . ARG A 1 317 ? 16.059 -3.624 -1.566 1.00 93.94 317 ARG A O 1
ATOM 2414 N N . PRO A 1 318 ? 15.880 -1.390 -1.618 1.00 95.25 318 PRO A N 1
ATOM 2415 C CA . PRO A 1 318 ? 15.479 -1.362 -3.022 1.00 95.25 318 PRO A CA 1
ATOM 2416 C C . PRO A 1 318 ? 16.609 -1.836 -3.959 1.00 95.25 318 PRO A C 1
ATOM 2418 O O . PRO A 1 318 ? 17.786 -1.773 -3.572 1.00 95.25 318 PRO A O 1
ATOM 2421 N N . PRO A 1 319 ? 16.273 -2.243 -5.203 1.00 95.56 319 PRO A N 1
ATOM 2422 C CA . PRO A 1 319 ? 17.251 -2.734 -6.183 1.00 95.56 319 PRO A CA 1
ATOM 2423 C C . PRO A 1 319 ? 18.336 -1.696 -6.487 1.00 95.56 319 PRO A C 1
ATOM 2425 O O . PRO A 1 319 ? 19.525 -2.007 -6.490 1.00 95.56 319 PRO A O 1
ATOM 2428 N N . PHE A 1 320 ? 17.939 -0.429 -6.625 1.00 94.12 320 PHE A N 1
ATOM 2429 C CA . PHE A 1 320 ? 18.853 0.699 -6.767 1.00 94.12 320 PHE A CA 1
ATOM 2430 C C . PHE A 1 320 ? 18.643 1.676 -5.616 1.00 94.12 320 PHE A C 1
ATOM 2432 O O . PHE A 1 320 ? 17.536 2.162 -5.390 1.00 94.12 320 PHE A O 1
ATOM 2439 N N . VAL A 1 321 ? 19.716 1.988 -4.892 1.00 89.81 321 VAL A N 1
ATOM 2440 C CA . VAL A 1 321 ? 19.695 2.941 -3.773 1.00 89.81 321 VAL A CA 1
ATOM 2441 C C . VAL A 1 321 ? 20.331 4.251 -4.220 1.00 89.81 321 VAL A C 1
ATOM 2443 O O . VAL A 1 321 ? 21.453 4.243 -4.736 1.00 89.81 321 VAL A O 1
ATOM 2446 N N . TYR A 1 322 ? 19.626 5.359 -3.996 1.00 84.12 322 TYR A N 1
ATOM 2447 C CA . TYR A 1 322 ? 20.188 6.702 -4.082 1.00 84.12 322 TYR A CA 1
ATOM 2448 C C . TYR A 1 322 ? 20.577 7.169 -2.679 1.00 84.12 322 TYR A C 1
ATOM 2450 O O . TYR A 1 322 ? 19.737 7.223 -1.784 1.00 84.12 322 TYR A O 1
ATOM 2458 N N . SER A 1 323 ? 21.848 7.507 -2.470 1.00 74.75 323 SER A N 1
ATOM 2459 C CA . SER A 1 323 ? 22.381 7.892 -1.153 1.00 74.75 323 SER A CA 1
ATOM 2460 C C . SER A 1 323 ? 22.024 9.327 -0.738 1.00 74.75 323 SER A C 1
ATOM 2462 O O . SER A 1 323 ? 22.488 9.802 0.298 1.00 74.75 323 SER A O 1
ATOM 2464 N N . GLY A 1 324 ? 21.259 10.058 -1.558 1.00 70.69 324 GLY A N 1
ATOM 2465 C CA . GLY A 1 324 ? 21.020 11.492 -1.367 1.00 70.69 324 GLY A CA 1
ATOM 2466 C C . GLY A 1 324 ? 22.217 12.368 -1.751 1.00 70.69 324 GLY A C 1
ATOM 2467 O O . GLY A 1 324 ? 22.114 13.591 -1.711 1.00 70.69 324 GLY A O 1
ATOM 2468 N N . ARG A 1 325 ? 23.353 11.759 -2.114 1.00 67.25 325 ARG A N 1
ATOM 2469 C CA . ARG A 1 325 ? 24.599 12.426 -2.497 1.00 67.25 325 ARG A CA 1
ATOM 2470 C C . ARG A 1 325 ? 25.049 11.899 -3.857 1.00 67.25 325 ARG A C 1
ATOM 2472 O O . ARG A 1 325 ? 25.138 10.690 -4.042 1.00 67.25 325 ARG A O 1
ATOM 2479 N N . GLY A 1 326 ? 25.384 12.799 -4.774 1.00 73.62 326 GLY A N 1
ATOM 2480 C CA . GLY A 1 326 ? 25.827 12.452 -6.126 1.00 73.62 326 GLY A CA 1
ATOM 2481 C C . GLY A 1 326 ? 24.929 13.052 -7.200 1.00 73.62 326 GLY A C 1
ATOM 2482 O O . GLY A 1 326 ? 24.036 13.840 -6.900 1.00 73.62 326 GLY A O 1
ATOM 2483 N N . ASP A 1 327 ? 25.211 12.700 -8.449 1.00 82.38 327 ASP A N 1
ATOM 2484 C CA . ASP A 1 327 ? 24.471 13.182 -9.612 1.00 82.38 327 ASP A CA 1
ATOM 2485 C C . ASP A 1 327 ? 23.188 12.349 -9.826 1.00 82.38 327 ASP A C 1
ATOM 2487 O O . ASP A 1 327 ? 23.279 11.132 -10.035 1.00 82.38 327 ASP A O 1
ATOM 2491 N N . PRO A 1 328 ? 21.989 12.964 -9.791 1.00 83.31 328 PRO A N 1
ATOM 2492 C CA . PRO A 1 328 ? 20.738 12.290 -10.128 1.00 83.31 328 PRO A CA 1
ATOM 2493 C C . PRO A 1 328 ? 20.741 11.639 -11.515 1.00 83.31 328 PRO A C 1
ATOM 2495 O O . PRO A 1 328 ? 20.150 10.571 -11.674 1.00 83.31 328 PRO A O 1
ATOM 2498 N N . ALA A 1 329 ? 21.419 12.232 -12.504 1.00 85.19 329 ALA A N 1
ATOM 2499 C CA . ALA A 1 329 ? 21.498 11.664 -13.847 1.00 85.19 329 ALA A CA 1
ATOM 2500 C C . ALA A 1 329 ? 22.299 10.355 -13.850 1.00 85.19 329 ALA A C 1
ATOM 2502 O O . ALA A 1 329 ? 21.862 9.373 -14.445 1.00 85.19 329 ALA A O 1
ATOM 2503 N N . ALA A 1 330 ? 23.406 10.298 -13.104 1.00 87.75 330 ALA A N 1
ATOM 2504 C CA . ALA A 1 330 ? 24.166 9.064 -12.916 1.00 87.75 330 ALA A CA 1
ATOM 2505 C C . ALA A 1 330 ? 23.330 7.973 -12.224 1.00 87.75 330 ALA A C 1
ATOM 2507 O O . ALA A 1 330 ? 23.422 6.803 -12.584 1.00 87.75 330 ALA A O 1
ATOM 2508 N N . PHE A 1 331 ? 22.478 8.331 -11.256 1.00 89.69 331 PHE A N 1
ATOM 2509 C CA . PHE A 1 331 ? 21.582 7.359 -10.621 1.00 89.69 331 PHE A CA 1
ATOM 2510 C C . PHE A 1 331 ? 20.559 6.774 -11.603 1.00 89.69 331 PHE A C 1
ATOM 2512 O O . PHE A 1 331 ? 20.344 5.560 -11.598 1.00 89.69 331 PHE A O 1
ATOM 2519 N N . VAL A 1 332 ? 19.963 7.619 -12.449 1.00 88.94 332 VAL A N 1
ATOM 2520 C CA . VAL A 1 332 ? 19.056 7.180 -13.519 1.00 88.94 332 VAL A CA 1
ATOM 2521 C C . VAL A 1 332 ? 19.797 6.304 -14.529 1.00 88.94 332 VAL A C 1
ATOM 2523 O O . VAL A 1 332 ? 19.285 5.249 -14.888 1.00 88.94 332 VAL A O 1
ATOM 2526 N N . ASP A 1 333 ? 21.021 6.662 -14.921 1.00 91.00 333 ASP A N 1
ATOM 2527 C CA . ASP A 1 333 ? 21.822 5.863 -15.857 1.00 91.00 333 ASP A CA 1
ATOM 2528 C C . ASP A 1 333 ? 22.067 4.436 -15.340 1.00 91.00 333 ASP A C 1
ATOM 2530 O O . ASP A 1 333 ? 21.884 3.474 -16.087 1.00 91.00 333 ASP A O 1
ATOM 2534 N N . ARG A 1 334 ? 22.339 4.266 -14.037 1.00 92.19 334 ARG A N 1
ATOM 2535 C CA . ARG A 1 334 ? 22.414 2.922 -13.434 1.00 92.19 334 ARG A CA 1
ATOM 2536 C C . ARG A 1 334 ? 21.098 2.160 -13.541 1.00 92.19 334 ARG A C 1
ATOM 2538 O O . ARG A 1 334 ? 21.103 0.978 -13.861 1.00 92.19 334 ARG A O 1
ATOM 2545 N N . ILE A 1 335 ? 19.961 2.814 -13.287 1.00 92.75 335 ILE A N 1
ATOM 2546 C CA . ILE A 1 335 ? 18.647 2.164 -13.418 1.00 92.75 335 ILE A CA 1
ATOM 2547 C C . ILE A 1 335 ? 18.421 1.702 -14.863 1.00 92.75 335 ILE A C 1
ATOM 2549 O O . ILE A 1 335 ? 17.878 0.618 -15.072 1.00 92.75 335 ILE A O 1
ATOM 2553 N N . LEU A 1 336 ? 18.857 2.486 -15.849 1.00 92.75 336 LEU A N 1
ATOM 2554 C CA . LEU A 1 336 ? 18.706 2.163 -17.266 1.00 92.75 336 LEU A CA 1
ATOM 2555 C C . LEU A 1 336 ? 19.642 1.034 -17.725 1.00 92.75 336 LEU A C 1
ATOM 2557 O O . LEU A 1 336 ? 19.234 0.207 -18.539 1.00 92.75 336 LEU A O 1
ATOM 2561 N N . ARG A 1 337 ? 20.879 0.981 -17.213 1.00 93.12 337 ARG A N 1
ATOM 2562 C CA . ARG A 1 337 ? 21.956 0.169 -17.812 1.00 93.12 337 ARG A CA 1
ATOM 2563 C C . ARG A 1 337 ? 22.492 -0.971 -16.955 1.00 93.12 337 ARG A C 1
ATOM 2565 O O . ARG A 1 337 ? 23.027 -1.923 -17.514 1.00 93.12 337 ARG A O 1
ATOM 2572 N N . GLU A 1 338 ? 22.390 -0.883 -15.634 1.00 94.44 338 GLU A N 1
ATOM 2573 C CA . GLU A 1 338 ? 22.953 -1.878 -14.717 1.00 94.44 338 GLU A CA 1
ATOM 2574 C C . GLU A 1 338 ? 21.883 -2.863 -14.250 1.00 94.44 338 GLU A C 1
ATOM 2576 O O . GLU A 1 338 ? 20.734 -2.485 -13.998 1.00 94.44 338 GLU A O 1
ATOM 2581 N N . ASP A 1 339 ? 22.266 -4.124 -14.077 1.00 93.38 339 ASP A N 1
ATOM 2582 C CA . ASP A 1 339 ? 21.439 -5.092 -13.364 1.00 93.38 339 ASP A CA 1
ATOM 2583 C C . ASP A 1 339 ? 21.469 -4.806 -11.852 1.00 93.38 339 ASP A C 1
ATOM 2585 O O . ASP A 1 339 ? 22.482 -4.329 -11.326 1.00 93.38 339 ASP A O 1
ATOM 2589 N N . PRO A 1 340 ? 20.361 -5.048 -11.127 1.00 94.00 340 PRO A N 1
ATOM 2590 C CA . PRO A 1 340 ? 20.377 -4.948 -9.674 1.00 94.00 340 PRO A CA 1
ATOM 2591 C C . PRO A 1 340 ? 21.341 -5.992 -9.079 1.00 94.00 340 PRO A C 1
ATOM 2593 O O . PRO A 1 340 ? 21.551 -7.040 -9.694 1.00 94.00 340 PRO A O 1
ATOM 2596 N N . PRO A 1 341 ? 21.892 -5.751 -7.874 1.00 95.50 341 PRO A N 1
ATOM 2597 C CA . PRO A 1 341 ? 22.618 -6.784 -7.137 1.00 95.50 341 PRO A CA 1
ATOM 2598 C C . PRO A 1 341 ? 21.775 -8.059 -6.981 1.00 95.50 341 PRO A C 1
ATOM 2600 O O . PRO A 1 341 ? 20.544 -7.988 -6.975 1.00 95.50 341 PRO A O 1
ATOM 2603 N N . ASP A 1 342 ? 22.408 -9.225 -6.861 1.00 95.31 342 ASP A N 1
ATOM 2604 C CA . ASP A 1 342 ? 21.654 -10.475 -6.765 1.00 95.31 342 ASP A CA 1
ATOM 2605 C C . ASP A 1 342 ? 20.993 -10.585 -5.379 1.00 95.31 342 ASP A C 1
ATOM 2607 O O . ASP A 1 342 ? 21.569 -10.223 -4.353 1.00 95.31 342 ASP A O 1
ATOM 2611 N N . LEU A 1 343 ? 19.763 -11.100 -5.328 1.00 95.62 343 LEU A N 1
ATOM 2612 C CA . LEU A 1 343 ? 19.060 -11.337 -4.067 1.00 95.62 343 LEU A CA 1
ATOM 2613 C C . LEU A 1 343 ? 19.812 -12.323 -3.166 1.00 95.62 343 LEU A C 1
ATOM 2615 O O . LEU A 1 343 ? 19.727 -12.205 -1.941 1.00 95.62 343 LEU A O 1
ATOM 2619 N N . VAL A 1 344 ? 20.565 -13.263 -3.748 1.00 94.38 344 VAL A N 1
ATOM 2620 C CA . VAL A 1 344 ? 21.358 -14.231 -2.972 1.00 94.38 344 VAL A CA 1
ATOM 2621 C C . VAL A 1 344 ? 22.493 -13.574 -2.184 1.00 94.38 344 VAL A C 1
ATOM 2623 O O . VAL A 1 344 ? 22.915 -14.136 -1.177 1.00 94.38 344 VAL A O 1
ATOM 2626 N N . ASP A 1 345 ? 22.938 -12.373 -2.575 1.00 92.94 345 ASP A N 1
ATOM 2627 C CA . ASP A 1 345 ? 23.961 -11.620 -1.837 1.00 92.94 345 ASP A CA 1
ATOM 2628 C C . ASP A 1 345 ? 23.435 -11.115 -0.482 1.00 92.94 345 ASP A C 1
ATOM 2630 O O . ASP A 1 345 ? 24.211 -10.882 0.445 1.00 92.94 345 ASP A O 1
ATOM 2634 N N . PHE A 1 346 ? 22.113 -10.949 -0.353 1.00 91.38 346 PHE A N 1
ATOM 2635 C CA . PHE A 1 346 ? 21.455 -10.491 0.878 1.00 91.38 346 PHE A CA 1
ATOM 2636 C C . PHE A 1 346 ? 20.795 -11.631 1.643 1.00 91.38 346 PHE A C 1
ATOM 2638 O O . PHE A 1 346 ? 20.719 -11.583 2.869 1.00 91.38 346 PHE A O 1
ATOM 2645 N N . HIS A 1 347 ? 20.308 -12.647 0.931 1.00 87.88 347 HIS A N 1
ATOM 2646 C CA . HIS A 1 347 ? 19.602 -13.768 1.532 1.00 87.88 347 HIS A CA 1
ATOM 2647 C C . HIS A 1 347 ? 19.971 -15.081 0.811 1.00 87.88 347 HIS A C 1
ATOM 2649 O O . HIS A 1 347 ? 19.217 -15.554 -0.045 1.00 87.88 347 HIS A O 1
ATOM 2655 N N . PRO A 1 348 ? 21.122 -15.695 1.161 1.00 88.56 348 PRO A N 1
ATOM 2656 C CA . PRO A 1 348 ? 21.682 -16.853 0.452 1.00 88.56 348 PRO A CA 1
ATOM 2657 C C . PRO A 1 348 ? 20.755 -18.073 0.385 1.00 88.56 348 PRO A C 1
ATOM 2659 O O . PRO A 1 348 ? 20.812 -18.844 -0.569 1.00 88.56 348 PRO A O 1
ATOM 2662 N N . ASP A 1 349 ? 19.870 -18.222 1.373 1.00 90.56 349 ASP A N 1
ATOM 2663 C CA . ASP A 1 349 ? 18.936 -19.349 1.468 1.00 90.56 349 ASP A CA 1
ATOM 2664 C C . ASP A 1 349 ? 17.649 -19.156 0.641 1.00 90.56 349 ASP A C 1
ATOM 2666 O O . ASP A 1 349 ? 16.724 -19.970 0.726 1.00 90.56 349 ASP A O 1
ATOM 2670 N N . LEU A 1 350 ? 17.538 -18.076 -0.147 1.00 94.75 350 LEU A N 1
ATOM 2671 C CA . LEU A 1 350 ? 16.368 -17.874 -1.000 1.00 94.75 350 LEU A CA 1
ATOM 2672 C C . LEU A 1 350 ? 16.269 -18.968 -2.072 1.00 94.75 350 LEU A C 1
ATOM 2674 O O . LEU A 1 350 ? 17.246 -19.249 -2.771 1.00 94.75 350 LEU A O 1
ATOM 2678 N N . PRO A 1 351 ? 15.074 -19.547 -2.291 1.00 96.56 351 PRO A N 1
ATOM 2679 C CA . PRO A 1 351 ? 14.890 -20.507 -3.366 1.00 96.56 351 PRO A CA 1
ATOM 2680 C C . PRO A 1 351 ? 15.223 -19.898 -4.731 1.00 96.56 351 PRO A C 1
ATOM 2682 O O . PRO A 1 351 ? 14.715 -18.835 -5.095 1.00 96.56 351 PRO A O 1
ATOM 2685 N N . VAL A 1 352 ? 16.016 -20.616 -5.530 1.00 96.19 352 VAL A N 1
ATOM 2686 C CA . VAL A 1 352 ? 16.475 -20.158 -6.856 1.00 96.19 352 VAL A CA 1
ATOM 2687 C C . VAL A 1 352 ? 15.326 -19.754 -7.786 1.00 96.19 352 VAL A C 1
ATOM 2689 O O . VAL A 1 352 ? 15.462 -18.843 -8.599 1.00 96.19 352 VAL A O 1
ATOM 2692 N N . GLU A 1 353 ? 14.173 -20.410 -7.667 1.00 97.25 353 GLU A N 1
ATOM 2693 C CA . GLU A 1 353 ? 12.979 -20.085 -8.447 1.00 97.25 353 GLU A CA 1
ATOM 2694 C C . GLU A 1 353 ? 12.368 -18.727 -8.079 1.00 97.25 353 GLU A C 1
ATOM 2696 O O . GLU A 1 353 ? 11.895 -18.026 -8.971 1.00 97.25 353 GLU A O 1
ATOM 2701 N N . VAL A 1 354 ? 12.452 -18.313 -6.810 1.00 97.94 354 VAL A N 1
ATOM 2702 C CA . VAL A 1 354 ? 12.016 -16.983 -6.359 1.00 97.94 354 VAL A CA 1
ATOM 2703 C C . VAL A 1 354 ? 12.962 -15.918 -6.904 1.00 97.94 354 VAL A C 1
ATOM 2705 O O . VAL A 1 354 ? 12.502 -14.938 -7.487 1.00 97.94 354 VAL A O 1
ATOM 2708 N N . VAL A 1 355 ? 14.276 -16.139 -6.791 1.00 98.00 355 VAL A N 1
ATOM 2709 C CA . VAL A 1 355 ? 15.302 -15.212 -7.303 1.00 98.00 355 VAL A CA 1
ATOM 2710 C C . VAL A 1 355 ? 15.141 -15.000 -8.809 1.00 98.00 355 VAL A C 1
ATOM 2712 O O . VAL A 1 355 ? 15.026 -13.866 -9.273 1.00 98.00 355 VAL A O 1
ATOM 2715 N N . ARG A 1 356 ? 15.031 -16.091 -9.581 1.00 97.62 356 ARG A N 1
ATOM 2716 C CA . ARG A 1 356 ? 14.806 -16.032 -11.036 1.00 97.62 356 ARG A CA 1
ATOM 2717 C C . ARG A 1 356 ? 13.507 -15.320 -11.392 1.00 97.62 356 ARG A C 1
ATOM 2719 O O . ARG A 1 356 ? 13.479 -14.551 -12.351 1.00 97.62 356 ARG A O 1
ATOM 2726 N N . PHE A 1 357 ? 12.437 -15.569 -10.640 1.00 98.44 357 PHE A N 1
ATOM 2727 C CA . PHE A 1 357 ? 11.154 -14.930 -10.891 1.00 98.44 357 PHE A CA 1
ATOM 2728 C C . PHE A 1 357 ? 11.216 -13.415 -10.661 1.00 98.44 357 PHE A C 1
ATOM 2730 O O . PHE A 1 357 ? 10.825 -12.658 -11.551 1.00 98.44 357 PHE A O 1
ATOM 2737 N N . VAL A 1 358 ? 11.774 -12.956 -9.535 1.00 98.50 358 VAL A N 1
ATOM 2738 C CA . VAL A 1 358 ? 11.958 -11.517 -9.277 1.00 98.50 358 VAL A CA 1
ATOM 2739 C C . VAL A 1 358 ? 12.865 -10.885 -10.340 1.00 98.50 358 VAL A C 1
ATOM 2741 O O . VAL A 1 358 ? 12.525 -9.837 -10.888 1.00 98.50 358 VAL A O 1
ATOM 2744 N N . GLY A 1 359 ? 13.954 -11.559 -10.724 1.00 98.00 359 GLY A N 1
ATOM 2745 C CA . GLY A 1 359 ? 14.830 -11.116 -11.814 1.00 98.00 359 GLY A CA 1
ATOM 2746 C C . GLY A 1 359 ? 14.128 -11.009 -13.176 1.00 98.00 359 GLY A C 1
ATOM 2747 O O . GLY A 1 359 ? 14.454 -10.127 -13.972 1.00 98.00 359 GLY A O 1
ATOM 2748 N N . SER A 1 360 ? 13.123 -11.850 -13.447 1.00 98.31 360 SER A N 1
ATOM 2749 C CA . SER A 1 360 ? 12.322 -11.765 -14.680 1.00 98.31 360 SER A CA 1
ATOM 2750 C C . SER A 1 360 ? 11.419 -10.526 -14.727 1.00 98.31 360 SER A C 1
ATOM 2752 O O . SER A 1 360 ? 11.185 -9.977 -15.801 1.00 98.31 360 SER A O 1
ATOM 2754 N N . LEU A 1 361 ? 10.948 -10.042 -13.572 1.00 98.56 361 LEU A N 1
ATOM 2755 C CA . LEU A 1 361 ? 10.166 -8.805 -13.471 1.00 98.56 361 LEU A CA 1
ATOM 2756 C C . LEU A 1 361 ? 11.049 -7.559 -13.635 1.00 98.56 361 LEU A C 1
ATOM 2758 O O . LEU A 1 361 ? 10.595 -6.550 -14.167 1.00 98.56 361 LEU A O 1
ATOM 2762 N N . LEU A 1 362 ? 12.315 -7.644 -13.215 1.00 98.25 362 LEU A N 1
ATOM 2763 C CA . LEU A 1 362 ? 13.290 -6.548 -13.242 1.00 98.25 362 LEU A CA 1
ATOM 2764 C C . LEU A 1 362 ? 14.071 -6.425 -14.563 1.00 98.25 362 LEU A C 1
ATOM 2766 O O . LEU A 1 362 ? 15.013 -5.636 -14.647 1.00 98.25 362 LEU A O 1
ATOM 2770 N N . GLN A 1 363 ? 13.683 -7.168 -15.605 1.00 97.75 363 GLN A N 1
ATOM 2771 C CA . GLN A 1 363 ? 14.283 -7.032 -16.934 1.00 97.75 363 GLN A CA 1
ATOM 2772 C C . GLN A 1 363 ? 14.119 -5.605 -17.467 1.00 97.75 363 GLN A C 1
ATOM 2774 O O . GLN A 1 363 ? 13.041 -5.015 -17.366 1.00 97.75 363 GLN A O 1
ATOM 2779 N N . LYS A 1 364 ? 15.180 -5.052 -18.065 1.00 95.25 364 LYS A N 1
ATOM 2780 C CA . LYS A 1 364 ? 15.160 -3.678 -18.591 1.00 95.25 364 LYS A CA 1
ATOM 2781 C C . LYS A 1 364 ? 14.205 -3.536 -19.764 1.00 95.25 364 LYS A C 1
ATOM 2783 O O . LYS A 1 364 ? 13.328 -2.684 -19.727 1.00 95.25 364 LYS A O 1
ATOM 2788 N N . ASP A 1 365 ? 14.330 -4.434 -20.737 1.00 94.31 365 ASP A N 1
ATOM 2789 C CA . ASP A 1 365 ? 13.426 -4.534 -21.880 1.00 94.31 365 ASP A CA 1
ATOM 2790 C C . ASP A 1 365 ? 12.036 -5.030 -21.421 1.00 94.31 365 ASP A C 1
ATOM 2792 O O . ASP A 1 365 ? 11.926 -6.172 -20.951 1.00 94.31 365 ASP A O 1
ATOM 2796 N N . PRO A 1 366 ? 10.968 -4.220 -21.571 1.00 94.88 366 PRO A N 1
ATOM 2797 C CA . PRO A 1 366 ? 9.612 -4.609 -21.190 1.00 94.88 366 PRO A CA 1
ATOM 2798 C C . PRO A 1 366 ? 9.130 -5.894 -21.874 1.00 94.88 366 PRO A C 1
ATOM 2800 O O . PRO A 1 366 ? 8.368 -6.649 -21.273 1.00 94.88 366 PRO A O 1
ATOM 2803 N N . ALA A 1 367 ? 9.598 -6.190 -23.093 1.00 95.06 367 ALA A N 1
ATOM 2804 C CA . ALA A 1 367 ? 9.211 -7.390 -23.836 1.00 95.06 367 ALA A CA 1
ATOM 2805 C C . ALA A 1 367 ? 9.805 -8.687 -23.255 1.00 95.06 367 ALA A C 1
ATOM 2807 O O . ALA A 1 367 ? 9.338 -9.779 -23.580 1.00 95.06 367 ALA A O 1
ATOM 2808 N N . ARG A 1 368 ? 10.826 -8.582 -22.391 1.00 96.88 368 ARG A N 1
ATOM 2809 C CA . ARG A 1 368 ? 11.441 -9.722 -21.689 1.00 96.88 368 ARG A CA 1
ATOM 2810 C C . ARG A 1 368 ? 10.805 -10.017 -20.333 1.00 96.88 368 ARG A C 1
ATOM 2812 O O . ARG A 1 368 ? 11.139 -11.032 -19.721 1.00 96.88 368 ARG A O 1
ATOM 2819 N N . ARG A 1 369 ? 9.911 -9.150 -19.852 1.00 97.81 369 ARG A N 1
ATOM 2820 C CA . ARG A 1 369 ? 9.151 -9.375 -18.616 1.00 97.81 369 ARG A CA 1
ATOM 2821 C C . ARG A 1 369 ? 8.017 -10.379 -18.869 1.00 97.81 369 ARG A C 1
ATOM 2823 O O . ARG A 1 369 ? 7.642 -10.615 -20.020 1.00 97.81 369 ARG A O 1
ATOM 2830 N N . PRO A 1 370 ? 7.435 -10.983 -17.816 1.00 98.00 370 PRO A N 1
ATOM 2831 C CA . PRO A 1 370 ? 6.213 -11.765 -17.954 1.00 98.00 370 PRO A CA 1
ATOM 2832 C C . PRO A 1 370 ? 5.129 -11.002 -18.727 1.00 98.00 370 PRO A C 1
ATOM 2834 O O . PRO A 1 370 ? 4.915 -9.814 -18.506 1.00 98.00 370 PRO A O 1
ATOM 2837 N N . ARG A 1 371 ? 4.422 -11.704 -19.618 1.00 96.12 371 ARG A N 1
ATOM 2838 C CA . ARG A 1 371 ? 3.495 -11.084 -20.583 1.00 96.12 371 ARG A CA 1
ATOM 2839 C C . ARG A 1 371 ? 2.317 -10.326 -19.965 1.00 96.12 371 ARG A C 1
ATOM 2841 O O . ARG A 1 371 ? 1.714 -9.511 -20.654 1.00 96.12 371 ARG A O 1
ATOM 2848 N N . SER A 1 372 ? 1.920 -10.659 -18.735 1.00 97.25 372 SER A N 1
ATOM 2849 C CA . SER A 1 372 ? 0.748 -10.066 -18.094 1.00 97.25 372 SER A CA 1
ATOM 2850 C C . SER A 1 372 ? 0.714 -10.307 -16.585 1.00 97.25 372 SER A C 1
ATOM 2852 O O . SER A 1 3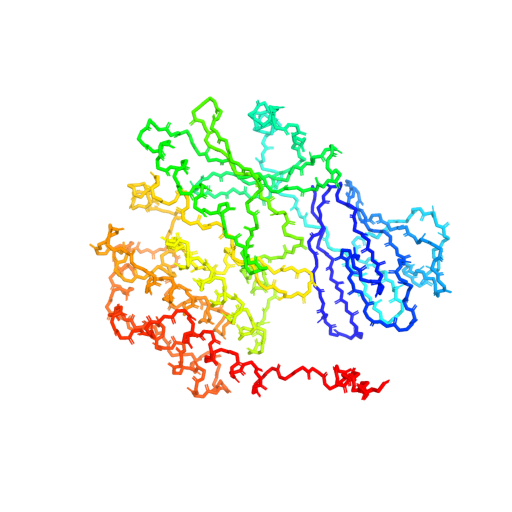72 ? 1.386 -11.209 -16.070 1.00 97.25 372 SER A O 1
ATOM 2854 N N . ALA A 1 373 ? -0.104 -9.521 -15.883 1.00 97.56 373 ALA A N 1
ATOM 2855 C CA . ALA A 1 373 ? -0.283 -9.630 -14.439 1.00 97.56 373 ALA A CA 1
ATOM 2856 C C . ALA A 1 373 ? -0.918 -10.967 -14.024 1.00 97.56 373 ALA A C 1
ATOM 2858 O O . ALA A 1 373 ? -0.584 -11.492 -12.966 1.00 97.56 373 ALA A O 1
ATOM 2859 N N . GLU A 1 374 ? -1.752 -11.580 -14.869 1.00 98.44 374 GLU A N 1
ATOM 2860 C CA . GLU A 1 374 ? -2.370 -12.884 -14.594 1.00 98.44 374 GLU A CA 1
ATOM 2861 C C . GLU A 1 374 ? -1.322 -14.000 -14.557 1.00 98.44 374 GLU A C 1
ATOM 2863 O O . GLU A 1 374 ? -1.390 -14.899 -13.718 1.00 98.44 374 GLU A O 1
ATOM 2868 N N . VAL A 1 375 ? -0.323 -13.939 -15.449 1.00 98.44 375 VAL A N 1
ATOM 2869 C CA . VAL A 1 375 ? 0.798 -14.891 -15.440 1.00 98.44 375 VAL A CA 1
ATOM 2870 C C . VAL A 1 375 ? 1.606 -14.736 -14.158 1.00 98.44 375 VAL A C 1
ATOM 2872 O O . VAL A 1 375 ? 1.930 -15.728 -13.508 1.00 98.44 375 VAL A O 1
ATOM 2875 N N . VAL A 1 376 ? 1.898 -13.494 -13.774 1.00 98.62 376 VAL A N 1
ATOM 2876 C CA . VAL A 1 376 ? 2.627 -13.178 -12.540 1.00 98.62 376 VAL A CA 1
ATOM 2877 C C . VAL A 1 376 ? 1.851 -13.660 -11.312 1.00 98.62 376 VAL A C 1
ATOM 2879 O O . VAL A 1 376 ? 2.437 -14.312 -10.449 1.00 98.62 376 VAL A O 1
ATOM 2882 N N . PHE A 1 377 ? 0.540 -13.413 -11.255 1.00 98.62 377 PHE A N 1
ATOM 2883 C CA . PHE A 1 377 ? -0.336 -13.899 -10.191 1.00 98.62 377 PHE A CA 1
ATOM 2884 C C . PHE A 1 377 ? -0.286 -15.425 -10.077 1.00 98.62 377 PHE A C 1
ATOM 2886 O O . PHE A 1 377 ? -0.082 -15.942 -8.983 1.00 98.62 377 PHE A O 1
ATOM 2893 N N . GLY A 1 378 ? -0.406 -16.148 -11.196 1.00 98.38 378 GLY A N 1
ATOM 2894 C CA . GLY A 1 378 ? -0.351 -17.611 -11.201 1.00 98.38 378 GLY A CA 1
ATOM 2895 C C . GLY A 1 378 ? 0.977 -18.168 -10.679 1.00 98.38 378 GLY A C 1
ATOM 2896 O O . GLY A 1 378 ? 0.982 -19.131 -9.911 1.00 98.38 378 GLY A O 1
ATOM 2897 N N . VAL A 1 379 ? 2.105 -17.543 -11.041 1.00 98.50 379 VAL A N 1
ATOM 2898 C CA . VAL A 1 379 ? 3.425 -17.934 -10.519 1.00 98.50 379 VAL A CA 1
ATOM 2899 C C . VAL A 1 379 ? 3.524 -17.656 -9.017 1.00 98.50 379 VAL A C 1
ATOM 2901 O O . VAL A 1 379 ? 3.920 -18.542 -8.260 1.00 98.50 379 VAL A O 1
ATOM 2904 N N . LEU A 1 380 ? 3.123 -16.464 -8.569 1.00 98.31 380 LEU A N 1
ATOM 2905 C CA . LEU A 1 380 ? 3.165 -16.088 -7.154 1.00 98.31 380 LEU A CA 1
ATOM 2906 C C . LEU A 1 380 ? 2.238 -16.945 -6.293 1.00 98.31 380 LEU A C 1
ATOM 2908 O O . LEU A 1 380 ? 2.641 -17.349 -5.208 1.00 98.31 380 LEU A O 1
ATOM 2912 N N . ASP A 1 381 ? 1.042 -17.289 -6.771 1.00 97.19 381 ASP A N 1
ATOM 2913 C CA . ASP A 1 381 ? 0.139 -18.191 -6.052 1.00 97.19 381 ASP A CA 1
ATOM 2914 C C . ASP A 1 381 ? 0.759 -19.588 -5.880 1.00 97.19 381 ASP A C 1
ATOM 2916 O O . ASP A 1 381 ? 0.703 -20.171 -4.796 1.00 97.19 381 ASP A O 1
ATOM 2920 N N . GLY A 1 382 ? 1.443 -20.097 -6.911 1.00 97.44 382 GLY A N 1
ATOM 2921 C CA . GLY A 1 382 ? 2.212 -21.340 -6.823 1.00 97.44 382 GLY A CA 1
ATOM 2922 C C . GLY A 1 382 ? 3.347 -21.274 -5.793 1.00 97.44 382 GLY A C 1
ATOM 2923 O O . GLY A 1 382 ? 3.505 -22.197 -4.990 1.00 97.44 382 GLY A O 1
ATOM 2924 N N . LEU A 1 383 ? 4.105 -20.172 -5.775 1.00 96.94 383 LEU A N 1
ATOM 2925 C CA . LEU A 1 383 ? 5.191 -19.949 -4.814 1.00 96.94 383 LEU A CA 1
ATOM 2926 C C . LEU A 1 383 ? 4.669 -19.810 -3.375 1.00 96.94 383 LEU A C 1
ATOM 2928 O O . LEU A 1 383 ? 5.246 -20.400 -2.462 1.00 96.94 383 LEU A O 1
ATOM 2932 N N . VAL A 1 384 ? 3.556 -19.098 -3.166 1.00 95.50 384 VAL A N 1
ATOM 2933 C CA . VAL A 1 384 ? 2.894 -18.975 -1.855 1.00 95.50 384 VAL A CA 1
ATOM 2934 C C . VAL A 1 384 ? 2.487 -20.350 -1.334 1.00 95.50 384 VAL A C 1
ATOM 2936 O O . VAL A 1 384 ? 2.817 -20.692 -0.204 1.00 95.50 384 VAL A O 1
ATOM 2939 N N . ARG A 1 385 ? 1.843 -21.192 -2.152 1.00 94.12 385 ARG A N 1
ATOM 2940 C CA . ARG A 1 385 ? 1.450 -22.549 -1.726 1.00 94.12 385 ARG A CA 1
ATOM 2941 C C . ARG A 1 385 ? 2.643 -23.420 -1.331 1.00 94.12 385 ARG A C 1
ATOM 2943 O O . ARG A 1 385 ? 2.500 -24.289 -0.476 1.00 94.12 385 ARG A O 1
ATOM 2950 N N . ARG A 1 386 ? 3.802 -23.204 -1.957 1.00 94.50 386 ARG A N 1
ATOM 2951 C CA . ARG A 1 386 ? 5.024 -23.983 -1.723 1.00 94.50 386 ARG A CA 1
ATOM 2952 C C . ARG A 1 386 ? 5.807 -23.521 -0.494 1.00 94.50 386 ARG A C 1
ATOM 2954 O O . ARG A 1 386 ? 6.276 -24.364 0.261 1.00 94.50 386 ARG A O 1
ATOM 2961 N N . TYR A 1 387 ? 5.958 -22.211 -0.305 1.00 91.88 387 TYR A N 1
ATOM 2962 C CA . TYR A 1 387 ? 6.860 -21.632 0.704 1.00 91.88 387 TYR A CA 1
ATOM 2963 C C . TYR A 1 387 ? 6.150 -20.905 1.848 1.00 91.88 387 TYR A C 1
ATOM 2965 O O . TYR A 1 387 ? 6.786 -20.534 2.831 1.00 91.88 387 TYR A O 1
ATOM 2973 N N . ALA A 1 388 ? 4.840 -20.713 1.738 1.00 83.38 388 ALA A N 1
ATOM 2974 C CA . ALA A 1 388 ? 3.990 -20.125 2.763 1.00 83.38 388 ALA A CA 1
ATOM 2975 C C . ALA A 1 388 ? 2.687 -20.928 2.923 1.00 83.38 388 ALA A C 1
ATOM 2977 O O . ALA A 1 388 ? 1.598 -20.348 2.840 1.00 83.38 388 ALA A O 1
ATOM 2978 N N . PRO A 1 389 ? 2.761 -22.264 3.104 1.00 64.50 389 PRO A N 1
ATOM 2979 C CA . PRO A 1 389 ? 1.560 -23.061 3.285 1.00 64.50 389 PRO A CA 1
ATOM 2980 C C . PRO A 1 389 ? 0.779 -22.533 4.500 1.00 64.50 389 PRO A C 1
ATOM 2982 O O . PRO A 1 389 ? 1.394 -22.118 5.491 1.00 64.50 389 PRO A O 1
ATOM 2985 N N . PRO A 1 390 ? -0.566 -22.508 4.442 1.00 58.25 390 PRO A N 1
ATOM 2986 C CA . PRO A 1 390 ? -1.367 -22.111 5.590 1.00 58.25 390 PRO A CA 1
ATOM 2987 C C . PRO A 1 390 ? -0.959 -22.959 6.796 1.00 58.25 390 PRO A C 1
ATOM 2989 O O . PRO A 1 390 ? -0.777 -24.170 6.666 1.00 58.25 390 PRO A O 1
ATOM 2992 N N . ALA A 1 391 ? -0.783 -22.318 7.954 1.00 52.62 391 ALA A N 1
ATOM 2993 C CA . ALA A 1 391 ? -0.439 -23.019 9.185 1.00 52.62 391 ALA A CA 1
ATOM 2994 C C . ALA A 1 391 ? -1.419 -24.186 9.395 1.00 52.62 391 ALA A C 1
ATOM 2996 O O . ALA A 1 391 ? -2.635 -23.977 9.351 1.00 52.62 391 ALA A O 1
ATOM 2997 N N . GLU A 1 392 ? -0.892 -25.401 9.579 1.00 39.88 392 GLU A N 1
ATOM 2998 C CA . GLU A 1 392 ? -1.693 -26.606 9.813 1.00 39.88 392 GLU A CA 1
ATOM 2999 C C . GLU A 1 392 ? -2.703 -26.332 10.940 1.00 39.88 392 GLU A C 1
ATOM 3001 O O . GLU A 1 392 ? -2.337 -26.061 12.085 1.00 39.88 392 GLU A O 1
ATOM 3006 N N . GLY A 1 393 ? -3.989 -26.296 10.578 1.00 42.88 393 GLY A N 1
ATOM 3007 C CA . GLY A 1 393 ? -5.078 -25.850 11.451 1.00 42.88 393 GLY A CA 1
ATOM 3008 C C . GLY A 1 393 ? -6.267 -25.204 10.728 1.00 42.88 393 GLY A C 1
ATOM 3009 O O . GLY A 1 393 ? -7.332 -25.091 11.327 1.00 42.88 393 GLY A O 1
ATOM 3010 N N . ASP A 1 394 ? -6.128 -24.822 9.452 1.00 41.25 394 ASP A N 1
ATOM 3011 C CA . ASP A 1 394 ? -7.220 -24.250 8.628 1.00 41.25 394 ASP A CA 1
ATOM 3012 C C . ASP A 1 394 ? -7.884 -25.293 7.690 1.00 41.25 394 ASP A C 1
ATOM 3014 O O . ASP A 1 394 ? -8.692 -24.950 6.831 1.00 41.25 394 ASP A O 1
ATOM 3018 N N . SER A 1 395 ? -7.566 -26.587 7.848 1.00 34.56 395 SER A N 1
ATOM 3019 C CA . SER A 1 395 ? -8.064 -27.708 7.027 1.00 34.56 395 SER A CA 1
ATOM 3020 C C . SER A 1 395 ? -9.248 -28.465 7.645 1.00 34.56 395 SER A C 1
ATOM 3022 O O . SER A 1 395 ? -9.367 -29.679 7.504 1.00 34.56 395 SER A O 1
ATOM 3024 N N . SER A 1 396 ? -10.176 -27.755 8.285 1.00 35.53 396 SER A N 1
ATOM 3025 C CA . SER A 1 396 ? -11.553 -28.252 8.443 1.00 35.53 396 SER A CA 1
ATOM 3026 C C . SER A 1 396 ? -12.440 -27.549 7.419 1.00 35.53 396 SER A C 1
ATOM 3028 O O . SER A 1 396 ? -13.305 -26.742 7.745 1.00 35.53 396 SER A O 1
ATOM 3030 N N . GLN A 1 397 ? -12.181 -27.833 6.138 1.00 37.41 397 GLN A N 1
ATOM 3031 C CA . GLN A 1 397 ? -13.215 -27.661 5.129 1.00 37.41 397 GLN A CA 1
ATOM 3032 C C . GLN A 1 397 ? -14.308 -28.683 5.428 1.00 37.41 397 GLN A C 1
ATOM 3034 O O . GLN A 1 397 ? -14.090 -29.891 5.321 1.00 37.41 397 GLN A O 1
ATOM 3039 N N . ASP A 1 398 ? -15.465 -28.157 5.820 1.00 34.38 398 ASP A N 1
ATOM 3040 C CA . ASP A 1 398 ? -16.761 -28.813 5.758 1.00 34.38 398 ASP A CA 1
ATOM 3041 C C . ASP A 1 398 ? -16.924 -29.497 4.393 1.00 34.38 398 ASP A C 1
ATOM 3043 O O . ASP A 1 398 ? -17.333 -28.895 3.401 1.00 34.38 398 ASP A O 1
ATOM 3047 N N . THR A 1 399 ? -16.619 -30.789 4.345 1.00 33.28 399 THR A N 1
ATOM 3048 C CA . THR A 1 399 ? -17.262 -31.700 3.406 1.00 33.28 399 THR A CA 1
ATOM 3049 C C . THR A 1 399 ? -18.588 -32.087 4.040 1.00 33.28 399 THR A C 1
ATOM 3051 O O . THR A 1 399 ? -18.709 -33.111 4.704 1.00 33.28 399 THR A O 1
ATOM 3054 N N . LEU A 1 400 ? -19.599 -31.234 3.874 1.00 31.66 400 LEU A N 1
ATOM 3055 C CA . LEU A 1 400 ? -20.975 -31.692 4.014 1.00 31.66 400 LEU A CA 1
ATOM 3056 C C . LEU A 1 400 ? -21.316 -32.478 2.740 1.00 31.66 400 LEU A C 1
ATOM 3058 O O . LEU A 1 400 ? -21.245 -31.904 1.649 1.00 31.66 400 LEU A O 1
ATOM 3062 N N . PRO A 1 401 ? -21.641 -33.780 2.830 1.00 28.73 401 PRO A N 1
ATOM 3063 C CA . PRO A 1 401 ? -22.161 -34.502 1.685 1.00 28.73 401 PRO A CA 1
ATOM 3064 C C . PRO A 1 401 ? -23.509 -33.893 1.291 1.00 28.73 401 PRO A C 1
ATOM 3066 O O . PRO A 1 401 ? -24.377 -33.663 2.131 1.00 28.73 401 PRO A O 1
ATOM 3069 N N . LEU A 1 402 ? -23.664 -33.629 -0.005 1.00 34.84 402 LEU A N 1
ATOM 3070 C CA . LEU A 1 402 ? -24.961 -33.390 -0.621 1.00 34.84 402 LEU A CA 1
ATOM 3071 C C . LEU A 1 402 ? -25.832 -34.635 -0.422 1.00 34.84 402 LEU A C 1
ATOM 3073 O O . LEU A 1 402 ? -25.609 -35.640 -1.095 1.00 34.84 402 LEU A O 1
ATOM 3077 N N . THR A 1 403 ? -26.822 -34.533 0.461 1.00 41.69 403 THR A N 1
ATOM 3078 C CA . THR A 1 403 ? -28.110 -35.241 0.382 1.00 41.69 403 THR A CA 1
ATOM 3079 C C . THR A 1 403 ? -29.180 -34.402 1.043 1.00 41.69 403 THR A C 1
ATOM 3081 O O . THR A 1 403 ? -28.959 -34.027 2.218 1.00 41.69 403 THR A O 1
#

Sequence (403 aa):
MRAKLVIRRGERPVRRCLLHSGQVFEVGRGRGVDLQLRGESISRRHALLEVRGDGVRVTDLGSRNGTYLDDRLLEAHTEAVLAPGSELRIGAFRLAAEILPGLEGASGAERAQVQRLVAGDGTEIRYQIGKGATGSVWAGWQPRLNRMVAVKVLEAVDAEDRQRFLREARLAARIESPYVVRLHDFRVERGRPYLVMELVPGLSALERLAEGEVSLGEALGIGRDLAAALVALGETGIVHRDVKPGNVLLDPSGLAKLTDFGIAKDINSQTLLTEAGTGLGTFSYMAPEQFEAARDVTAAADLYGLGATLYHLLAGRPPFVYSGRGDPAAFVDRILREDPPDLVDFHPDLPVEVVRFVGSLLQKDPARRPRSAEVVFGVLDGLVRRYAPPAEGDSSQDTLPLT

Foldseek 3Di:
DKKWKFKDQPPDTDFIWIADAADKFFEFCAPPGQHHDDDPQTHNGFWIWHDHPQAIKIAGQPGPNAKAKQNHGDDHRDIDGQHAPIWIDRPSMIMHIDDDDFCPPDDPVNQVVVCVQCVVVQWAWDGWPDADPQGTWTWTARVVVRDIWIKGKGDFADPVLVVLLVVVLVLQCPQDDPQAWHFDDWDQGPRIIMTTTHDAGFDQQLVVLVVDAFDPLLLLQLLLSLLRVLVSCVVSVFAQQQQASRQWGQHRNRRTHGYNRCSRCVRCVVPLVPPPQRNLVSLLQFALCCVVPVPPDDNLRVLSSSLQRSLCNLQVHGQQDDPSDDDSVVSSVCLQPPGGDQSCVRPVPDDPLSRVLSSLSSDNPSVSHPPGSVVSSVSSVVVSCVRVNPDPPPPPDDPPDDD

Radius of gyration: 22.26 Å; chains: 1; bounding box: 54×62×60 Å

pLDDT: mean 84.71, std 15.33, range [28.73, 98.62]

=== Feature glossary ===
The features interleaved in this record are:

— What the protein is —

Sequence gives the chain of amino acids in standard one-letter code (A=alanine, C=cysteine, …, Y=tyrosine), read N→C. It is the only feature that is directly encoded by the gene; all structural features are derived from the folded form of this sequence.

Database cross-references. InterPro integrates a dozen domain/family signature databases into unified entries with residue-range hits. GO terms attach function/process/location labels with evidence codes. CATH codes position the fold in a four-level structural taxonomy. Organism is the NCBI-taxonomy species name.

— Where its atoms are —

Atomic coordinates in PDBx/mmCIF format — the same representation the Protein Data Bank distributes. Each line of the _atom_site loop places one backbone atom in Cartesian space (units: ångströms, origin: arbitrary).

The six renders are orthographic views along the three Cartesian axes in both directions. Representation (cartoon, sticks, or surface) and color scheme (sequence-rainbow or by-chain) vary across proteins so the training set covers all the common visualization conventions.

— Local backbone conformation —

Eight-state secondary structure (DSSP): H is the canonical α-helix, G the tighter 3₁₀-helix, I the wider π-helix; E/B are β-structure, T and S are turns and bends, and '-' is everything else. DSSP derives these from the pattern of main-chain N–H···O=C hydrogen bonds, not from the sequence.

P-SEA three-state annotation labels each residue as helix, strand, or coil based purely on the geometry of the Cα trace. It serves as a fallback when the full backbone (and thus DSSP) is unavailable.

The φ/ψ torsion pair specifies the backbone conformation at each residue. φ rotates about the N–Cα bond, ψ about the Cα–C bond. Steric clashes forbid most of the (φ, ψ) plane — the allowed regions (α-helix basin, β-sheet basin, left-handed helix) are the Ramachandran-allowed regions.

— Global shape and packing —

The geometric summary reports three shape descriptors. Rg (radius of gyration) measures how spread out the Cα atoms are about their centre of mass; compact globular proteins have small Rg, elongated or unfolded ones large. Cα contacts (<8 Å, |i−j|>4) count long-range residue pairs in spatial proximity — high for tightly packed folds, near zero for rods or random coil. The bounding-box extents give the protein's footprint along x, y, z in Å.

Solvent-accessible surface area (SASA) is the area in Å² traced out by the centre of a 1.4 Å probe sphere (a water molecule) rolled over the protein's van der Waals surface (Shrake–Rupley / Lee–Richards construction). Buried residues have near-zero SASA; fully exposed residues can exceed 200 Å². The total SASA scales roughly with the number of surface residues.

The contact map is a binary N×N matrix image: pixel (i, j) is dark where Cα_i and Cα_j are within 8 Å and |i−j|>4. Because the |i−j|>4 filter removes local helical contacts, off-diagonal stripes parallel to the main diagonal indicate parallel β-sheets; stripes perpendicular to it indicate antiparallel β-sheets. The Ramachandran plot scatters every residue's (φ, ψ) pair against the sterically allowed regions. The PAE heatmap renders the predicted-aligned-error matrix.

— Structural neighborhood —

3Di is Foldseek's structural alphabet. Each residue is assigned one of twenty discrete states based on how its Cα sits relative to its spatial (not sequential) neighbors. Aligning 3Di strings finds structural homologs roughly as well as full 3D superposition, but orders of magnitude faster.

Nearest PDB neighbors are the top structural matches found by Foldseek when searching this structure against the entire Protein Data Bank. Each hit reports a TM-score (0 to 1; >0.5 almost always implies the same fold) and an E-value. These are *structural* homologs — they may share no detectable sequence similarity.

— Confidence and disorder —

For AlphaFold models, the B-factor field carries pLDDT — the model's own estimate of local accuracy on a 0–100 scale. Regions with pLDDT<50 should be treated as essentially unmodeled; they often correspond to intrinsically disordered segments.

Crystallographic B-factors measure how much each atom's electron density is smeared out, in Å². They rise in mobile loops and surface residues and fall in the buried interior. In AlphaFold models this column is repurposed to hold pLDDT instead.

Predicted aligned error is AlphaFold's pairwise confidence. Unlike pLDDT (per-residue), PAE is per-residue-pair and captures whether two parts of the structure are correctly placed relative to each other. Units are ångströms of expected positional error.